Protein 4NX1 (pdb70)

Solvent-accessible surface area: 25190 Å² total

Foldseek 3Di:
DDPDVLCAEAEAEEQDCPFLQNVLVVLLVVQLVVQDPDHHHYHYHYDCPVHDQLSVLVCLLVVDDGPWGKHFQQNCPQFVPSNLQFVLAPDPVLVVVVQVDCLCVVSQVRCCVRRQKHFQAKAFFFFKWKFFQDAQAELVSLA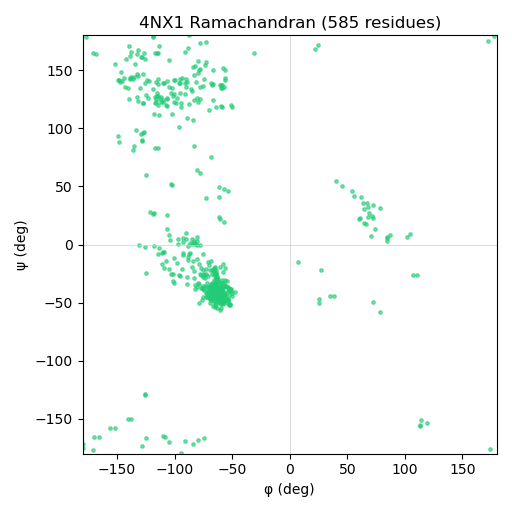QAEEDRRPLGCVLSVVSNYHYDHDDPVCQLVCQQVPVGGTYMDFLRCCVSVVSLVRGQETEPLSRGGTIMTIMRNVVLVSDPPVSNVSSSVSRHVSRVVSRVVNNVCRVVSVVCVVVVSHDYYYHPPSVVSCSVVSSCVSCVVVVNNVSSVVSD/DEAEEEEQDCPFLQNQLVVLLVVLLVVQDPDDYHYHYHYPQPVHDQLSVLVCQLVVHDHRWGKHFQQNCPQQVCSNLQFVLAPDDVLVVVLQVDCLCVVSQVSCCVRRQKHFLAKAFFFFKWKFFQDAQAELVSQAQAEEDRRVLGQLLSVVSNYHYDHDGPVCQLVCLVVVVGGTDMDGQRVCVSVVSLVRGQETEPLSRGGTIMTIMHNVVLVVDPPSSNVSSNVSRHVSRVVSRVVNNVCRVVSVVCCVVVSHDYYYHDPNVVSCVVVSSCVSCVVVVNNVSSVVSSVD

Organism: Sulfitobacter sp. (strain NAS-14.1) (NCBI:txid314267)

CATH classification: 3.40.190.170

Radius of gyration: 28.08 Å; Cα contacts (8 Å, |Δi|>4): 1107; chains: 2; bounding box: 87×67×61 Å

Structure (mmCIF, N/CA/C/O backbone):
data_4NX1
#
_entry.id   4NX1
#
_cell.length_a   127.523
_cell.length_b   82.425
_cell.length_c   106.815
_cell.angle_alpha   90.000
_cell.angle_beta   140.060
_cell.angle_gamma   90.000
#
_symmetry.space_group_name_H-M   'C 1 2 1'
#
loop_
_entity.id
_entity.type
_entity.pdbx_description
1 polymer 'C4-dicarboxylate transport system substrate-binding protein'
2 non-polymer 'alpha-D-talopyranuronic acid'
3 water water
#
loop_
_atom_site.group_PDB
_atom_site.id
_atom_site.type_symbol
_atom_site.label_atom_id
_atom_site.label_alt_id
_atom_site.label_comp_id
_atom_site.label_asym_id
_atom_site.label_entity_id
_atom_site.label_seq_id
_atom_site.pdbx_PDB_ins_code
_atom_site.Cartn_x
_atom_site.Cartn_y
_atom_site.Cartn_z
_atom_site.occupancy
_atom_site.B_iso_or_equiv
_atom_site.auth_seq_id
_atom_site.auth_comp_id
_atom_site.auth_asym_id
_atom_site.auth_atom_id
_atom_site.pdbx_PDB_model_num
ATOM 1 N N . HIS A 1 2 ? 45.262 25.517 34.099 1.00 39.02 6 HIS A N 1
ATOM 2 C CA . HIS A 1 2 ? 45.806 25.408 35.442 1.00 40.67 6 HIS A CA 1
ATOM 3 C C . HIS A 1 2 ? 46.487 26.735 35.846 1.00 39.66 6 HIS A C 1
ATOM 4 O O . HIS A 1 2 ? 46.388 27.130 36.995 1.00 38.66 6 HIS A O 1
ATOM 18 N N . HIS A 1 3 ? 47.143 27.422 34.905 1.00 43.75 7 HIS A N 1
ATOM 19 C CA . HIS A 1 3 ? 48.091 28.502 35.247 1.00 39.24 7 HIS A CA 1
ATOM 20 C C . HIS A 1 3 ? 47.453 29.877 35.402 1.00 43.90 7 HIS A C 1
ATOM 21 O O . HIS A 1 3 ? 46.888 30.409 34.454 1.00 40.20 7 HIS A O 1
ATOM 36 N N . HIS A 1 4 ? 47.610 30.458 36.588 1.00 39.29 8 HIS A N 1
ATOM 37 C CA . HIS A 1 4 ? 46.979 31.733 36.934 1.00 41.96 8 HIS A CA 1
ATOM 38 C C . HIS A 1 4 ? 47.969 32.849 37.147 1.00 43.96 8 HIS A C 1
ATOM 39 O O . HIS A 1 4 ? 49.176 32.654 37.264 1.00 35.76 8 HIS A O 1
ATOM 54 N N . HIS A 1 5 ? 47.425 34.045 37.267 1.00 43.16 9 HIS A N 1
ATOM 55 C CA . HIS A 1 5 ? 48.252 35.183 37.540 1.00 40.58 9 HIS A CA 1
ATOM 56 C C . HIS A 1 5 ? 48.849 35.121 38.941 1.00 37.23 9 HIS A C 1
ATOM 57 O O . HIS A 1 5 ? 48.177 34.758 39.901 1.00 36.70 9 HIS A O 1
ATOM 72 N N . HIS A 1 6 ? 50.117 35.495 39.050 1.00 36.70 10 HIS A N 1
ATOM 73 C CA . HIS A 1 6 ? 50.785 35.581 40.347 1.00 36.23 10 HIS A CA 1
ATOM 74 C C . HIS A 1 6 ? 50.656 36.978 40.976 1.00 37.15 10 HIS A C 1
ATOM 89 N N . HIS A 1 7 ? 50.227 37.006 42.241 1.00 40.40 11 HIS A N 1
ATOM 90 C CA . HIS A 1 7 ? 50.049 38.253 43.005 1.00 39.43 11 HIS A CA 1
ATOM 91 C C . HIS A 1 7 ? 50.821 38.251 44.328 1.00 38.97 11 HIS A C 1
ATOM 92 O O . HIS A 1 7 ? 50.970 37.205 44.954 1.00 47.62 11 HIS A O 1
ATOM 123 N N . GLU A 1 24 ? 44.587 34.348 33.778 1.00 49.66 28 GLU A N 1
ATOM 124 C CA . GLU A 1 24 ? 43.625 35.049 34.612 1.00 43.20 28 GLU A CA 1
ATOM 125 C C . GLU A 1 24 ? 43.884 34.933 36.104 1.00 36.10 28 GLU A C 1
ATOM 126 O O . GLU A 1 24 ? 44.647 34.095 36.569 1.00 33.83 28 GLU A O 1
ATOM 138 N N . THR A 1 25 ? 43.228 35.807 36.842 1.00 27.35 29 THR A N 1
ATOM 139 C CA . THR A 1 25 ? 43.150 35.713 38.285 1.00 32.29 29 THR A CA 1
ATOM 140 C C . THR A 1 25 ? 41.850 34.998 38.610 1.00 31.54 29 THR A C 1
ATOM 141 O O . THR A 1 25 ? 40.806 35.349 38.069 1.00 31.21 29 THR A O 1
ATOM 152 N N . VAL A 1 26 ? 41.919 33.984 39.466 1.00 25.43 30 VAL A N 1
ATOM 153 C CA . VAL A 1 26 ? 40.755 33.182 39.797 1.00 27.26 30 VAL A CA 1
ATOM 154 C C . VAL A 1 26 ? 40.431 33.347 41.268 1.00 28.17 30 VAL A C 1
ATOM 155 O O . VAL A 1 26 ? 41.276 33.110 42.113 1.00 27.87 30 VAL A O 1
ATOM 168 N N . LEU A 1 27 ? 39.206 33.779 41.564 1.00 21.75 31 LEU A N 1
ATOM 169 C CA . LEU A 1 27 ? 38.746 33.951 42.932 1.00 19.71 31 LEU A CA 1
ATOM 170 C C . LEU A 1 27 ? 37.661 32.928 43.183 1.00 20.30 31 LEU A C 1
ATOM 171 O O . LEU A 1 27 ? 36.699 32.828 42.415 1.00 21.64 31 LEU A O 1
ATOM 187 N N . ARG A 1 28 ? 37.853 32.143 44.231 1.00 18.74 32 ARG A N 1
ATOM 188 C CA . ARG A 1 28 ? 36.908 31.079 44.581 1.00 18.96 32 ARG A CA 1
ATOM 189 C C . ARG A 1 28 ? 35.984 31.487 45.704 1.00 18.86 32 ARG A C 1
ATOM 190 O O . ARG A 1 28 ? 36.416 31.949 46.760 1.00 17.53 32 ARG A O 1
ATOM 211 N N . GLY A 1 29 ? 34.696 31.284 45.459 1.00 18.45 33 GLY A N 1
ATOM 212 C CA . GLY A 1 29 ? 33.677 31.583 46.436 1.00 15.97 33 GLY A CA 1
ATOM 213 C C . GLY A 1 29 ? 32.919 30.372 46.931 1.00 16.36 33 GLY A C 1
ATOM 214 O O . GLY A 1 29 ? 32.984 29.287 46.343 1.00 18.30 33 GLY A O 1
ATOM 218 N N . ALA A 1 30 ? 32.209 30.557 48.034 1.00 18.85 34 ALA A N 1
ATOM 219 C CA . ALA A 1 30 ? 31.390 29.474 48.575 1.00 17.37 34 ALA A CA 1
ATOM 220 C C . ALA A 1 30 ? 30.050 30.008 49.046 1.00 17.97 34 ALA A C 1
ATOM 221 O O . ALA A 1 30 ? 29.971 31.110 49.597 1.00 14.88 34 ALA A O 1
ATOM 228 N N . SER A 1 31 ? 29.002 29.201 48.838 1.00 16.52 35 SER A N 1
ATOM 229 C CA . SER A 1 31 ? 27.698 29.458 49.405 1.00 16.22 35 SER A CA 1
ATOM 230 C C . SER A 1 31 ? 27.104 28.147 49.861 1.00 16.84 35 SER A C 1
ATOM 231 O O . SER A 1 31 ? 27.314 27.101 49.234 1.00 17.67 35 SER A O 1
ATOM 256 N N . PHE A 1 33 ? 23.942 27.673 49.891 1.00 17.47 37 PHE A N 1
ATOM 257 C CA . PHE A 1 33 ? 22.589 27.648 49.330 1.00 16.98 37 PHE A CA 1
ATOM 258 C C . PHE A 1 33 ? 22.608 27.492 47.823 1.00 18.47 37 PHE A C 1
ATOM 259 O O . PHE A 1 33 ? 23.673 27.555 47.205 1.00 18.83 37 PHE A O 1
ATOM 276 N N . ASP A 1 34 ? 21.431 27.289 47.225 1.00 22.12 38 ASP A N 1
ATOM 277 C CA . ASP A 1 34 ? 21.327 27.259 45.760 1.00 23.49 38 ASP A CA 1
ATOM 278 C C . ASP A 1 34 ? 21.196 28.679 45.217 1.00 18.00 38 ASP A C 1
ATOM 279 O O . ASP A 1 34 ? 21.414 29.643 45.959 1.00 20.13 38 ASP A O 1
ATOM 288 N N . GLU A 1 35 ? 20.920 28.791 43.912 1.00 22.90 39 GLU A N 1
ATOM 289 C CA . GLU A 1 35 ? 20.901 30.093 43.245 1.00 23.30 39 GLU A CA 1
ATOM 290 C C . GLU A 1 35 ? 19.734 30.970 43.709 1.00 22.43 39 GLU A C 1
ATOM 291 O O . GLU A 1 35 ? 19.737 32.162 43.447 1.00 24.98 39 GLU A O 1
ATOM 303 N N . GLU A 1 36 ? 18.751 30.386 44.387 1.00 23.22 40 GLU A N 1
ATOM 304 C CA . GLU A 1 36 ? 17.538 31.132 44.761 1.00 21.50 40 GLU A CA 1
ATOM 305 C C . GLU A 1 36 ? 17.653 31.897 46.084 1.00 23.94 40 GLU A C 1
ATOM 306 O O . GLU A 1 36 ? 16.769 32.687 46.414 1.00 22.47 40 GLU A O 1
ATOM 318 N N . HIS A 1 37 ? 18.739 31.703 46.823 1.00 21.08 41 HIS A N 1
ATOM 319 C CA . HIS A 1 37 ? 18.887 32.340 48.128 1.00 17.92 41 HIS A CA 1
ATOM 320 C C . HIS A 1 37 ? 19.630 33.657 48.001 1.00 20.88 41 HIS A C 1
ATOM 321 O O . HIS A 1 37 ? 20.566 33.786 47.206 1.00 17.68 41 HIS A O 1
ATOM 336 N N . ALA A 1 38 ? 19.210 34.628 48.806 1.00 17.16 42 ALA A N 1
ATOM 337 C CA . ALA A 1 38 ? 19.796 35.960 48.786 1.00 15.68 42 ALA A CA 1
ATOM 338 C C . ALA A 1 38 ? 21.319 36.007 48.915 1.00 15.69 42 ALA A C 1
ATOM 339 O O . ALA A 1 38 ? 21.946 36.861 48.326 1.00 14.62 42 ALA A O 1
ATOM 346 N N . PHE A 1 39 ? 21.926 35.150 49.734 1.00 15.86 43 PHE A N 1
ATOM 347 C CA . PHE A 1 39 ? 23.387 35.131 49.847 1.00 15.73 43 PHE A CA 1
ATOM 348 C C . PHE A 1 39 ? 24.048 34.747 48.520 1.00 15.13 43 PHE A C 1
ATOM 349 O O . PHE A 1 39 ? 25.027 35.369 48.131 1.00 14.81 43 PHE A O 1
ATOM 366 N N . THR A 1 40 ? 23.526 33.726 47.840 1.00 14.59 44 THR A N 1
ATOM 367 C CA . THR A 1 40 ? 24.082 33.335 46.550 1.00 16.59 44 THR A CA 1
ATOM 368 C C . THR A 1 40 ? 23.883 34.481 45.549 1.00 15.98 44 THR A C 1
ATOM 369 O O . THR A 1 40 ? 24.798 34.832 44.803 1.00 15.83 44 THR A O 1
ATOM 380 N N . LYS A 1 41 ? 22.700 35.099 45.573 1.00 15.57 45 LYS A N 1
ATOM 381 C CA . LYS A 1 41 ? 22.424 36.222 44.680 1.00 19.79 45 LYS A CA 1
ATOM 382 C C . LYS A 1 41 ? 23.345 37.401 44.955 1.00 18.88 45 LYS A C 1
ATOM 383 O O . LYS A 1 41 ? 23.754 38.080 44.024 1.00 20.01 45 LYS A O 1
ATOM 402 N N . THR A 1 42 ? 23.639 37.647 46.230 1.00 14.33 46 THR A N 1
ATOM 403 C CA . THR A 1 42 ? 24.561 38.704 46.629 1.00 14.61 46 THR A CA 1
ATOM 404 C C . THR A 1 42 ? 25.972 38.421 46.112 1.00 15.59 46 THR A C 1
ATOM 405 O O . THR A 1 42 ? 26.641 39.322 45.616 1.00 17.77 46 THR A O 1
ATOM 416 N N . LEU A 1 43 ? 26.416 37.175 46.210 1.00 15.09 47 LEU A N 1
ATOM 417 C CA . LEU A 1 43 ? 27.729 36.826 45.711 1.00 14.60 47 LEU A CA 1
ATOM 418 C C . LEU A 1 43 ? 27.801 36.904 44.177 1.00 16.71 47 LEU A C 1
ATOM 419 O O . LEU A 1 43 ? 28.840 37.271 43.622 1.00 19.01 47 LEU A O 1
ATOM 435 N N . ARG A 1 44 ? 26.702 36.581 43.502 1.00 15.61 48 ARG A N 1
ATOM 436 C CA . ARG A 1 44 ? 26.653 36.746 42.055 1.00 16.20 48 ARG A CA 1
ATOM 437 C C . ARG A 1 44 ? 26.713 38.226 41.690 1.00 18.63 48 ARG A C 1
ATOM 438 O O . ARG A 1 44 ? 27.345 38.610 40.700 1.00 22.03 48 ARG A O 1
ATOM 459 N N . LYS A 1 45 ? 26.030 39.055 42.478 1.00 18.72 49 LYS A N 1
ATOM 460 C CA . LYS A 1 45 ? 26.024 40.492 42.216 1.00 20.63 49 LYS A CA 1
ATOM 461 C C . LYS A 1 45 ? 27.430 41.063 42.393 1.00 17.11 49 LYS A C 1
ATOM 462 O O . LYS A 1 45 ? 27.857 41.901 41.607 1.00 18.28 49 LYS A O 1
ATOM 481 N N . PHE A 1 46 ? 28.109 40.630 43.449 1.00 18.48 50 PHE A N 1
ATOM 482 C CA . PHE A 1 46 ? 29.506 40.979 43.720 1.00 17.92 50 PHE A CA 1
ATOM 483 C C . PHE A 1 46 ? 30.383 40.675 42.506 1.00 19.82 50 PHE A C 1
ATOM 484 O O . PHE A 1 46 ? 31.123 41.523 42.019 1.00 19.21 50 PHE A O 1
ATOM 501 N N . GLU A 1 47 ? 30.273 39.459 42.004 1.00 19.20 51 GLU A N 1
ATOM 502 C CA . GLU A 1 47 ? 31.019 39.043 40.827 1.00 20.89 51 GLU A CA 1
ATOM 503 C C . GLU A 1 47 ? 30.672 39.896 39.591 1.00 24.25 51 GLU A C 1
ATOM 504 O O . GLU A 1 47 ? 31.554 40.324 38.869 1.00 24.10 51 GLU A O 1
ATOM 516 N N . GLU A 1 48 ? 29.392 40.196 39.387 1.00 22.17 52 GLU A N 1
ATOM 517 C CA . GLU A 1 48 ? 28.969 41.035 38.268 1.00 21.74 52 GLU A CA 1
ATOM 518 C C . GLU A 1 48 ? 29.597 42.432 38.348 1.00 22.19 52 GLU A C 1
ATOM 519 O O . GLU A 1 48 ? 30.005 43.033 37.343 1.00 27.22 52 GLU A O 1
ATOM 531 N N . LEU A 1 49 ? 29.620 42.965 39.563 1.00 20.95 53 LEU A N 1
ATOM 532 C CA . LEU A 1 49 ? 30.061 44.352 39.750 1.00 21.46 53 LEU A CA 1
ATOM 533 C C . LEU A 1 49 ? 31.578 44.480 39.654 1.00 21.60 53 LEU A C 1
ATOM 534 O O . LEU A 1 49 ? 32.088 45.476 39.146 1.00 22.80 53 LEU A O 1
ATOM 550 N N . VAL A 1 50 ? 32.300 43.499 40.170 1.00 20.49 54 VAL A N 1
ATOM 551 C CA . VAL A 1 50 ? 33.741 43.498 39.968 1.00 20.87 54 VAL A CA 1
ATOM 552 C C . VAL A 1 50 ? 34.030 43.493 38.475 1.00 26.64 54 VAL A C 1
ATOM 553 O O . VAL A 1 50 ? 34.843 44.290 37.996 1.00 27.34 54 VAL A O 1
ATOM 566 N N . ASP A 1 51 ? 33.337 42.638 37.722 1.00 26.69 55 ASP A N 1
ATOM 567 C CA . ASP A 1 51 ? 33.562 42.557 36.277 1.00 30.54 55 ASP A CA 1
ATOM 568 C C . ASP A 1 51 ? 33.242 43.876 35.565 1.00 33.47 55 ASP A C 1
ATOM 569 O O . ASP A 1 51 ? 33.970 44.298 34.670 1.00 33.87 55 ASP A O 1
ATOM 578 N N . GLU A 1 52 ? 32.145 44.523 35.952 1.00 30.64 56 GLU A N 1
ATOM 579 C CA . GLU A 1 52 ? 31.784 45.823 35.385 1.00 36.55 56 GLU A CA 1
ATOM 580 C C . GLU A 1 52 ? 32.875 46.870 35.651 1.00 31.20 56 GLU A C 1
ATOM 581 O O . GLU A 1 52 ? 33.237 47.646 34.774 1.00 32.16 56 GLU A O 1
ATOM 593 N N . LYS A 1 53 ? 33.393 46.880 36.876 1.00 30.33 57 LYS A N 1
ATOM 594 C CA . LYS A 1 53 ? 34.210 47.989 37.371 1.00 26.81 57 LYS A CA 1
ATOM 595 C C . LYS A 1 53 ? 35.696 47.842 37.085 1.00 28.09 57 LYS A C 1
ATOM 596 O O . LYS A 1 53 ? 36.432 48.831 37.016 1.00 28.21 57 LYS A O 1
ATOM 615 N N . TYR A 1 54 ? 36.153 46.604 36.980 1.00 30.02 58 TYR A N 1
ATOM 616 C CA . TYR A 1 54 ? 37.582 46.363 36.892 1.00 33.31 58 TYR A CA 1
ATOM 617 C C . TYR A 1 54 ? 38.007 46.390 35.457 1.00 39.08 58 TYR A C 1
ATOM 618 O O . TYR A 1 54 ? 37.679 45.486 34.681 1.00 39.13 58 TYR A O 1
ATOM 636 N N . ASP A 1 55 ? 38.728 47.454 35.121 1.00 45.63 59 ASP A N 1
ATOM 637 C CA . ASP A 1 55 ? 39.415 47.558 33.849 1.00 47.43 59 ASP A CA 1
ATOM 638 C C . ASP A 1 55 ? 40.520 46.515 33.908 1.00 53.97 59 ASP A C 1
ATOM 639 O O . ASP A 1 55 ? 41.693 46.843 34.127 1.00 48.99 59 ASP A O 1
ATOM 648 N N . GLY A 1 56 ? 40.119 45.252 33.758 1.00 48.73 60 GLY A N 1
ATOM 649 C CA . GLY A 1 56 ? 41.022 44.122 33.901 1.00 33.74 60 GLY A CA 1
ATOM 650 C C . GLY A 1 56 ? 40.280 42.808 33.823 1.00 42.56 60 GLY A C 1
ATOM 651 O O . GLY A 1 56 ? 39.068 42.795 33.608 1.00 50.74 60 GLY A O 1
ATOM 655 N N . ASP A 1 57 ? 41.005 41.706 34.018 1.00 36.02 61 ASP A N 1
ATOM 656 C CA . ASP A 1 57 ? 40.445 40.362 33.907 1.00 42.96 61 ASP A CA 1
ATOM 657 C C . ASP A 1 57 ? 40.455 39.573 35.219 1.00 41.73 61 ASP A C 1
ATOM 658 O O . ASP A 1 57 ? 41.509 39.361 35.814 1.00 42.50 61 ASP A O 1
ATOM 667 N N . VAL A 1 58 ? 39.288 39.080 35.621 1.00 35.37 62 VAL A N 1
ATOM 668 C CA . VAL A 1 58 ? 39.171 38.242 36.811 1.00 31.12 62 VAL A CA 1
ATOM 669 C C . VAL A 1 58 ? 38.110 37.192 36.546 1.00 36.78 62 VAL A C 1
ATOM 670 O O . VAL A 1 58 ? 37.114 37.473 35.874 1.00 35.96 62 VAL A O 1
ATOM 683 N N . THR A 1 59 ? 38.328 35.987 37.063 1.00 26.40 63 THR A N 1
ATOM 684 C CA . THR A 1 59 ? 37.365 34.899 36.921 1.00 29.26 63 THR A CA 1
ATOM 685 C C . THR A 1 59 ? 36.880 34.454 38.292 1.00 29.77 63 THR A C 1
ATOM 686 O O . THR A 1 59 ? 37.686 34.279 39.209 1.00 27.08 63 THR A O 1
ATOM 697 N N . PHE A 1 60 ? 35.563 34.291 38.435 1.00 23.83 64 PHE A N 1
ATOM 698 C CA . PHE A 1 60 ? 34.983 33.870 39.709 1.00 20.34 64 PHE A CA 1
ATOM 699 C C . PHE A 1 60 ? 34.469 32.467 39.569 1.00 28.16 64 PHE A C 1
ATOM 700 O O . PHE A 1 60 ? 33.917 32.107 38.536 1.00 28.66 64 PHE A O 1
ATOM 717 N N . ASP A 1 61 ? 34.691 31.663 40.602 1.00 24.08 65 ASP A N 1
ATOM 718 C CA . ASP A 1 61 ? 34.220 30.289 40.625 1.00 20.84 65 ASP A CA 1
ATOM 719 C C . ASP A 1 61 ? 33.482 30.086 41.933 1.00 21.42 65 ASP A C 1
ATOM 720 O O . ASP A 1 61 ? 34.089 29.845 42.969 1.00 20.89 65 ASP A O 1
ATOM 729 N N . LEU A 1 62 ? 32.162 30.237 41.891 1.00 20.83 66 LEU A N 1
ATOM 730 C CA . LEU A 1 62 ? 31.352 30.167 43.093 1.00 16.87 66 LEU A CA 1
ATOM 731 C C . LEU A 1 62 ? 30.826 28.762 43.277 1.00 19.42 66 LEU A C 1
ATOM 732 O O . LEU A 1 62 ? 30.177 28.198 42.384 1.00 22.89 66 LEU A O 1
ATOM 748 N N . ARG A 1 63 ? 31.160 28.174 44.419 1.00 20.62 67 ARG A N 1
ATOM 749 C CA . ARG A 1 63 ? 30.773 26.801 44.694 1.00 21.09 67 ARG A CA 1
ATOM 750 C C . ARG A 1 63 ? 29.587 26.814 45.649 1.00 20.55 67 ARG A C 1
ATOM 751 O O . ARG A 1 63 ? 29.718 27.178 46.831 1.00 22.98 67 ARG A O 1
ATOM 772 N N . LEU A 1 64 ? 28.450 26.385 45.116 1.00 24.52 68 LEU A N 1
ATOM 773 C CA . LEU A 1 64 ? 27.143 26.499 45.748 1.00 26.44 68 LEU A CA 1
ATOM 774 C C . LEU A 1 64 ? 26.763 25.277 46.515 1.00 22.66 68 LEU A C 1
ATOM 775 O O . LEU A 1 64 ? 27.490 24.298 46.540 1.00 21.53 68 LEU A O 1
ATOM 791 N N . ASN A 1 65 ? 25.572 25.348 47.097 1.00 21.45 69 ASN A N 1
ATOM 792 C CA . ASN A 1 65 ? 24.898 24.191 47.671 1.00 24.03 69 ASN A CA 1
ATOM 793 C C . ASN A 1 65 ? 25.681 23.528 48.812 1.00 18.50 69 ASN A C 1
ATOM 794 O O . ASN A 1 65 ? 25.515 22.340 49.094 1.00 21.81 69 ASN A O 1
ATOM 805 N N . GLY A 1 66 ? 26.562 24.290 49.430 1.00 17.73 70 GLY A N 1
ATOM 806 C CA . GLY A 1 66 ? 27.354 23.796 50.537 1.00 18.63 70 GLY A CA 1
ATOM 807 C C . GLY A 1 66 ? 28.350 22.737 50.100 1.00 21.84 70 GLY A C 1
ATOM 808 O O . GLY A 1 66 ? 28.768 21.932 50.924 1.00 20.28 70 GLY A O 1
ATOM 812 N N . GLU A 1 67 ? 28.719 22.752 48.812 1.00 19.35 71 GLU A N 1
ATOM 813 C CA . GLU A 1 67 ? 29.700 21.810 48.274 1.00 22.75 71 GLU A CA 1
ATOM 814 C C . GLU A 1 67 ? 30.994 21.858 49.079 1.00 17.47 71 GLU A C 1
ATOM 815 O O . GLU A 1 67 ? 31.694 20.843 49.207 1.00 18.85 71 GLU A O 1
ATOM 827 N N . LEU A 1 68 ? 31.324 23.029 49.623 1.00 17.90 72 LEU A N 1
ATOM 828 C CA . LEU A 1 68 ? 32.600 23.202 50.323 1.00 17.45 72 LEU A CA 1
ATOM 829 C C . LEU A 1 68 ? 32.449 23.280 51.833 1.00 18.72 72 LEU A C 1
ATOM 830 O O . LEU A 1 68 ? 33.372 23.645 52.540 1.00 21.29 72 LEU A O 1
ATOM 846 N N . GLY A 1 69 ? 31.279 22.916 52.334 1.00 16.66 73 GLY A N 1
ATOM 847 C CA . GLY A 1 69 ? 31.047 22.883 53.753 1.00 16.92 73 GLY A CA 1
ATOM 848 C C . GLY A 1 69 ? 30.049 23.927 54.203 1.00 18.76 73 GLY A C 1
ATOM 849 O O . GLY A 1 69 ? 29.181 24.341 53.434 1.00 17.58 73 GLY A O 1
ATOM 853 N N . VAL A 1 70 ? 30.144 24.291 55.478 1.00 15.50 74 VAL A N 1
ATOM 854 C CA . VAL A 1 70 ? 29.311 25.340 56.076 1.00 15.51 74 VAL A CA 1
ATOM 855 C C . VAL A 1 70 ? 30.184 26.486 56.596 1.00 14.07 74 VAL A C 1
ATOM 856 O O . VAL A 1 70 ? 31.422 26.442 56.495 1.00 13.64 74 VAL A O 1
ATOM 869 N N . GLU A 1 71 ? 29.549 27.519 57.161 1.00 13.88 75 GLU A N 1
ATOM 870 C CA . GLU A 1 71 ? 30.294 28.707 57.573 1.00 12.39 75 GLU A CA 1
ATOM 871 C C . GLU A 1 71 ? 31.448 28.436 58.547 1.00 14.26 75 GLU A C 1
ATOM 872 O O . GLU A 1 71 ? 32.484 29.108 58.480 1.00 14.11 75 GLU A O 1
ATOM 884 N N . SER A 1 72 ? 31.298 27.478 59.466 1.00 14.63 76 SER A N 1
ATOM 885 C CA . SER A 1 72 ? 32.401 27.160 60.380 1.00 16.48 76 SER A CA 1
ATOM 886 C C . SER A 1 72 ? 33.623 26.606 59.618 1.00 17.29 76 SER A C 1
ATOM 887 O O . SER A 1 72 ? 34.774 26.813 60.033 1.00 19.49 76 SER A O 1
ATOM 895 N N . ASP A 1 73 ? 33.399 25.958 58.474 1.00 15.68 77 ASP A N 1
ATOM 896 C CA . ASP A 1 73 ? 34.489 25.548 57.605 1.00 17.33 77 ASP A CA 1
ATOM 897 C C . ASP A 1 73 ? 35.035 26.765 56.864 1.00 17.55 77 ASP A C 1
ATOM 898 O O . ASP A 1 73 ? 36.229 26.965 56.799 1.00 16.41 77 ASP A O 1
ATOM 907 N N . TYR A 1 74 ? 34.141 27.590 56.330 1.00 14.78 78 TYR A N 1
ATOM 908 C CA . TYR A 1 74 ? 34.569 28.709 55.497 1.00 14.42 78 TYR A CA 1
ATOM 909 C C . TYR A 1 74 ? 35.474 29.658 56.264 1.00 13.75 78 TYR A C 1
ATOM 910 O O . TYR A 1 74 ? 36.445 30.181 55.715 1.00 13.96 78 TYR A O 1
ATOM 928 N N . VAL A 1 75 ? 35.148 29.928 57.521 1.00 16.13 79 VAL A N 1
ATOM 929 C CA . VAL A 1 75 ? 35.898 30.922 58.277 1.00 15.21 79 VAL A CA 1
ATOM 930 C C . VAL A 1 75 ? 37.336 30.457 58.525 1.00 14.31 79 VAL A C 1
ATOM 931 O O . VAL A 1 75 ? 38.261 31.247 58.420 1.00 14.34 79 VAL A O 1
ATOM 944 N N . THR A 1 76 ? 37.537 29.172 58.814 1.00 13.98 80 THR A N 1
ATOM 945 C CA . THR A 1 76 ? 38.907 28.649 58.937 1.00 15.73 80 THR A CA 1
ATOM 946 C C . THR A 1 76 ? 39.663 28.688 57.597 1.00 14.62 80 THR A C 1
ATOM 947 O O . THR A 1 76 ? 40.846 29.034 57.578 1.00 15.55 80 THR A O 1
ATOM 958 N N . PHE A 1 77 ? 38.992 28.393 56.487 1.00 14.56 81 PHE A N 1
ATOM 959 C CA . PHE A 1 77 ? 39.625 28.495 55.174 1.00 14.43 81 PHE A CA 1
ATOM 960 C C . PHE A 1 77 ? 40.121 29.943 54.941 1.00 14.35 81 PHE A C 1
ATOM 961 O O . PHE A 1 77 ? 41.256 30.195 54.524 1.00 16.44 81 PHE A O 1
ATOM 978 N N . LEU A 1 78 ? 39.267 30.914 55.208 1.00 13.93 82 LEU A N 1
ATOM 979 C CA . LEU A 1 78 ? 39.673 32.310 54.986 1.00 15.90 82 LEU A CA 1
ATOM 980 C C . LEU A 1 78 ? 40.843 32.732 55.898 1.00 14.39 82 LEU A C 1
ATOM 981 O O . LEU A 1 78 ? 41.783 33.441 55.475 1.00 15.44 82 LEU A O 1
ATOM 997 N N . ASN A 1 79 ? 40.787 32.305 57.158 1.00 15.84 83 ASN A N 1
ATOM 998 C CA . ASN A 1 79 ? 41.867 32.576 58.085 1.00 15.45 83 ASN A CA 1
ATOM 999 C C . ASN A 1 79 ? 43.186 31.987 57.577 1.00 18.63 83 ASN A C 1
ATOM 1000 O O . ASN A 1 79 ? 44.239 32.593 57.718 1.00 19.27 83 ASN A O 1
ATOM 1011 N N . GLN A 1 80 ? 43.127 30.804 56.968 1.00 16.54 84 GLN A N 1
ATOM 1012 C CA . GLN A 1 80 ? 44.322 30.161 56.416 1.00 18.63 84 GLN A CA 1
ATOM 1013 C C . GLN A 1 80 ? 44.811 30.702 55.059 1.00 20.77 84 GLN A C 1
ATOM 1014 O O . GLN A 1 80 ? 45.949 30.418 54.622 1.00 20.14 84 GLN A O 1
ATOM 1028 N N . GLY A 1 81 ? 43.946 31.437 54.373 1.00 18.42 85 GLY A N 1
ATOM 1029 C CA . GLY A 1 81 ? 44.249 31.957 53.051 1.00 16.27 85 GLY A CA 1
ATOM 1030 C C . GLY A 1 81 ? 44.371 30.879 51.968 1.00 18.56 85 GLY A C 1
ATOM 1031 O O . GLY A 1 81 ? 45.135 31.047 51.001 1.00 20.50 85 GLY A O 1
ATOM 1035 N N . VAL A 1 82 ? 43.597 29.797 52.115 1.00 17.94 86 VAL A N 1
ATOM 1036 C CA . VAL A 1 82 ? 43.527 28.745 51.102 1.00 19.21 86 VAL A CA 1
ATOM 1037 C C . VAL A 1 82 ? 42.091 28.275 50.965 1.00 18.11 86 VAL A C 1
ATOM 1038 O O . VAL A 1 82 ? 41.223 28.633 51.751 1.00 17.04 86 VAL A O 1
ATOM 1051 N N . ALA A 1 83 ? 41.868 27.452 49.938 1.00 19.30 87 ALA A N 1
ATOM 1052 C CA . ALA A 1 83 ? 40.603 26.750 49.701 1.00 16.88 87 ALA A CA 1
ATOM 1053 C C . ALA A 1 83 ? 39.511 27.629 49.077 1.00 19.94 87 ALA A C 1
ATOM 1054 O O . ALA A 1 83 ? 38.988 27.302 48.012 1.00 18.73 87 ALA A O 1
ATOM 1061 N N . ILE A 1 84 ? 39.158 28.729 49.736 1.00 16.28 88 ILE A N 1
ATOM 1062 C CA . ILE A 1 84 ? 38.244 29.715 49.164 1.00 17.62 88 ILE A CA 1
ATOM 1063 C C . ILE A 1 84 ? 38.821 31.117 49.412 1.00 17.01 88 ILE A C 1
ATOM 1064 O O . ILE A 1 84 ? 39.602 31.327 50.353 1.00 18.55 88 ILE A O 1
ATOM 1080 N N . ASP A 1 85 ? 38.432 32.062 48.555 1.00 16.26 89 ASP A N 1
ATOM 1081 C CA . ASP A 1 85 ? 38.824 33.461 48.675 1.00 15.02 89 ASP A CA 1
ATOM 1082 C C . ASP A 1 85 ? 37.741 34.352 49.268 1.00 15.50 89 ASP A C 1
ATOM 1083 O O . ASP A 1 85 ? 38.062 35.324 49.938 1.00 16.34 89 ASP A O 1
ATOM 1092 N N . TYR A 1 86 ? 36.471 34.042 49.030 1.00 15.70 90 TYR A N 1
ATOM 1093 C CA . TYR A 1 86 ? 35.394 34.944 49.495 1.00 15.28 90 TYR A CA 1
ATOM 1094 C C . TYR A 1 86 ? 34.109 34.171 49.764 1.00 16.28 90 TYR A C 1
ATOM 1095 O O . TYR A 1 86 ? 33.893 33.107 49.205 1.00 15.49 90 TYR A O 1
ATOM 1113 N N . THR A 1 87 ? 33.274 34.730 50.641 1.00 14.06 91 THR A N 1
ATOM 1114 C CA . THR A 1 87 ? 31.971 34.181 51.006 1.00 14.20 91 THR A CA 1
ATOM 1115 C C . THR A 1 87 ? 31.225 35.241 51.833 1.00 12.81 91 THR A C 1
ATOM 1116 O O . THR A 1 87 ? 31.591 36.428 51.805 1.00 11.96 91 THR A O 1
ATOM 1127 N N . ILE A 1 88 ? 30.155 34.818 52.497 1.00 13.03 92 ILE A N 1
ATOM 1128 C CA . ILE A 1 88 ? 29.410 35.626 53.475 1.00 14.08 92 ILE A CA 1
ATOM 1129 C C . ILE A 1 88 ? 29.435 34.842 54.796 1.00 14.92 92 ILE A C 1
ATOM 1130 O O . ILE A 1 88 ? 29.391 33.609 54.764 1.00 12.87 92 ILE A O 1
ATOM 1146 N N . LEU A 1 89 ? 29.588 35.524 55.930 1.00 12.15 93 LEU A N 1
ATOM 1147 C CA . LEU A 1 89 ? 29.639 34.873 57.233 1.00 11.51 93 LEU A CA 1
ATOM 1148 C C . LEU A 1 89 ? 28.814 35.605 58.273 1.00 13.36 93 LEU A C 1
ATOM 1149 O O . LEU A 1 89 ? 28.767 36.829 58.305 1.00 14.06 93 LEU A O 1
ATOM 1165 N N . ALA A 1 90 ? 28.173 34.845 59.137 1.00 12.28 94 ALA A N 1
ATOM 1166 C CA . ALA A 1 90 ? 27.551 35.380 60.318 1.00 12.69 94 ALA A CA 1
ATOM 1167 C C . ALA A 1 90 ? 28.587 35.718 61.381 1.00 12.88 94 ALA A C 1
ATOM 1168 O O . ALA A 1 90 ? 29.484 34.919 61.683 1.00 12.62 94 ALA A O 1
ATOM 1175 N N . PRO A 1 91 ? 28.446 36.872 62.014 1.00 12.09 95 PRO A N 1
ATOM 1176 C CA . PRO A 1 91 ? 29.347 37.233 63.114 1.00 12.66 95 PRO A CA 1
ATOM 1177 C C . PRO A 1 91 ? 29.466 36.142 64.185 1.00 14.31 95 PRO A C 1
ATOM 1178 O O . PRO A 1 91 ? 30.565 35.878 64.713 1.00 13.82 95 PRO A O 1
ATOM 1189 N N . SER A 1 92 ? 28.356 35.484 64.479 1.00 13.07 96 SER A N 1
ATOM 1190 C CA . SER A 1 92 ? 28.345 34.495 65.564 1.00 12.75 96 SER A CA 1
ATOM 1191 C C . SER A 1 92 ? 28.857 33.131 65.112 1.00 13.53 96 SER A C 1
ATOM 1192 O O . SER A 1 92 ? 28.860 32.187 65.908 1.00 14.08 96 SER A O 1
ATOM 1200 N N . ASN A 1 93 ? 29.287 33.041 63.858 1.00 13.28 97 ASN A N 1
ATOM 1201 C CA . ASN A 1 93 ? 30.053 31.884 63.382 1.00 12.77 97 ASN A CA 1
ATOM 1202 C C . ASN A 1 93 ? 31.563 32.166 63.275 1.00 14.95 97 ASN A C 1
ATOM 1203 O O . ASN A 1 93 ? 32.341 31.257 62.905 1.00 16.52 97 ASN A O 1
ATOM 1231 N N . ALA A 1 95 ? 33.426 33.585 66.015 1.00 14.23 99 ALA A N 1
ATOM 1232 C CA . ALA A 1 95 ? 33.886 33.920 67.362 1.00 18.11 99 ALA A CA 1
ATOM 1233 C C . ALA A 1 95 ? 35.219 33.238 67.736 1.00 20.09 99 ALA A C 1
ATOM 1234 O O . ALA A 1 95 ? 35.937 33.729 68.604 1.00 22.49 99 ALA A O 1
ATOM 1241 N N . LYS A 1 96 ? 35.526 32.097 67.123 1.00 19.44 100 LYS A N 1
ATOM 1242 C CA . LYS A 1 96 ? 36.793 31.409 67.402 1.00 23.82 100 LYS A CA 1
ATOM 1243 C C . LYS A 1 96 ? 37.995 32.252 66.976 1.00 24.98 100 LYS A C 1
ATOM 1244 O O . LYS A 1 96 ? 39.080 32.211 67.581 1.00 28.02 100 LYS A O 1
ATOM 1263 N N . PHE A 1 97 ? 37.796 33.029 65.921 1.00 19.64 101 PHE A N 1
ATOM 1264 C CA . PHE A 1 97 ? 38.851 33.810 65.320 1.00 22.15 101 PHE A CA 1
ATOM 1265 C C . PHE A 1 97 ? 38.818 35.296 65.713 1.00 20.85 101 PHE A C 1
ATOM 1266 O O . PHE A 1 97 ? 39.855 35.948 65.666 1.00 25.93 101 PHE A O 1
ATOM 1283 N N . ALA A 1 98 ? 37.640 35.819 66.080 1.00 21.88 102 ALA A N 1
ATOM 1284 C CA . ALA A 1 98 ? 37.507 37.230 66.495 1.00 23.73 102 ALA A CA 1
ATOM 1285 C C . ALA A 1 98 ? 36.397 37.371 67.523 1.00 19.57 102 ALA A C 1
ATOM 1286 O O . ALA A 1 98 ? 35.222 37.510 67.169 1.00 18.80 102 ALA A O 1
ATOM 1293 N N . PRO A 1 99 ? 36.738 37.309 68.812 1.00 23.96 103 PRO A N 1
ATOM 1294 C CA . PRO A 1 99 ? 35.715 37.184 69.860 1.00 22.01 103 PRO A CA 1
ATOM 1295 C C . PRO A 1 99 ? 34.786 38.387 69.991 1.00 18.85 103 PRO A C 1
ATOM 1296 O O . PRO A 1 99 ? 33.709 38.236 70.570 1.00 21.03 103 PRO A O 1
ATOM 1307 N N . SER A 1 100 ? 35.202 39.547 69.491 1.00 21.47 104 SER A N 1
ATOM 1308 C CA . SER A 1 100 ? 34.369 40.740 69.562 1.00 20.62 104 SER A CA 1
ATOM 1309 C C . SER A 1 100 ? 33.338 40.819 68.448 1.00 20.33 104 SER A C 1
ATOM 1310 O O . SER A 1 100 ? 32.347 41.521 68.575 1.00 20.34 104 SER A O 1
ATOM 1318 N N . ILE A 1 101 ? 33.568 40.138 67.337 1.00 21.01 105 ILE A N 1
ATOM 1319 C CA . ILE A 1 101 ? 32.691 40.405 66.207 1.00 19.54 105 ILE A CA 1
ATOM 1320 C C . ILE A 1 101 ? 31.229 39.962 66.380 1.00 18.26 105 ILE A C 1
ATOM 1321 O O . ILE A 1 101 ? 30.335 40.568 65.793 1.00 18.38 105 ILE A O 1
ATOM 1337 N N . PRO A 1 102 ? 30.943 38.952 67.237 1.00 17.14 106 PRO A N 1
ATOM 1338 C CA . PRO A 1 102 ? 29.515 38.662 67.458 1.00 16.14 106 PRO A CA 1
ATOM 1339 C C . PRO A 1 102 ? 28.677 39.837 67.997 1.00 16.70 106 PRO A C 1
ATOM 1340 O O . PRO A 1 102 ? 27.450 39.831 67.884 1.00 16.20 106 PRO A O 1
ATOM 1351 N N . LEU A 1 103 ? 29.320 40.869 68.541 1.00 17.87 107 LEU A N 1
ATOM 1352 C CA . LEU A 1 103 ? 28.577 42.050 68.962 1.00 18.65 107 LEU A CA 1
ATOM 1353 C C . LEU A 1 103 ? 27.786 42.656 67.801 1.00 19.00 107 LEU A C 1
ATOM 1354 O O . LEU A 1 103 ? 26.723 43.231 68.002 1.00 19.20 107 LEU A O 1
ATOM 1387 N N . ASP A 1 105 ? 25.820 41.784 65.481 1.00 18.02 109 ASP A N 1
ATOM 1388 C CA . ASP A 1 105 ? 24.383 41.539 65.347 1.00 18.65 109 ASP A CA 1
ATOM 1389 C C . ASP A 1 105 ? 23.855 40.601 66.421 1.00 19.11 109 ASP A C 1
ATOM 1390 O O . ASP A 1 105 ? 22.970 39.747 66.191 1.00 18.37 109 ASP A O 1
ATOM 1416 N N . PRO A 1 107 ? 21.840 38.999 69.541 1.00 17.94 111 PRO A N 1
ATOM 1417 C CA . PRO A 1 107 ? 20.387 39.019 69.719 1.00 17.82 111 PRO A CA 1
ATOM 1418 C C . PRO A 1 107 ? 19.894 40.226 70.502 1.00 20.27 111 PRO A C 1
ATOM 1419 O O . PRO A 1 107 ? 20.521 40.681 71.470 1.00 18.77 111 PRO A O 1
ATOM 1430 N N . PHE A 1 108 ? 18.773 40.768 70.021 1.00 18.25 112 PHE A N 1
ATOM 1431 C CA . PHE A 1 108 ? 18.076 41.910 70.633 1.00 20.32 112 PHE A CA 1
ATOM 1432 C C . PHE A 1 108 ? 18.889 43.208 70.564 1.00 25.68 112 PHE A C 1
ATOM 1433 O O . PHE A 1 108 ? 18.596 44.142 71.277 1.00 29.83 112 PHE A O 1
ATOM 1450 N N . LEU A 1 109 ? 19.891 43.278 69.700 1.00 21.75 113 LEU A N 1
ATOM 1451 C CA . LEU A 1 109 ? 20.649 44.543 69.545 1.00 21.49 113 LEU A CA 1
ATOM 1452 C C . LEU A 1 109 ? 19.842 45.615 68.842 1.00 22.32 113 LEU A C 1
ATOM 1453 O O . LEU A 1 109 ? 19.932 46.789 69.223 1.00 25.31 113 LEU A O 1
ATOM 1469 N N . PHE A 1 110 ? 19.090 45.228 67.797 1.00 22.11 114 PHE A N 1
ATOM 1470 C CA . PHE A 1 110 ? 18.333 46.181 66.979 1.00 25.75 114 PHE A CA 1
ATOM 1471 C C . PHE A 1 110 ? 16.837 46.216 67.354 1.00 21.59 114 PHE A C 1
ATOM 1472 O O . PHE A 1 110 ? 16.233 45.167 67.570 1.00 30.36 114 PHE A O 1
ATOM 1489 N N . ARG A 1 111 ? 16.249 47.408 67.335 1.00 33.33 115 ARG A N 1
ATOM 1490 C CA . ARG A 1 111 ? 14.880 47.622 67.786 1.00 39.98 115 ARG A CA 1
ATOM 1491 C C . ARG A 1 111 ? 13.973 47.183 66.669 1.00 38.13 115 ARG A C 1
ATOM 1492 O O . ARG A 1 111 ? 12.875 46.651 66.891 1.00 34.64 115 ARG A O 1
ATOM 1513 N N . ASP A 1 112 ? 14.467 47.397 65.449 1.00 25.83 116 ASP A N 1
ATOM 1514 C CA . ASP A 1 112 ? 13.675 47.226 64.248 1.00 23.60 116 ASP A CA 1
ATOM 1515 C C . ASP A 1 112 ? 14.563 47.480 63.017 1.00 23.79 116 ASP A C 1
ATOM 1516 O O . ASP A 1 112 ? 15.750 47.781 63.141 1.00 23.92 116 ASP A O 1
ATOM 1525 N N . LEU A 1 113 ? 13.980 47.329 61.839 1.00 23.79 117 LEU A N 1
ATOM 1526 C CA . LEU A 1 113 ? 14.718 47.505 60.593 1.00 22.12 117 LEU A CA 1
ATOM 1527 C C . LEU A 1 113 ? 15.275 48.912 60.443 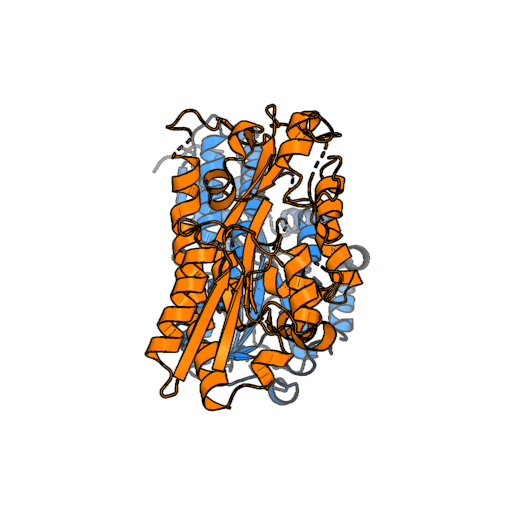1.00 24.22 117 LEU A C 1
ATOM 1528 O O . LEU A 1 113 ? 16.376 49.081 59.949 1.00 24.64 117 LEU A O 1
ATOM 1544 N N . ASP A 1 114 ? 14.524 49.925 60.871 1.00 25.72 118 ASP A N 1
ATOM 1545 C CA . ASP A 1 114 ? 15.023 51.300 60.830 1.00 27.96 118 ASP A CA 1
ATOM 1546 C C . ASP A 1 114 ? 16.336 51.448 61.616 1.00 28.45 118 ASP A C 1
ATOM 1547 O O . ASP A 1 114 ? 17.264 52.111 61.163 1.00 29.70 118 ASP A O 1
ATOM 1556 N N . HIS A 1 115 ? 16.403 50.814 62.787 1.00 27.57 119 HIS A N 1
ATOM 1557 C CA . HIS A 1 115 ? 17.582 50.915 63.668 1.00 28.10 119 HIS A CA 1
ATOM 1558 C C . HIS A 1 115 ? 18.760 50.215 63.005 1.00 27.02 119 HIS A C 1
ATOM 1559 O O . HIS A 1 115 ? 19.876 50.727 62.903 1.00 28.12 119 HIS A O 1
ATOM 1574 N N . TRP A 1 116 ? 18.480 49.012 62.534 1.00 27.44 120 TRP A N 1
ATOM 1575 C CA . TRP A 1 116 ? 19.468 48.201 61.846 1.00 23.69 120 TRP A CA 1
ATOM 1576 C C . TRP A 1 116 ? 20.026 48.969 60.645 1.00 24.92 120 TRP A C 1
ATOM 1577 O O . TRP A 1 116 ? 21.245 49.000 60.431 1.00 25.57 120 TRP A O 1
ATOM 1598 N N . ASN A 1 117 ? 19.151 49.611 59.884 1.00 25.76 121 ASN A N 1
ATOM 1599 C CA . ASN A 1 117 ? 19.601 50.396 58.742 1.00 27.18 121 ASN A CA 1
ATOM 1600 C C . ASN A 1 117 ? 20.464 51.584 59.142 1.00 29.45 121 ASN A C 1
ATOM 1601 O O . ASN A 1 117 ? 21.445 51.915 58.468 1.00 32.53 121 ASN A O 1
ATOM 1612 N N . ALA A 1 118 ? 20.114 52.216 60.247 1.00 32.77 122 ALA A N 1
ATOM 1613 C CA . ALA A 1 118 ? 20.858 53.394 60.685 1.00 35.99 122 ALA A CA 1
ATOM 1614 C C . ALA A 1 118 ? 22.298 52.988 61.044 1.00 40.01 122 ALA A C 1
ATOM 1615 O O . ALA A 1 118 ? 23.215 53.797 60.981 1.00 36.95 122 ALA A O 1
ATOM 1622 N N . VAL A 1 119 ? 22.495 51.725 61.411 1.00 30.47 123 VAL A N 1
ATOM 1623 C CA . VAL A 1 119 ? 23.829 51.236 61.756 1.00 32.21 123 VAL A CA 1
ATOM 1624 C C . VAL A 1 119 ? 24.676 50.943 60.511 1.00 36.21 123 VAL A C 1
ATOM 1625 O O . VAL A 1 119 ? 25.815 51.414 60.385 1.00 42.35 123 VAL A O 1
ATOM 1638 N N . LEU A 1 120 ? 24.111 50.195 59.578 1.00 31.00 124 LEU A N 1
ATOM 1639 C CA . LEU A 1 120 ? 24.853 49.759 58.402 1.00 33.46 124 LEU A CA 1
ATOM 1640 C C . LEU A 1 120 ? 25.155 50.927 57.477 1.00 41.69 124 LEU A C 1
ATOM 1641 O O . LEU A 1 120 ? 26.083 50.858 56.663 1.00 42.80 124 LEU A O 1
ATOM 1657 N N . SER A 1 121 ? 24.363 51.987 57.617 1.00 35.87 125 SER A N 1
ATOM 1658 C CA . SER A 1 121 ? 24.550 53.211 56.837 1.00 43.94 125 SER A CA 1
ATOM 1659 C C . SER A 1 121 ? 25.697 54.071 57.347 1.00 51.63 125 SER A C 1
ATOM 1660 O O . SER A 1 121 ? 26.192 54.948 56.632 1.00 54.87 125 SER A O 1
ATOM 1668 N N . SER A 1 122 ? 26.088 53.851 58.595 1.00 47.96 126 SER A N 1
ATOM 1669 C CA . SER A 1 122 ? 27.227 54.550 59.167 1.00 50.07 126 SER A CA 1
ATOM 1670 C C . SER A 1 122 ? 28.528 53.767 58.960 1.00 49.82 126 SER A C 1
ATOM 1671 O O . SER A 1 122 ? 28.582 52.792 58.201 1.00 44.77 126 SER A O 1
ATOM 1679 N N . ASP A 1 123 ? 29.577 54.212 59.646 1.00 44.29 127 ASP A N 1
ATOM 1680 C CA . ASP A 1 123 ? 30.810 53.458 59.727 1.00 48.87 127 ASP A CA 1
ATOM 1681 C C . ASP A 1 123 ? 31.079 53.097 61.190 1.00 46.59 127 ASP A C 1
ATOM 1682 O O . ASP A 1 123 ? 32.219 52.885 61.592 1.00 42.02 127 ASP A O 1
ATOM 1691 N N . VAL A 1 124 ? 30.014 53.000 61.974 1.00 36.67 128 VAL A N 1
ATOM 1692 C CA . VAL A 1 124 ? 30.134 52.746 63.405 1.00 38.10 128 VAL A CA 1
ATOM 1693 C C . VAL A 1 124 ? 30.749 51.365 63.768 1.00 38.49 128 VAL A C 1
ATOM 1694 O O . VAL A 1 124 ? 31.321 51.187 64.851 1.00 34.92 128 VAL A O 1
ATOM 1707 N N . LEU A 1 125 ? 30.630 50.399 62.869 1.00 39.63 129 LEU A N 1
ATOM 1708 C CA . LEU A 1 125 ? 31.142 49.059 63.130 1.00 32.44 129 LEU A CA 1
ATOM 1709 C C . LEU A 1 125 ? 32.609 48.916 62.796 1.00 35.21 129 LEU A C 1
ATOM 1710 O O . LEU A 1 125 ? 33.169 47.812 62.862 1.00 32.94 129 LEU A O 1
ATOM 1726 N N . ALA A 1 126 ? 33.227 50.026 62.416 1.00 32.71 130 ALA A N 1
ATOM 1727 C CA . ALA A 1 126 ? 34.590 50.014 61.929 1.00 39.25 130 ALA A CA 1
ATOM 1728 C C . ALA A 1 126 ? 35.545 49.312 62.880 1.00 37.37 130 ALA A C 1
ATOM 1729 O O . ALA A 1 126 ? 36.407 48.564 62.428 1.00 34.03 130 ALA A O 1
ATOM 1736 N N . PRO A 1 127 ? 35.425 49.576 64.194 1.00 38.93 131 PRO A N 1
ATOM 1737 C CA . PRO A 1 127 ? 36.340 48.933 65.138 1.00 36.24 131 PRO A CA 1
ATOM 1738 C C . PRO A 1 127 ? 36.274 47.425 65.047 1.00 35.97 131 PRO A C 1
ATOM 1739 O O . PRO A 1 127 ? 37.295 46.754 65.223 1.00 34.10 131 PRO A O 1
ATOM 1750 N N . LEU A 1 128 ? 35.089 46.888 64.773 1.00 28.33 132 LEU A N 1
ATOM 1751 C CA . LEU A 1 128 ? 34.945 45.451 64.681 1.00 25.55 132 LEU A CA 1
ATOM 1752 C C . LEU A 1 128 ? 35.547 44.928 63.371 1.00 29.31 132 LEU A C 1
ATOM 1753 O O . LEU A 1 128 ? 36.169 43.861 63.372 1.00 29.03 132 LEU A O 1
ATOM 1769 N N . GLU A 1 129 ? 35.362 45.654 62.263 1.00 27.74 133 GLU A N 1
ATOM 1770 C CA . GLU A 1 129 ? 36.076 45.337 61.017 1.00 29.48 133 GLU A CA 1
ATOM 1771 C C . GLU A 1 129 ? 37.579 45.266 61.247 1.00 28.30 133 GLU A C 1
ATOM 1772 O O . GLU A 1 129 ? 38.251 44.344 60.780 1.00 28.19 133 GLU A O 1
ATOM 1784 N N . ASP A 1 130 ? 38.103 46.283 61.926 1.00 30.13 134 ASP A N 1
ATOM 1785 C CA . ASP A 1 130 ? 39.522 46.357 62.213 1.00 33.78 134 ASP A CA 1
ATOM 1786 C C . ASP A 1 130 ? 39.978 45.136 63.012 1.00 28.02 134 ASP A C 1
ATOM 1787 O O . ASP A 1 130 ? 41.024 44.562 62.699 1.00 28.34 134 ASP A O 1
ATOM 1796 N N . GLU A 1 131 ? 39.214 44.741 64.034 1.00 30.20 135 GLU A N 1
ATOM 1797 C CA . GLU A 1 131 ? 39.611 43.584 64.851 1.00 29.30 135 GLU A CA 1
ATOM 1798 C C . GLU A 1 131 ? 39.620 42.321 64.008 1.00 25.57 135 GLU A C 1
ATOM 1799 O O . GLU A 1 131 ? 40.518 41.500 64.142 1.00 24.43 135 GLU A O 1
ATOM 1811 N N . LEU A 1 132 ? 38.616 42.160 63.154 1.00 24.96 136 LEU A N 1
ATOM 1812 C CA . LEU A 1 132 ? 38.531 40.946 62.354 1.00 19.73 136 LEU A CA 1
ATOM 1813 C C . LEU A 1 132 ? 39.729 40.859 61.413 1.00 22.35 136 LEU A C 1
ATOM 1814 O O . LEU A 1 132 ? 40.303 39.792 61.215 1.00 21.80 136 LEU A O 1
ATOM 1830 N N . LEU A 1 133 ? 40.120 41.978 60.825 1.00 21.94 137 LEU A N 1
ATOM 1831 C CA . LEU A 1 133 ? 41.250 41.928 59.918 1.00 22.57 137 LEU A CA 1
ATOM 1832 C C . LEU A 1 133 ? 42.550 41.658 60.700 1.00 25.16 137 LEU A C 1
ATOM 1833 O O . LEU A 1 133 ? 43.376 40.851 60.279 1.00 25.33 137 LEU A O 1
ATOM 1849 N N . GLU A 1 134 ? 42.731 42.318 61.837 1.00 24.59 138 GLU A N 1
ATOM 1850 C CA . GLU A 1 134 ? 43.980 42.173 62.601 1.00 25.90 138 GLU A CA 1
ATOM 1851 C C . GLU A 1 134 ? 44.134 40.806 63.257 1.00 27.10 138 GLU A C 1
ATOM 1852 O O . GLU A 1 134 ? 45.208 40.185 63.207 1.00 31.97 138 GLU A O 1
ATOM 1864 N N . LYS A 1 135 ? 43.073 40.346 63.902 1.00 28.68 139 LYS A N 1
ATOM 1865 C CA . LYS A 1 135 ? 43.125 39.089 64.638 1.00 26.86 139 LYS A CA 1
ATOM 1866 C C . LYS A 1 135 ? 42.932 37.859 63.758 1.00 26.86 139 LYS A C 1
ATOM 1867 O O . LYS A 1 135 ? 43.601 36.851 63.985 1.00 27.93 139 LYS A O 1
ATOM 1886 N N . ALA A 1 136 ? 42.036 37.936 62.769 1.00 21.54 140 ALA A N 1
ATOM 1887 C CA . ALA A 1 136 ? 41.612 36.750 62.019 1.00 19.12 140 ALA A CA 1
ATOM 1888 C C . ALA A 1 136 ? 42.095 36.739 60.565 1.00 19.19 140 ALA A C 1
ATOM 1889 O O . ALA A 1 136 ? 41.899 35.744 59.859 1.00 21.66 140 ALA A O 1
ATOM 1896 N N . ASP A 1 137 ? 42.686 37.845 60.134 1.00 19.92 141 ASP A N 1
ATOM 1897 C CA . ASP A 1 137 ? 43.129 38.046 58.757 1.00 18.81 141 ASP A CA 1
ATOM 1898 C C . ASP A 1 137 ? 41.983 37.812 57.776 1.00 21.31 141 ASP A C 1
ATOM 1899 O O . ASP A 1 137 ? 42.145 37.158 56.750 1.00 19.70 141 ASP A O 1
ATOM 1908 N N . ILE A 1 138 ? 40.821 38.385 58.092 1.00 16.23 142 ILE A N 1
ATOM 1909 C CA . ILE A 1 138 ? 39.662 38.350 57.201 1.00 15.37 142 ILE A CA 1
ATOM 1910 C C . ILE A 1 138 ? 39.207 39.793 56.964 1.00 16.13 142 ILE A C 1
ATOM 1911 O O . ILE A 1 138 ? 39.033 40.546 57.906 1.00 15.86 142 ILE A O 1
ATOM 1927 N N . LYS A 1 139 ? 39.048 40.144 55.693 1.00 14.68 143 LYS A N 1
ATOM 1928 C CA . LYS A 1 139 ? 38.663 41.505 55.278 1.00 15.11 143 LYS A CA 1
ATOM 1929 C C . LYS A 1 139 ? 37.159 41.574 54.989 1.00 14.74 143 LYS A C 1
ATOM 1930 O O . LYS A 1 139 ? 36.662 40.880 54.097 1.00 15.84 143 LYS A O 1
ATOM 1949 N N . ILE A 1 140 ? 36.438 42.444 55.693 1.00 14.39 144 ILE A N 1
ATOM 1950 C CA . ILE A 1 140 ? 35.056 42.748 55.332 1.00 14.14 144 ILE A CA 1
ATOM 1951 C C . ILE A 1 140 ? 35.026 43.705 54.135 1.00 14.83 144 ILE A C 1
ATOM 1952 O O . ILE A 1 140 ? 35.646 44.782 54.166 1.00 15.59 144 ILE A O 1
ATOM 1968 N N . VAL A 1 141 ? 34.324 43.314 53.072 1.00 14.88 145 VAL A N 1
ATOM 1969 C CA . VAL A 1 141 ? 34.262 44.117 51.848 1.00 15.65 145 VAL A CA 1
ATOM 1970 C C . VAL A 1 141 ? 32.856 44.691 51.569 1.00 15.87 145 VAL A C 1
ATOM 1971 O O . VAL A 1 141 ? 32.660 45.446 50.613 1.00 18.49 145 VAL A O 1
ATOM 1984 N N . GLY A 1 142 ? 31.902 44.338 52.417 1.00 15.78 146 GLY A N 1
ATOM 1985 C CA . GLY A 1 142 ? 30.555 44.889 52.357 1.00 15.06 146 GLY A CA 1
ATOM 1986 C C . GLY A 1 142 ? 29.647 44.151 53.325 1.00 17.26 146 GLY A C 1
ATOM 1987 O O . GLY A 1 142 ? 30.076 43.210 53.978 1.00 15.60 146 GLY A O 1
ATOM 1991 N N . TYR A 1 143 ? 28.399 44.617 53.448 1.00 17.20 147 TYR A N 1
ATOM 1992 C CA . TYR A 1 143 ? 27.434 44.014 54.361 1.00 15.00 147 TYR A CA 1
ATOM 1993 C C . TYR A 1 143 ? 26.119 43.649 53.700 1.00 16.05 147 TYR A C 1
ATOM 1994 O O . TYR A 1 143 ? 25.416 44.502 53.169 1.00 18.50 147 TYR A O 1
ATOM 2012 N N . THR A 1 144 ? 25.765 42.370 53.767 1.00 15.57 148 THR A N 1
ATOM 2013 C CA . THR A 1 144 ? 24.421 41.936 53.409 1.00 13.60 148 THR A CA 1
ATOM 2014 C C . THR A 1 144 ? 23.670 41.528 54.697 1.00 13.74 148 THR A C 1
ATOM 2015 O O . THR A 1 144 ? 24.058 41.953 55.773 1.00 14.53 148 THR A O 1
ATOM 2026 N N . GLY A 1 145 ? 22.544 40.826 54.563 1.00 15.63 149 GLY A N 1
ATOM 2027 C CA . GLY A 1 145 ? 21.743 40.438 55.710 1.00 15.18 149 GLY A CA 1
ATOM 2028 C C . GLY A 1 145 ? 20.374 41.042 55.602 1.00 16.60 149 GLY A C 1
ATOM 2029 O O . GLY A 1 145 ? 19.920 41.299 54.488 1.00 18.06 149 GLY A O 1
ATOM 2033 N N . GLY A 1 146 ? 19.736 41.252 56.744 1.00 14.14 150 GLY A N 1
ATOM 2034 C CA . GLY A 1 146 ? 18.413 41.813 56.780 1.00 14.29 150 GLY A CA 1
ATOM 2035 C C . GLY A 1 146 ? 17.288 40.836 56.999 1.00 12.93 150 GLY A C 1
ATOM 2036 O O . GLY A 1 146 ? 16.125 41.216 56.957 1.00 16.89 150 GLY A O 1
ATOM 2040 N N . GLY A 1 147 ? 17.627 39.587 57.269 1.00 13.69 151 GLY A N 1
ATOM 2041 C CA . GLY A 1 147 ? 16.632 38.616 57.697 1.00 13.66 151 GLY A CA 1
ATOM 2042 C C . GLY A 1 147 ? 16.332 38.725 59.181 1.00 14.56 151 GLY A C 1
ATOM 2043 O O . GLY A 1 147 ? 17.176 39.150 60.004 1.00 15.76 151 GLY A O 1
ATOM 2047 N N . THR A 1 148 ? 15.123 38.318 59.553 1.00 13.29 152 THR A N 1
ATOM 2048 C CA . THR A 1 148 ? 14.730 38.368 60.954 1.00 14.45 152 THR A CA 1
ATOM 2049 C C . THR A 1 148 ? 14.720 36.942 61.494 1.00 13.61 152 THR A C 1
ATOM 2050 O O . THR A 1 148 ? 13.962 36.095 61.011 1.00 14.18 152 THR A O 1
ATOM 2061 N N . ARG A 1 149 ? 15.549 36.673 62.508 1.00 13.96 153 ARG A N 1
ATOM 2062 C CA . ARG A 1 149 ? 15.619 35.318 63.066 1.00 12.99 153 ARG A CA 1
ATOM 2063 C C . ARG A 1 149 ? 14.529 35.125 64.125 1.00 14.90 153 ARG A C 1
ATOM 2064 O O . ARG A 1 149 ? 14.314 35.979 64.974 1.00 16.02 153 ARG A O 1
ATOM 2085 N N . ASN A 1 150 ? 13.850 33.982 64.012 1.00 16.14 154 ASN A N 1
ATOM 2086 C CA . ASN A 1 150 ? 12.789 33.560 64.899 1.00 14.85 154 ASN A CA 1
ATOM 2087 C C . ASN A 1 150 ? 13.055 32.135 65.375 1.00 13.95 154 ASN A C 1
ATOM 2088 O O . ASN A 1 150 ? 13.806 31.396 64.731 1.00 15.50 154 ASN A O 1
ATOM 2099 N N . LEU A 1 151 ? 12.408 31.727 66.466 1.00 16.08 155 LEU A N 1
ATOM 2100 C CA . LEU A 1 151 ? 12.440 30.319 66.879 1.00 17.87 155 LEU A CA 1
ATOM 2101 C C . LEU A 1 151 ? 11.692 29.463 65.868 1.00 16.53 155 LEU A C 1
ATOM 2102 O O . LEU A 1 151 ? 10.624 29.851 65.381 1.00 17.69 155 LEU A O 1
ATOM 2118 N N . LEU A 1 152 ? 12.257 28.308 65.534 1.00 16.33 156 LEU A N 1
ATOM 2119 C CA . LEU A 1 152 ? 11.571 27.328 64.687 1.00 15.98 156 LEU A CA 1
ATOM 2120 C C . LEU A 1 152 ? 11.707 25.966 65.387 1.00 18.99 156 LEU A C 1
ATOM 2121 O O . LEU A 1 152 ? 12.826 25.532 65.676 1.00 17.85 156 LEU A O 1
ATOM 2137 N N . SER A 1 153 ? 10.573 25.332 65.665 1.00 18.98 157 SER A N 1
ATOM 2138 C CA . SER A 1 153 ? 10.509 24.154 66.544 1.00 18.44 157 SER A CA 1
ATOM 2139 C C . SER A 1 153 ? 9.573 23.065 66.022 1.00 22.33 157 SER A C 1
ATOM 2140 O O . SER A 1 153 ? 8.723 23.313 65.178 1.00 25.43 157 SER A O 1
ATOM 2148 N N . LYS A 1 154 ? 9.742 21.847 66.540 1.00 23.24 158 LYS A N 1
ATOM 2149 C CA . LYS A 1 154 ? 8.834 20.736 66.248 1.00 26.38 158 LYS A CA 1
ATOM 2150 C C . LYS A 1 154 ? 7.428 21.055 66.776 1.00 34.62 158 LYS A C 1
ATOM 2151 O O . LYS A 1 154 ? 6.444 21.045 66.020 1.00 38.77 158 LYS A O 1
ATOM 2170 N N . GLN A 1 155 ? 7.350 21.369 68.068 1.00 30.78 159 GLN A N 1
ATOM 2171 C CA . GLN A 1 155 ? 6.088 21.700 68.722 1.00 33.05 159 GLN A CA 1
ATOM 2172 C C . GLN A 1 155 ? 6.013 23.202 68.960 1.00 31.80 159 GLN A C 1
ATOM 2173 O O . GLN A 1 155 ? 7.039 23.886 68.951 1.00 30.04 159 GLN A O 1
ATOM 2187 N N . PRO A 1 156 ? 4.792 23.738 69.142 1.00 31.37 160 PRO A N 1
ATOM 2188 C CA . PRO A 1 156 ? 4.687 25.173 69.409 1.00 28.26 160 PRO A CA 1
ATOM 2189 C C . PRO A 1 156 ? 5.449 25.565 70.660 1.00 28.82 160 PRO A C 1
ATOM 2190 O O . PRO A 1 156 ? 5.411 24.850 71.658 1.00 30.29 160 PRO A O 1
ATOM 2201 N N . VAL A 1 157 ? 6.166 26.680 70.575 1.00 26.71 161 VAL A N 1
ATOM 2202 C CA . VAL A 1 157 ? 6.874 27.257 71.711 1.00 25.46 161 VAL A CA 1
ATOM 2203 C C . VAL A 1 157 ? 6.431 28.702 71.798 1.00 28.43 161 VAL A C 1
ATOM 2204 O O . VAL A 1 157 ? 6.956 29.555 71.086 1.00 28.36 161 VAL A O 1
ATOM 2217 N N . VAL A 1 158 ? 5.446 28.978 72.646 1.00 26.56 162 VAL A N 1
ATOM 2218 C CA . VAL A 1 158 ? 4.776 30.273 72.593 1.00 25.34 162 VAL A CA 1
ATOM 2219 C C . VAL A 1 158 ? 4.633 30.997 73.920 1.00 28.64 162 VAL A C 1
ATOM 2220 O O . VAL A 1 158 ? 4.116 32.108 73.957 1.00 29.42 162 VAL A O 1
ATOM 2233 N N . THR A 1 159 ? 5.121 30.386 74.995 1.00 25.34 163 THR A N 1
ATOM 2234 C CA . THR A 1 159 ? 5.094 31.005 76.324 1.00 30.50 163 THR A CA 1
ATOM 2235 C C . THR A 1 159 ? 6.418 30.767 77.041 1.00 32.10 163 THR A C 1
ATOM 2236 O O . THR A 1 159 ? 7.207 29.917 76.637 1.00 27.08 163 THR A O 1
ATOM 2247 N N . PHE A 1 160 ? 6.657 31.500 78.121 1.00 32.96 164 PHE A N 1
ATOM 2248 C CA . PHE A 1 160 ? 7.877 31.282 78.889 1.00 30.70 164 PHE A CA 1
ATOM 2249 C C . PHE A 1 160 ? 7.899 29.899 79.542 1.00 33.32 164 PHE A C 1
ATOM 2250 O O . PHE A 1 160 ? 8.963 29.347 79.790 1.00 31.41 164 PHE A O 1
ATOM 2267 N N . ASP A 1 161 ? 6.726 29.334 79.810 1.00 29.61 165 ASP A N 1
ATOM 2268 C CA . ASP A 1 161 ? 6.664 27.948 80.293 1.00 34.37 165 ASP A CA 1
ATOM 2269 C C . ASP A 1 161 ? 7.161 26.968 79.212 1.00 30.57 165 ASP A C 1
ATOM 2270 O O . ASP A 1 161 ? 7.815 25.974 79.522 1.00 31.63 165 ASP A O 1
ATOM 2279 N N . ASP A 1 162 ? 6.830 27.232 77.950 1.00 30.10 166 ASP A N 1
ATOM 2280 C CA . ASP A 1 162 ? 7.300 26.389 76.843 1.00 29.61 166 ASP A CA 1
ATOM 2281 C C . ASP A 1 162 ? 8.816 26.525 76.675 1.00 27.18 166 ASP A C 1
ATOM 2282 O O . ASP A 1 162 ? 9.524 25.568 76.337 1.00 28.01 166 ASP A O 1
ATOM 2291 N N . LEU A 1 163 ? 9.316 27.733 76.905 1.00 23.01 167 LEU A N 1
ATOM 2292 C CA . LEU A 1 163 ? 10.712 28.038 76.632 1.00 22.88 167 LEU A CA 1
ATOM 2293 C C . LEU A 1 163 ? 11.640 27.492 77.698 1.00 23.95 167 LEU A C 1
ATOM 2294 O O . LEU A 1 163 ? 12.816 27.242 77.439 1.00 23.97 167 LEU A O 1
ATOM 2310 N N . LYS A 1 164 ? 11.115 27.322 78.909 1.00 27.30 168 LYS A N 1
ATOM 2311 C CA . LYS A 1 164 ? 11.922 26.805 80.005 1.00 24.98 168 LYS A CA 1
ATOM 2312 C C . LYS A 1 164 ? 12.379 25.381 79.709 1.00 23.30 168 LYS A C 1
ATOM 2313 O O . LYS A 1 164 ? 11.562 24.468 79.584 1.00 27.00 168 LYS A O 1
ATOM 2332 N N . GLY A 1 165 ? 13.691 25.189 79.627 1.00 26.16 169 GLY A N 1
ATOM 2333 C CA . GLY A 1 165 ? 14.266 23.891 79.296 1.00 26.91 169 GLY A CA 1
ATOM 2334 C C . GLY A 1 165 ? 14.137 23.485 77.830 1.00 27.53 169 GLY A C 1
ATOM 2335 O O . GLY A 1 165 ? 14.322 22.323 77.473 1.00 25.35 169 GLY A O 1
ATOM 2339 N N . HIS A 1 166 ? 13.777 24.433 76.978 1.00 23.85 170 HIS A N 1
ATOM 2340 C CA . HIS A 1 166 ? 13.622 24.156 75.560 1.00 20.32 170 HIS A CA 1
ATOM 2341 C C . HIS A 1 166 ? 14.995 23.898 74.933 1.00 19.87 170 HIS A C 1
ATOM 2342 O O . HIS A 1 166 ? 15.870 24.784 74.911 1.00 20.09 170 HIS A O 1
ATOM 2357 N N . LYS A 1 167 ? 15.201 22.679 74.441 1.00 19.71 171 LYS A N 1
ATOM 2358 C CA . LYS A 1 167 ? 16.476 22.323 73.825 1.00 19.06 171 LYS A CA 1
ATOM 2359 C C . LYS A 1 167 ? 16.557 22.861 72.404 1.00 19.10 171 LYS A C 1
ATOM 2360 O O . LYS A 1 167 ? 15.754 22.504 71.548 1.00 19.74 171 LYS A O 1
ATOM 2396 N N . ARG A 1 169 ? 19.308 24.406 69.102 1.00 14.42 173 ARG A N 1
ATOM 2397 C CA . ARG A 1 169 ? 20.625 24.713 68.567 1.00 14.02 173 ARG A CA 1
ATOM 2398 C C . ARG A 1 169 ? 20.867 26.215 68.470 1.00 13.28 173 ARG A C 1
ATOM 2399 O O . ARG A 1 169 ? 19.996 26.963 68.078 1.00 14.20 173 ARG A O 1
ATOM 2420 N N . VAL A 1 170 ? 22.084 26.613 68.823 1.00 12.61 174 VAL A N 1
ATOM 2421 C CA . VAL A 1 170 ? 22.586 27.975 68.621 1.00 13.10 174 VAL A CA 1
ATOM 2422 C C . VAL A 1 170 ? 23.903 27.888 67.836 1.00 14.16 174 VAL A C 1
ATOM 2423 O O . VAL A 1 170 ? 24.567 26.833 67.843 1.00 13.48 174 VAL A O 1
ATOM 2453 N N . GLY A 1 172 ? 27.871 28.982 67.547 1.00 13.28 176 GLY A N 1
ATOM 2454 C CA . GLY A 1 172 ? 28.853 28.791 68.599 1.00 14.11 176 GLY A CA 1
ATOM 2455 C C . GLY A 1 172 ? 29.359 29.983 69.389 1.00 13.55 176 GLY A C 1
ATOM 2456 O O . GLY A 1 172 ? 30.002 29.782 70.449 1.00 16.33 176 GLY A O 1
ATOM 2460 N N . ALA A 1 173 ? 29.115 31.206 68.928 1.00 13.08 177 ALA A N 1
ATOM 2461 C CA . ALA A 1 173 ? 29.586 32.350 69.680 1.00 14.60 177 ALA A CA 1
ATOM 2462 C C . ALA A 1 173 ? 28.970 32.314 71.061 1.00 11.67 177 ALA A C 1
ATOM 2463 O O . ALA A 1 173 ? 27.770 32.089 71.191 1.00 15.86 177 ALA A O 1
ATOM 2470 N N . PRO A 1 174 ? 29.797 32.550 72.094 1.00 13.49 178 PRO A N 1
ATOM 2471 C CA . PRO A 1 174 ? 29.295 32.471 73.465 1.00 16.14 178 PRO A CA 1
ATOM 2472 C C . PRO A 1 174 ? 28.032 33.286 73.697 1.00 14.70 178 PRO A C 1
ATOM 2473 O O . PRO A 1 174 ? 27.135 32.866 74.423 1.00 15.77 178 PRO A O 1
ATOM 2484 N N . ILE A 1 175 ? 27.956 34.470 73.116 1.00 15.21 179 ILE A N 1
ATOM 2485 C CA . ILE A 1 175 ? 26.804 35.326 73.343 1.00 16.06 179 ILE A CA 1
ATOM 2486 C C . ILE A 1 175 ? 25.470 34.659 72.969 1.00 15.02 179 ILE A C 1
ATOM 2487 O O . ILE A 1 175 ? 24.470 34.918 73.635 1.00 15.65 179 ILE A O 1
ATOM 2503 N N . GLN A 1 176 ? 25.448 33.799 71.944 1.00 16.04 180 GLN A N 1
ATOM 2504 C CA . GLN A 1 176 ? 24.184 33.150 71.533 1.00 14.06 180 GLN A CA 1
ATOM 2505 C C . GLN A 1 176 ? 23.644 32.244 72.648 1.00 15.27 180 GLN A C 1
ATOM 2506 O O . GLN A 1 176 ? 22.474 32.366 73.057 1.00 16.25 180 GLN A O 1
ATOM 2520 N N . ALA A 1 177 ? 24.497 31.355 73.158 1.00 13.13 181 ALA A N 1
ATOM 2521 C CA . ALA A 1 177 ? 24.115 30.504 74.278 1.00 14.78 181 ALA A CA 1
ATOM 2522 C C . ALA A 1 177 ? 23.754 31.353 75.504 1.00 15.28 181 ALA A C 1
ATOM 2523 O O . ALA A 1 177 ? 22.811 31.032 76.201 1.00 16.60 181 ALA A O 1
ATOM 2530 N N . GLN A 1 178 ? 24.516 32.423 75.776 1.00 17.72 182 GLN A N 1
ATOM 2531 C CA . GLN A 1 178 ? 24.238 33.234 76.973 1.00 18.28 182 GLN A CA 1
ATOM 2532 C C . GLN A 1 178 ? 22.861 33.880 76.883 1.00 16.54 182 GLN A C 1
ATOM 2533 O O . GLN A 1 178 ? 22.134 33.923 77.881 1.00 19.55 182 GLN A O 1
ATOM 2547 N N . ILE A 1 179 ? 22.498 34.377 75.705 1.00 16.50 183 ILE A N 1
ATOM 2548 C CA . ILE A 1 179 ? 21.193 35.012 75.502 1.00 15.33 183 ILE A CA 1
ATOM 2549 C C . ILE A 1 179 ? 20.071 34.005 75.741 1.00 18.84 183 ILE A C 1
ATOM 2550 O O . ILE A 1 179 ? 19.142 34.252 76.495 1.00 18.29 183 ILE A O 1
ATOM 2566 N N . PHE A 1 180 ? 20.175 32.834 75.127 1.00 15.77 184 PHE A N 1
ATOM 2567 C CA . PHE A 1 180 ? 19.077 31.884 75.231 1.00 16.73 184 PHE A CA 1
ATOM 2568 C C . PHE A 1 180 ? 19.006 31.192 76.597 1.00 16.88 184 PHE A C 1
ATOM 2569 O O . PHE A 1 180 ? 17.909 30.867 77.059 1.00 20.79 184 PHE A O 1
ATOM 2586 N N . GLN A 1 181 ? 20.137 31.058 77.275 1.00 18.47 185 GLN A N 1
ATOM 2587 C CA . GLN A 1 181 ? 20.161 30.622 78.662 1.00 19.86 185 GLN A CA 1
ATOM 2588 C C . GLN A 1 181 ? 19.451 31.650 79.563 1.00 20.29 185 GLN A C 1
ATOM 2589 O O . GLN A 1 181 ? 18.705 31.276 80.464 1.00 21.04 185 GLN A O 1
ATOM 2603 N N . ALA A 1 182 ? 19.670 32.938 79.304 1.00 19.21 186 ALA A N 1
ATOM 2604 C CA . ALA A 1 182 ? 18.997 33.991 80.065 1.00 20.41 186 ALA A CA 1
ATOM 2605 C C . ALA A 1 182 ? 17.477 33.951 79.860 1.00 20.47 186 ALA A C 1
ATOM 2606 O O . ALA A 1 182 ? 16.697 34.413 80.717 1.00 22.12 186 ALA A O 1
ATOM 2613 N N . LEU A 1 183 ? 17.055 33.390 78.730 1.00 21.42 187 LEU A N 1
ATOM 2614 C CA . LEU A 1 183 ? 15.633 33.238 78.441 1.00 20.92 187 LEU A CA 1
ATOM 2615 C C . LEU A 1 183 ? 15.076 31.905 78.955 1.00 23.77 187 LEU A C 1
ATOM 2616 O O . LEU A 1 183 ? 13.901 31.599 78.744 1.00 25.60 187 LEU A O 1
ATOM 2632 N N . THR A 1 184 ? 15.930 31.156 79.658 1.00 20.28 188 THR A N 1
ATOM 2633 C CA . THR A 1 184 ? 15.605 29.902 80.386 1.00 22.68 188 THR A CA 1
ATOM 2634 C C . THR A 1 184 ? 15.638 28.652 79.487 1.00 19.54 188 THR A C 1
ATOM 2635 O O . THR A 1 184 ? 15.326 27.536 79.951 1.00 20.38 188 THR A O 1
ATOM 2646 N N . ALA A 1 185 ? 16.059 28.823 78.236 1.00 22.86 189 ALA A N 1
ATOM 2647 C CA . ALA A 1 185 ? 16.197 27.684 77.337 1.00 19.08 189 ALA A CA 1
ATOM 2648 C C . ALA A 1 185 ? 17.475 26.908 77.637 1.00 18.85 189 ALA A C 1
ATOM 2649 O O . ALA A 1 185 ? 18.288 27.307 78.495 1.00 18.84 189 ALA A O 1
ATOM 2656 N N . ALA A 1 186 ? 17.609 25.772 76.953 1.00 17.90 190 ALA A N 1
ATOM 2657 C CA . ALA A 1 186 ? 18.799 24.908 77.037 1.00 17.79 190 ALA A CA 1
ATOM 2658 C C . ALA A 1 186 ? 19.539 24.880 75.693 1.00 19.37 190 ALA A C 1
ATOM 2659 O O . ALA A 1 186 ? 19.343 23.970 74.895 1.00 18.06 190 ALA A O 1
ATOM 2666 N N . PRO A 1 187 ? 20.383 25.886 75.436 1.00 15.93 191 PRO A N 1
ATOM 2667 C CA . PRO A 1 187 ? 21.016 25.940 74.113 1.00 15.45 191 PRO A CA 1
ATOM 2668 C C . PRO A 1 187 ? 22.106 24.878 73.950 1.00 15.05 191 PRO A C 1
ATOM 2669 O O . PRO A 1 187 ? 22.763 24.468 74.910 1.00 16.41 191 PRO A O 1
ATOM 2680 N N . SER A 1 188 ? 22.335 24.510 72.700 1.00 14.61 192 SER A N 1
ATOM 2681 C CA . SER A 1 188 ? 23.327 23.517 72.332 1.00 14.84 192 SER A CA 1
ATOM 2682 C C . SER A 1 188 ? 24.038 23.992 71.048 1.00 14.61 192 SER A C 1
ATOM 2683 O O . SER A 1 188 ? 23.368 24.284 70.066 1.00 14.09 192 SER A O 1
ATOM 2691 N N . ALA A 1 189 ? 25.371 24.084 71.060 1.00 16.21 193 ALA A N 1
ATOM 2692 C CA . ALA A 1 189 ? 26.139 24.498 69.880 1.00 15.27 193 ALA A CA 1
ATOM 2693 C C . ALA A 1 189 ? 26.394 23.326 68.932 1.00 18.56 193 ALA A C 1
ATOM 2694 O O . ALA A 1 189 ? 27.424 22.683 68.986 1.00 22.12 193 ALA A O 1
ATOM 2701 N N . ILE A 1 190 ? 25.424 23.062 68.078 1.00 18.53 194 ILE A N 1
ATOM 2702 C CA . ILE A 1 190 ? 25.405 21.941 67.159 1.00 15.94 194 ILE A CA 1
ATOM 2703 C C . ILE A 1 190 ? 25.659 22.530 65.761 1.00 15.80 194 ILE A C 1
ATOM 2704 O O . ILE A 1 190 ? 25.189 23.627 65.454 1.00 16.15 194 ILE A O 1
ATOM 2720 N N . ALA A 1 191 ? 26.439 21.824 64.949 1.00 16.96 195 ALA A N 1
ATOM 2721 C CA . ALA A 1 191 ? 26.750 22.263 63.590 1.00 17.09 195 ALA A CA 1
ATOM 2722 C C . ALA A 1 191 ? 25.491 22.493 62.747 1.00 16.93 195 ALA A C 1
ATOM 2723 O O . ALA A 1 191 ? 24.511 21.752 62.841 1.00 15.88 195 ALA A O 1
ATOM 2730 N N . TYR A 1 192 ? 25.536 23.516 61.900 1.00 14.83 196 TYR A N 1
ATOM 2731 C CA . TYR A 1 192 ? 24.362 23.880 61.106 1.00 14.65 196 TYR A CA 1
ATOM 2732 C C . TYR A 1 192 ? 23.865 22.733 60.206 1.00 15.87 196 TYR A C 1
ATOM 2733 O O . TYR A 1 192 ? 22.661 22.557 60.022 1.00 17.72 196 TYR A O 1
ATOM 2751 N N . ASN A 1 193 ? 24.802 21.964 59.652 1.00 15.72 197 ASN A N 1
ATOM 2752 C CA . ASN A 1 193 ? 24.479 20.862 58.760 1.00 15.36 197 ASN A CA 1
ATOM 2753 C C . ASN A 1 193 ? 24.001 19.612 59.52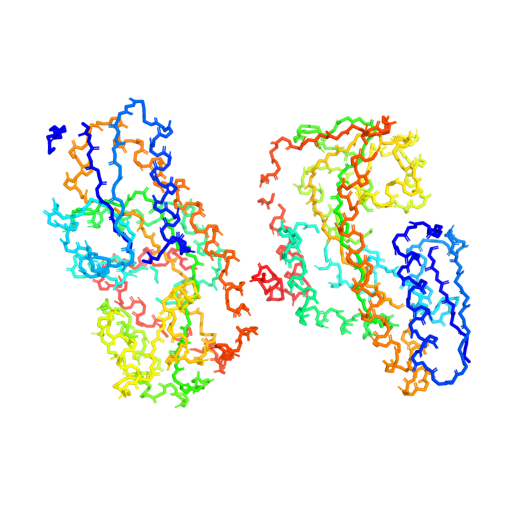8 1.00 18.53 197 ASN A C 1
ATOM 2754 O O . ASN A 1 193 ? 23.665 18.601 58.918 1.00 21.24 197 ASN A O 1
ATOM 2765 N N . GLU A 1 194 ? 23.961 19.700 60.861 1.00 15.87 198 GLU A N 1
ATOM 2766 C CA . GLU A 1 194 ? 23.461 18.593 61.689 1.00 16.66 198 GLU A CA 1
ATOM 2767 C C . GLU A 1 194 ? 22.108 18.899 62.345 1.00 18.74 198 GLU A C 1
ATOM 2768 O O . GLU A 1 194 ? 21.506 18.033 62.973 1.00 20.87 198 GLU A O 1
ATOM 2780 N N . VAL A 1 195 ? 21.644 20.132 62.197 1.00 16.70 199 VAL A N 1
ATOM 2781 C CA . VAL A 1 195 ? 20.413 20.585 62.834 1.00 18.02 199 VAL A CA 1
ATOM 2782 C C . VAL A 1 195 ? 19.181 19.788 62.383 1.00 20.17 199 VAL A C 1
ATOM 2783 O O . VAL A 1 195 ? 18.365 19.361 63.209 1.00 21.52 199 VAL A O 1
ATOM 2796 N N . TYR A 1 196 ? 19.042 19.586 61.075 1.00 18.77 200 TYR A N 1
ATOM 2797 C CA . TYR A 1 196 ? 17.854 18.941 60.519 1.00 18.06 200 TYR A CA 1
ATOM 2798 C C . TYR A 1 196 ? 17.683 17.551 61.128 1.00 20.96 200 TYR A C 1
ATOM 2799 O O . TYR A 1 196 ? 16.612 17.201 61.644 1.00 22.30 200 TYR A O 1
ATOM 2817 N N . ASN A 1 197 ? 18.746 16.771 61.090 1.00 24.16 201 ASN A N 1
ATOM 2818 C CA . ASN A 1 197 ? 18.697 15.446 61.675 1.00 26.92 201 ASN A CA 1
ATOM 2819 C C . ASN A 1 197 ? 18.550 15.494 63.193 1.00 21.75 201 ASN A C 1
ATOM 2820 O O . ASN A 1 197 ? 17.837 14.635 63.763 1.00 26.37 201 ASN A O 1
ATOM 2831 N N . ALA A 1 198 ? 19.174 16.469 63.857 1.00 22.31 202 ALA A N 1
ATOM 2832 C CA . ALA A 1 198 ? 19.116 16.544 65.329 1.00 20.36 202 ALA A CA 1
ATOM 2833 C C . ALA A 1 198 ? 17.672 16.823 65.781 1.00 24.81 202 ALA A C 1
ATOM 2834 O O . ALA A 1 198 ? 17.198 16.298 66.790 1.00 24.49 202 ALA A O 1
ATOM 2841 N N . ILE A 1 199 ? 16.952 17.631 65.016 1.00 24.87 203 ILE A N 1
ATOM 2842 C CA . ILE A 1 199 ? 15.543 17.851 65.328 1.00 24.77 203 ILE A CA 1
ATOM 2843 C C . ILE A 1 199 ? 14.710 16.608 64.997 1.00 32.39 203 ILE A C 1
ATOM 2844 O O . ILE A 1 199 ? 13.866 16.190 65.792 1.00 32.35 203 ILE A O 1
ATOM 2860 N N . GLN A 1 200 ? 14.968 16.031 63.823 1.00 28.91 204 GLN A N 1
ATOM 2861 C CA . GLN A 1 200 ? 14.129 14.978 63.248 1.00 38.54 204 GLN A CA 1
ATOM 2862 C C . GLN A 1 200 ? 14.194 13.772 64.142 1.00 36.70 204 GLN A C 1
ATOM 2863 O O . GLN A 1 200 ? 13.209 13.014 64.243 1.00 40.55 204 GLN A O 1
ATOM 2877 N N . THR A 1 201 ? 15.326 13.606 64.830 1.00 35.98 205 THR A N 1
ATOM 2878 C CA . THR A 1 201 ? 15.514 12.466 65.725 1.00 39.93 205 THR A CA 1
ATOM 2879 C C . THR A 1 201 ? 15.377 12.862 67.206 1.00 39.31 205 THR A C 1
ATOM 2880 O O . THR A 1 201 ? 15.549 12.038 68.095 1.00 38.61 205 THR A O 1
ATOM 2891 N N . GLY A 1 202 ? 15.030 14.119 67.458 1.00 33.61 206 GLY A N 1
ATOM 2892 C CA . GLY A 1 202 ? 14.599 14.547 68.783 1.00 30.05 206 GLY A CA 1
ATOM 2893 C C . GLY A 1 202 ? 15.680 14.911 69.785 1.00 28.94 206 GLY A C 1
ATOM 2894 O O . GLY A 1 202 ? 15.405 15.187 70.956 1.00 30.04 206 GLY A O 1
ATOM 2898 N N . VAL A 1 203 ? 16.923 14.937 69.321 1.00 29.31 207 VAL A N 1
ATOM 2899 C CA . VAL A 1 203 ? 18.052 15.418 70.111 1.00 32.25 207 VAL A CA 1
ATOM 2900 C C . VAL A 1 203 ? 17.825 16.858 70.643 1.00 31.49 207 VAL A C 1
ATOM 2901 O O . VAL A 1 203 ? 18.107 17.192 71.801 1.00 25.97 207 VAL A O 1
ATOM 2914 N N . ILE A 1 204 ? 17.291 17.694 69.772 1.00 25.89 208 ILE A N 1
ATOM 2915 C CA . ILE A 1 204 ? 16.862 19.040 70.131 1.00 20.17 208 ILE A CA 1
ATOM 2916 C C . ILE A 1 204 ? 15.434 19.201 69.686 1.00 20.80 208 ILE A C 1
ATOM 2917 O O . ILE A 1 204 ? 14.924 18.413 68.887 1.00 24.94 208 ILE A O 1
ATOM 2933 N N . ALA A 1 205 ? 14.776 20.236 70.187 1.00 20.35 209 ALA A N 1
ATOM 2934 C CA . ALA A 1 205 ? 13.401 20.516 69.827 1.00 20.17 209 ALA A CA 1
ATOM 2935 C C . ALA A 1 205 ? 13.281 21.582 68.743 1.00 19.19 209 ALA A C 1
ATOM 2936 O O . ALA A 1 205 ? 12.231 21.746 68.137 1.00 23.38 209 ALA A O 1
ATOM 2943 N N . GLY A 1 206 ? 14.351 22.330 68.505 1.00 17.61 210 GLY A N 1
ATOM 2944 C CA . GLY A 1 206 ? 14.284 23.404 67.536 1.00 17.33 210 GLY A CA 1
ATOM 2945 C C . GLY A 1 206 ? 15.601 24.137 67.397 1.00 17.07 210 GLY A C 1
ATOM 2946 O O . GLY A 1 206 ? 16.637 23.727 67.962 1.00 16.66 210 GLY A O 1
ATOM 2950 N N . PHE A 1 207 ? 15.554 25.241 66.649 1.00 15.05 211 PHE A N 1
ATOM 2951 C CA . PHE A 1 207 ? 16.708 26.134 66.479 1.00 14.11 211 PHE A CA 1
ATOM 2952 C C . PHE A 1 207 ? 16.151 27.530 66.212 1.00 15.37 211 PHE A C 1
ATOM 2953 O O . PHE A 1 207 ? 15.027 27.805 66.601 1.00 15.72 211 PHE A O 1
ATOM 2970 N N . GLU A 1 208 ? 16.917 28.409 65.593 1.00 15.24 212 GLU A N 1
ATOM 2971 C CA . GLU A 1 208 ? 16.425 29.729 65.275 1.00 15.26 212 GLU A CA 1
ATOM 2972 C C . GLU A 1 208 ? 17.093 30.184 63.978 1.00 13.28 212 GLU A C 1
ATOM 2973 O O . GLU A 1 208 ? 18.267 29.918 63.754 1.00 12.96 212 GLU A O 1
ATOM 2985 N N . ASN A 1 209 ? 16.325 30.834 63.103 1.0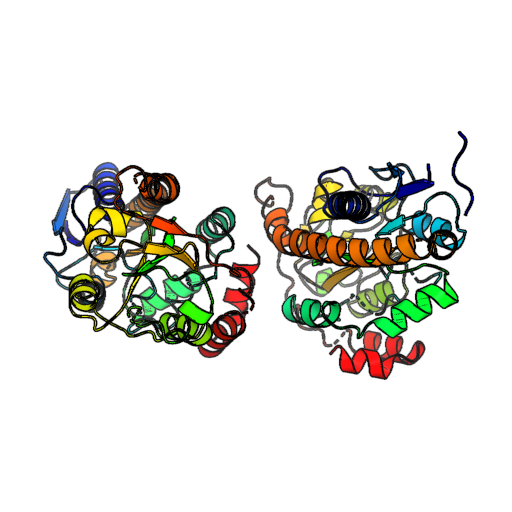0 12.63 213 ASN A N 1
ATOM 2986 C CA . ASN A 1 209 ? 16.824 31.168 61.764 1.00 12.38 213 ASN A CA 1
ATOM 2987 C C . ASN A 1 209 ? 15.847 32.141 61.145 1.00 13.54 213 ASN A C 1
ATOM 2988 O O . ASN A 1 209 ? 14.683 32.269 61.600 1.00 15.30 213 ASN A O 1
ATOM 2999 N N . GLU A 1 210 ? 16.312 32.803 60.081 1.00 13.10 214 GLU A N 1
ATOM 3000 C CA . GLU A 1 210 ? 15.479 33.717 59.324 1.00 12.48 214 GLU A CA 1
ATOM 3001 C C . GLU A 1 210 ? 14.761 33.012 58.172 1.00 14.49 214 GLU A C 1
ATOM 3002 O O . GLU A 1 210 ? 15.093 31.873 57.815 1.00 16.92 214 GLU A O 1
ATOM 3014 N N . ALA A 1 211 ? 13.763 33.676 57.596 1.00 13.64 215 ALA A N 1
ATOM 3015 C CA . ALA A 1 211 ? 12.848 33.019 56.641 1.00 13.99 215 ALA A CA 1
ATOM 3016 C C . ALA A 1 211 ? 13.537 32.422 55.411 1.00 17.25 215 ALA A C 1
ATOM 3017 O O . ALA A 1 211 ? 13.235 31.307 54.984 1.00 17.11 215 ALA A O 1
ATOM 3024 N N . ALA A 1 212 ? 14.474 33.177 54.840 1.00 15.07 216 ALA A N 1
ATOM 3025 C CA . ALA A 1 212 ? 15.079 32.787 53.573 1.00 14.88 216 ALA A CA 1
ATOM 3026 C C . ALA A 1 212 ? 15.837 31.467 53.682 1.00 14.75 216 ALA A C 1
ATOM 3027 O O . ALA A 1 212 ? 15.760 30.646 52.784 1.00 15.96 216 ALA A O 1
ATOM 3034 N N . SER A 1 213 ? 16.562 31.265 54.776 1.00 15.51 217 SER A N 1
ATOM 3035 C CA . SER A 1 213 ? 17.340 30.036 54.938 1.00 15.72 217 SER A CA 1
ATOM 3036 C C . SER A 1 213 ? 16.460 28.853 55.367 1.00 14.38 217 SER A C 1
ATOM 3037 O O . SER A 1 213 ? 16.703 27.723 54.989 1.00 15.53 217 SER A O 1
ATOM 3045 N N . ILE A 1 214 ? 15.433 29.123 56.161 1.00 15.84 218 ILE A N 1
ATOM 3046 C CA . ILE A 1 214 ? 14.458 28.104 56.531 1.00 14.32 218 ILE A CA 1
ATOM 3047 C C . ILE A 1 214 ? 13.814 27.542 55.274 1.00 18.22 218 ILE A C 1
ATOM 3048 O O . ILE A 1 214 ? 13.720 26.330 55.116 1.00 17.72 218 ILE A O 1
ATOM 3064 N N . GLN A 1 215 ? 13.363 28.427 54.388 1.00 17.51 219 GLN A N 1
ATOM 3065 C CA . GLN A 1 215 ? 12.726 27.996 53.146 1.00 18.17 219 GLN A CA 1
ATOM 3066 C C . GLN A 1 215 ? 13.713 27.266 52.223 1.00 21.01 219 GLN A C 1
ATOM 3067 O O . GLN A 1 215 ? 13.416 26.180 51.699 1.00 19.09 219 GLN A O 1
ATOM 3081 N N . ASN A 1 216 ? 14.887 27.867 52.012 1.00 18.41 220 ASN A N 1
ATOM 3082 C CA . ASN A 1 216 ? 15.814 27.339 51.041 1.00 16.02 220 ASN A CA 1
ATOM 3083 C C . ASN A 1 216 ? 16.315 25.952 51.404 1.00 22.06 220 ASN A C 1
ATOM 3084 O O . ASN A 1 216 ? 16.429 25.091 50.527 1.00 21.32 220 ASN A O 1
ATOM 3095 N N . LEU A 1 217 ? 16.573 25.730 52.690 1.00 16.86 221 LEU A N 1
ATOM 3096 C CA . LEU A 1 217 ? 17.083 24.425 53.149 1.00 16.94 221 LEU A CA 1
ATOM 3097 C C . LEU A 1 217 ? 15.991 23.496 53.684 1.00 20.15 221 LEU A C 1
ATOM 3098 O O . LEU A 1 217 ? 16.281 22.406 54.167 1.00 21.51 221 LEU A O 1
ATOM 3114 N N . LYS A 1 218 ? 14.731 23.915 53.591 1.00 18.59 222 LYS A N 1
ATOM 3115 C CA . LYS A 1 218 ? 13.599 23.067 53.912 1.00 22.65 222 LYS A CA 1
ATOM 3116 C C . LYS A 1 218 ? 13.518 22.641 55.368 1.00 21.33 222 LYS A C 1
ATOM 3117 O O . LYS A 1 218 ? 12.961 21.588 55.688 1.00 21.53 222 LYS A O 1
ATOM 3136 N N . PHE A 1 219 ? 14.003 23.487 56.265 1.00 19.04 223 PHE A N 1
ATOM 3137 C CA . PHE A 1 219 ? 13.977 23.165 57.690 1.00 20.14 223 PHE A CA 1
ATOM 3138 C C . PHE A 1 219 ? 12.555 23.035 58.219 1.00 20.10 223 PHE A C 1
ATOM 3139 O O . PHE A 1 219 ? 12.316 22.378 59.231 1.00 22.05 223 PHE A O 1
ATOM 3156 N N . TYR A 1 220 ? 11.589 23.645 57.527 1.00 19.91 224 TYR A N 1
ATOM 3157 C CA . TYR A 1 220 ? 10.177 23.482 57.904 1.00 20.94 224 TYR A CA 1
ATOM 3158 C C . TYR A 1 220 ? 9.695 22.034 57.916 1.00 24.41 224 TYR A C 1
ATOM 3159 O O . TYR A 1 220 ? 8.716 21.725 58.592 1.00 25.89 224 TYR A O 1
ATOM 3177 N N . GLU A 1 221 ? 10.375 21.170 57.158 1.00 23.79 225 GLU A N 1
ATOM 3178 C CA . GLU A 1 221 ? 10.008 19.758 57.032 1.00 23.89 225 GLU A CA 1
ATOM 3179 C C . GLU A 1 221 ? 10.118 19.042 58.378 1.00 25.41 225 GLU A C 1
ATOM 3180 O O . GLU A 1 221 ? 9.374 18.107 58.637 1.00 29.06 225 GLU A O 1
ATOM 3192 N N . VAL A 1 222 ? 11.045 19.491 59.224 1.00 26.09 226 VAL A N 1
ATOM 3193 C CA . VAL A 1 222 ? 11.236 18.883 60.536 1.00 27.58 226 VAL A CA 1
ATOM 3194 C C . VAL A 1 222 ? 10.782 19.760 61.702 1.00 23.03 226 VAL A C 1
ATOM 3195 O O . VAL A 1 222 ? 10.557 19.257 62.807 1.00 25.96 226 VAL A O 1
ATOM 3208 N N . ALA A 1 223 ? 10.677 21.070 61.454 1.00 23.81 227 ALA A N 1
ATOM 3209 C CA . ALA A 1 223 ? 10.310 22.049 62.478 1.00 23.01 227 ALA A CA 1
ATOM 3210 C C . ALA A 1 223 ? 9.275 23.015 61.891 1.00 23.85 227 ALA A C 1
ATOM 3211 O O . ALA A 1 223 ? 9.624 24.089 61.417 1.00 23.23 227 ALA A O 1
ATOM 3218 N N . PRO A 1 224 ? 7.991 22.634 61.935 1.00 21.56 228 PRO A N 1
ATOM 3219 C CA . PRO A 1 224 ? 6.910 23.391 61.291 1.00 24.71 228 PRO A CA 1
ATOM 3220 C C . PRO A 1 224 ? 6.343 24.545 62.130 1.00 29.35 228 PRO A C 1
ATOM 3221 O O . PRO A 1 224 ? 5.441 25.235 61.656 1.00 30.21 228 PRO A O 1
ATOM 3232 N N . ASN A 1 225 ? 6.860 24.770 63.335 1.00 23.23 229 ASN A N 1
ATOM 3233 C CA . ASN A 1 225 ? 6.257 25.765 64.217 1.00 22.62 229 ASN A CA 1
ATOM 3234 C C . ASN A 1 225 ? 7.201 26.930 64.440 1.00 23.54 229 ASN A C 1
ATOM 3235 O O . ASN A 1 225 ? 8.234 26.788 65.073 1.00 21.72 229 ASN A O 1
ATOM 3246 N N . LEU A 1 226 ? 6.825 28.085 63.903 1.00 21.19 230 LEU A N 1
ATOM 3247 C CA . LEU A 1 226 ? 7.640 29.277 63.993 1.00 20.84 230 LEU A CA 1
ATOM 3248 C C . LEU A 1 226 ? 7.075 30.191 65.059 1.00 19.42 230 LEU A C 1
ATOM 3249 O O . LEU A 1 226 ? 5.887 30.422 65.106 1.00 23.13 230 LEU A O 1
ATOM 3265 N N . THR A 1 227 ? 7.945 30.720 65.910 1.00 20.59 231 THR A N 1
ATOM 3266 C CA . THR A 1 227 ? 7.509 31.675 66.915 1.00 20.72 231 THR A CA 1
ATOM 3267 C C . THR A 1 227 ? 8.171 33.019 66.607 1.00 18.64 231 THR A C 1
ATOM 3268 O O . THR A 1 227 ? 9.387 33.084 66.456 1.00 19.11 231 THR A O 1
ATOM 3279 N N . LEU A 1 228 ? 7.370 34.084 66.579 1.00 19.70 232 LEU A N 1
ATOM 3280 C CA . LEU A 1 228 ? 7.843 35.432 66.213 1.00 19.88 232 LEU A CA 1
ATOM 3281 C C . LEU A 1 228 ? 8.533 36.152 67.367 1.00 22.53 232 LEU A C 1
ATOM 3282 O O . LEU A 1 228 ? 8.079 37.210 67.847 1.00 21.51 232 LEU A O 1
ATOM 3298 N N . THR A 1 229 ? 9.661 35.585 67.790 1.00 23.04 233 THR A N 1
ATOM 3299 C CA . THR A 1 229 ? 10.524 36.215 68.790 1.00 16.95 233 THR A CA 1
ATOM 3300 C C . THR A 1 229 ? 11.313 37.387 68.215 1.00 21.01 233 THR A C 1
ATOM 3301 O O . THR A 1 229 ? 11.710 38.298 68.962 1.00 17.84 233 THR A O 1
ATOM 3312 N N . ARG A 1 230 ? 11.546 37.355 66.898 1.00 16.46 234 ARG A N 1
ATOM 3313 C CA . ARG A 1 230 ? 12.214 38.438 66.168 1.00 18.17 234 ARG A CA 1
ATOM 3314 C C . ARG A 1 230 ? 13.450 38.925 66.910 1.00 14.83 234 ARG A C 1
ATOM 3315 O O . ARG A 1 230 ? 13.671 40.135 67.103 1.00 17.95 234 ARG A O 1
ATOM 3336 N N . HIS A 1 231 ? 14.291 37.972 67.282 1.00 15.56 235 HIS A N 1
ATOM 3337 C CA . HIS A 1 231 ? 15.325 38.236 68.263 1.00 18.35 235 HIS A CA 1
ATOM 3338 C C . HIS A 1 231 ? 16.628 38.639 67.621 1.00 16.66 235 HIS A C 1
ATOM 3339 O O . HIS A 1 231 ? 17.556 39.021 68.313 1.00 18.88 235 HIS A O 1
ATOM 3354 N N . SER A 1 232 ? 16.728 38.571 66.289 1.00 12.89 236 SER A N 1
ATOM 3355 C CA . SER A 1 232 ? 17.921 39.071 65.613 1.00 12.33 236 SER A CA 1
ATOM 3356 C C . SER A 1 232 ? 17.504 39.570 64.249 1.00 16.90 236 SER A C 1
ATOM 3357 O O . SER A 1 232 ? 16.624 38.988 63.608 1.00 17.41 236 SER A O 1
ATOM 3365 N N . ILE A 1 233 ? 18.105 40.672 63.829 1.00 13.30 237 ILE A N 1
ATOM 3366 C CA . ILE A 1 233 ? 18.065 41.099 62.428 1.00 11.86 237 ILE A CA 1
ATOM 3367 C C . ILE A 1 233 ? 19.489 40.934 61.943 1.00 17.59 237 ILE A C 1
ATOM 3368 O O . ILE A 1 233 ? 20.428 41.477 62.537 1.00 16.46 237 ILE A O 1
ATOM 3384 N N . THR A 1 234 ? 19.683 40.148 60.902 1.00 14.73 238 THR A N 1
ATOM 3385 C CA . THR A 1 234 ? 21.036 39.722 60.587 1.00 12.46 238 THR A CA 1
ATOM 3386 C C . THR A 1 234 ? 21.888 40.813 59.959 1.00 13.58 238 THR A C 1
ATOM 3387 O O . THR A 1 234 ? 21.446 41.575 59.098 1.00 12.70 238 THR A O 1
ATOM 3398 N N . VAL A 1 235 ? 23.152 40.797 60.363 1.00 12.46 239 VAL A N 1
ATOM 3399 C CA . VAL A 1 235 ? 24.213 41.548 59.685 1.00 12.15 239 VAL A CA 1
ATOM 3400 C C . VAL A 1 235 ? 25.177 40.496 59.171 1.00 13.38 239 VAL A C 1
ATOM 3401 O O . VAL A 1 235 ? 25.699 39.703 59.947 1.00 13.81 239 VAL A O 1
ATOM 3414 N N . ARG A 1 236 ? 25.386 40.485 57.865 1.00 13.06 240 ARG A N 1
ATOM 3415 C CA . ARG A 1 236 ? 26.140 39.415 57.205 1.00 14.95 240 ARG A CA 1
ATOM 3416 C C . ARG A 1 236 ? 27.248 39.981 56.331 1.00 14.07 240 ARG A C 1
ATOM 3417 O O . ARG A 1 236 ? 27.053 40.247 55.134 1.00 13.06 240 ARG A O 1
ATOM 3438 N N . PRO A 1 237 ? 28.433 40.165 56.920 1.00 13.69 241 PRO A N 1
ATOM 3439 C CA . PRO A 1 237 ? 29.550 40.674 56.120 1.00 15.76 241 PRO A CA 1
ATOM 3440 C C . PRO A 1 237 ? 29.869 39.777 54.937 1.00 16.85 241 PRO A C 1
ATOM 3441 O O . PRO A 1 237 ? 29.923 38.541 55.064 1.00 14.95 241 PRO A O 1
ATOM 3452 N N . ILE A 1 238 ? 30.066 40.414 53.787 1.00 15.56 242 ILE A N 1
ATOM 3453 C CA . ILE A 1 238 ? 30.734 39.803 52.667 1.00 13.30 242 ILE A CA 1
ATOM 3454 C C . ILE A 1 238 ? 32.231 39.914 52.955 1.00 14.54 242 ILE A C 1
ATOM 3455 O O . ILE A 1 238 ? 32.735 41.000 53.241 1.00 14.41 242 ILE A O 1
ATOM 3471 N N . VAL A 1 239 ? 32.918 38.777 52.908 1.00 12.49 243 VAL A N 1
ATOM 3472 C CA . VAL A 1 239 ? 34.292 38.646 53.385 1.00 13.65 243 VAL A CA 1
ATOM 3473 C C . VAL A 1 239 ? 35.206 38.025 52.339 1.00 15.12 243 VAL A C 1
ATOM 3474 O O . VAL A 1 239 ? 34.792 37.190 51.532 1.00 17.59 243 VAL A O 1
ATOM 3504 N N . SER A 1 241 ? 39.441 36.584 52.192 1.00 14.48 245 SER A N 1
ATOM 3505 C CA . SER A 1 241 ? 40.595 36.349 53.023 1.00 15.08 245 SER A CA 1
ATOM 3506 C C . SER A 1 241 ? 41.524 37.570 52.967 1.00 18.13 245 SER A C 1
ATOM 3507 O O . SER A 1 241 ? 41.708 38.184 51.930 1.00 16.02 245 SER A O 1
ATOM 3515 N N . GLY A 1 242 ? 42.135 37.897 54.092 1.00 18.01 246 GLY A N 1
ATOM 3516 C CA . GLY A 1 242 ? 43.139 38.942 54.091 1.00 18.01 246 GLY A CA 1
ATOM 3517 C C . GLY A 1 242 ? 44.326 38.632 53.186 1.00 16.80 246 GLY A C 1
ATOM 3518 O O . GLY A 1 242 ? 44.880 39.532 52.529 1.00 19.21 246 GLY A O 1
ATOM 3522 N N . LYS A 1 243 ? 44.723 37.364 53.160 1.00 19.25 247 LYS A N 1
ATOM 3523 C CA . LYS A 1 243 ? 45.841 36.934 52.324 1.00 19.40 247 LYS A CA 1
ATOM 3524 C C . LYS A 1 243 ? 45.546 37.210 50.852 1.00 18.05 247 LYS A C 1
ATOM 3525 O O . LYS A 1 243 ? 46.364 37.791 50.147 1.00 20.04 247 LYS A O 1
ATOM 3544 N N . THR A 1 244 ? 44.352 36.846 50.402 1.00 17.54 248 THR A N 1
ATOM 3545 C CA . THR A 1 244 ? 43.995 37.135 49.009 1.00 16.75 248 THR A CA 1
ATOM 3546 C C . THR A 1 244 ? 43.810 38.634 48.756 1.00 17.08 248 THR A C 1
ATOM 3547 O O . THR A 1 244 ? 44.403 39.194 47.820 1.00 18.19 248 THR A O 1
ATOM 3558 N N . PHE A 1 245 ? 43.014 39.293 49.587 1.00 16.32 249 PHE A N 1
ATOM 3559 C CA . PHE A 1 245 ? 42.750 40.717 49.380 1.00 17.95 249 PHE A CA 1
ATOM 3560 C C . PHE A 1 245 ? 44.048 41.526 49.304 1.00 16.81 249 PHE A C 1
ATOM 3561 O O . PHE A 1 245 ? 44.244 42.325 48.383 1.00 18.89 249 PHE A O 1
ATOM 3578 N N . ASN A 1 246 ? 44.929 41.331 50.280 1.00 17.05 250 ASN A N 1
ATOM 3579 C CA . ASN A 1 246 ? 46.157 42.118 50.344 1.00 19.18 250 ASN A CA 1
ATOM 3580 C C . ASN A 1 246 ? 47.107 41.811 49.195 1.00 20.66 250 ASN A C 1
ATOM 3581 O O . ASN A 1 246 ? 47.943 42.648 48.834 1.00 24.15 250 ASN A O 1
ATOM 3592 N N . SER A 1 247 ? 46.961 40.637 48.594 1.00 21.06 251 SER A N 1
ATOM 3593 C CA . SER A 1 247 ? 47.785 40.259 47.450 1.00 23.01 251 SER A CA 1
ATOM 3594 C C . SER A 1 247 ? 47.315 40.927 46.161 1.00 23.09 251 SER A C 1
ATOM 3595 O O . SER A 1 247 ? 48.102 41.092 45.226 1.00 22.87 251 SER A O 1
ATOM 3603 N N . LEU A 1 248 ? 46.037 41.290 46.096 1.00 20.84 252 LEU A N 1
ATOM 3604 C CA . LEU A 1 248 ? 45.494 41.808 44.839 1.00 19.91 252 LEU A CA 1
ATOM 3605 C C . LEU A 1 248 ? 46.132 43.149 44.486 1.00 23.01 252 LEU A C 1
ATOM 3606 O O . LEU A 1 248 ? 46.497 43.913 45.368 1.00 23.48 252 LEU A O 1
ATOM 3622 N N . PRO A 1 249 ? 46.240 43.433 43.184 1.00 22.87 253 PRO A N 1
ATOM 3623 C CA . PRO A 1 249 ? 46.760 44.737 42.780 1.00 23.07 253 PRO A CA 1
ATOM 3624 C C . PRO A 1 249 ? 45.912 45.875 43.353 1.00 23.53 253 PRO A C 1
ATOM 3625 O O . PRO A 1 249 ? 44.718 45.723 43.566 1.00 20.92 253 PRO A O 1
ATOM 3636 N N . ALA A 1 250 ? 46.539 47.022 43.569 1.00 19.43 254 ALA A N 1
ATOM 3637 C CA . ALA A 1 250 ? 45.891 48.106 44.298 1.00 21.73 254 ALA A CA 1
ATOM 3638 C C . ALA A 1 250 ? 44.585 48.548 43.646 1.00 18.68 254 ALA A C 1
ATOM 3639 O O . ALA A 1 250 ? 43.636 48.905 44.355 1.00 20.32 254 ALA A O 1
ATOM 3646 N N . ASP A 1 251 ? 44.523 48.568 42.317 1.00 19.24 255 ASP A N 1
ATOM 3647 C CA . ASP A 1 251 ? 43.292 49.017 41.671 1.00 19.44 255 ASP A CA 1
ATOM 3648 C C . ASP A 1 251 ? 42.174 47.986 41.909 1.00 18.76 255 ASP A C 1
ATOM 3649 O O . ASP A 1 251 ? 41.021 48.348 42.141 1.00 18.71 255 ASP A O 1
ATOM 3658 N N . LEU A 1 252 ? 42.518 46.707 41.851 1.00 19.28 256 LEU A N 1
ATOM 3659 C CA . LEU A 1 252 ? 41.504 45.675 42.084 1.00 19.33 256 LEU A CA 1
ATOM 3660 C C . LEU A 1 252 ? 41.046 45.667 43.551 1.00 18.12 256 LEU A C 1
ATOM 3661 O O . LEU A 1 252 ? 39.870 45.427 43.833 1.00 19.46 256 LEU A O 1
ATOM 3677 N N . GLN A 1 253 ? 41.938 45.935 44.495 1.00 17.84 257 GLN A N 1
ATOM 3678 C CA . GLN A 1 253 ? 41.491 46.078 45.873 1.00 16.49 257 GLN A CA 1
ATOM 3679 C C . GLN A 1 253 ? 40.371 47.093 45.985 1.00 16.55 257 GLN A C 1
ATOM 3680 O O . GLN A 1 253 ? 39.357 46.851 46.627 1.00 18.42 257 GLN A O 1
ATOM 3694 N N . ALA A 1 254 ? 40.574 48.251 45.374 1.00 18.13 258 ALA A N 1
ATOM 3695 C CA . ALA A 1 254 ? 39.614 49.333 45.480 1.00 17.31 258 ALA A CA 1
ATOM 3696 C C . ALA A 1 254 ? 38.301 48.930 44.824 1.00 18.10 258 ALA A C 1
ATOM 3697 O O . ALA A 1 254 ? 37.235 49.230 45.347 1.00 18.69 258 ALA A O 1
ATOM 3704 N N . VAL A 1 255 ? 38.377 48.240 43.686 1.00 17.90 259 VAL A N 1
ATOM 3705 C CA . VAL A 1 255 ? 37.173 47.759 43.011 1.00 18.00 259 VAL A CA 1
ATOM 3706 C C . VAL A 1 255 ? 36.406 46.760 43.890 1.00 20.02 259 VAL A C 1
ATOM 3707 O O . VAL A 1 255 ? 35.181 46.803 43.953 1.00 19.33 259 VAL A O 1
ATOM 3720 N N . VAL A 1 256 ? 37.141 45.860 44.536 1.00 19.94 260 VAL A N 1
ATOM 3721 C CA . VAL A 1 256 ? 36.527 44.840 45.403 1.00 16.69 260 VAL A CA 1
ATOM 3722 C C . VAL A 1 256 ? 35.736 45.513 46.541 1.00 17.08 260 VAL A C 1
ATOM 3723 O O . VAL A 1 256 ? 34.628 45.086 46.871 1.00 16.31 260 VAL A O 1
ATOM 3736 N N . LEU A 1 257 ? 36.286 46.571 47.113 1.00 18.53 261 LEU A N 1
ATOM 3737 C CA . LEU A 1 257 ? 35.587 47.295 48.161 1.00 20.73 261 LEU A CA 1
ATOM 3738 C C . LEU A 1 257 ? 34.328 47.997 47.630 1.00 20.21 261 LEU A C 1
ATOM 3739 O O . LEU A 1 257 ? 33.291 47.983 48.303 1.00 18.59 261 LEU A O 1
ATOM 3755 N N . GLU A 1 258 ? 34.412 48.626 46.457 1.00 17.67 262 GLU A N 1
ATOM 3756 C CA . GLU A 1 258 ? 33.233 49.285 45.890 1.00 20.53 262 GLU A CA 1
ATOM 3757 C C . GLU A 1 258 ? 32.170 48.249 45.531 1.00 19.93 262 GLU A C 1
ATOM 3758 O O . GLU A 1 258 ? 30.978 48.446 45.805 1.00 20.84 262 GLU A O 1
ATOM 3770 N N . ALA A 1 259 ? 32.603 47.155 44.897 1.00 18.46 263 ALA A N 1
ATOM 3771 C CA . ALA A 1 259 ? 31.694 46.084 44.489 1.00 20.40 263 ALA A CA 1
ATOM 3772 C C . ALA A 1 259 ? 31.037 45.438 45.696 1.00 18.19 263 ALA A C 1
ATOM 3773 O O . ALA A 1 259 ? 29.833 45.133 45.690 1.00 18.59 263 ALA A O 1
ATOM 3780 N N . GLY A 1 260 ? 31.831 45.228 46.731 1.00 17.43 264 GLY A N 1
ATOM 3781 C CA . GLY A 1 260 ? 31.335 44.626 47.956 1.00 15.90 264 GLY A CA 1
ATOM 3782 C C . GLY A 1 260 ? 30.286 45.501 48.622 1.00 18.59 264 GLY A C 1
ATOM 3783 O O . GLY A 1 260 ? 29.258 45.023 49.088 1.00 16.23 264 GLY A O 1
ATOM 3787 N N . GLU A 1 261 ? 30.541 46.803 48.657 1.00 16.85 265 GLU A N 1
ATOM 3788 C CA . GLU A 1 261 ? 29.613 47.722 49.284 1.00 18.38 265 GLU A CA 1
ATOM 3789 C C . GLU A 1 261 ? 28.273 47.674 48.557 1.00 19.02 265 GLU A C 1
ATOM 3790 O O . GLU A 1 261 ? 27.213 47.563 49.187 1.00 20.01 265 GLU A O 1
ATOM 3802 N N . GLU A 1 262 ? 28.325 47.757 47.232 1.00 18.06 266 GLU A N 1
ATOM 3803 C CA . GLU A 1 262 ? 27.108 47.812 46.426 1.00 17.79 266 GLU A CA 1
ATOM 3804 C C . GLU A 1 262 ? 26.363 46.499 46.441 1.00 17.40 266 GLU A C 1
ATOM 3805 O O . GLU A 1 262 ? 25.146 46.481 46.497 1.00 20.39 266 GLU A O 1
ATOM 3817 N N . ALA A 1 263 ? 27.098 45.396 46.354 1.00 16.50 267 ALA A N 1
ATOM 3818 C CA . ALA A 1 263 ? 26.491 44.081 46.461 1.00 15.39 267 ALA A CA 1
ATOM 3819 C C . ALA A 1 263 ? 25.788 43.869 47.808 1.00 15.83 267 ALA A C 1
ATOM 3820 O O . ALA A 1 263 ? 24.705 43.275 47.862 1.00 17.28 267 ALA A O 1
ATOM 3827 N N . GLY A 1 264 ? 26.412 44.302 48.891 1.00 16.44 268 GLY A N 1
ATOM 3828 C CA . GLY A 1 264 ? 25.812 44.235 50.217 1.00 15.81 268 GLY A CA 1
ATOM 3829 C C . GLY A 1 264 ? 24.501 45.001 50.254 1.00 17.58 268 GLY A C 1
ATOM 3830 O O . GLY A 1 264 ? 23.474 44.480 50.706 1.00 16.99 268 GLY A O 1
ATOM 3834 N N . ALA A 1 265 ? 24.533 46.227 49.739 1.00 18.70 269 ALA A N 1
ATOM 3835 C CA . ALA A 1 265 ? 23.313 47.030 49.656 1.00 17.74 269 ALA A CA 1
ATOM 3836 C C . ALA A 1 265 ? 22.176 46.315 48.896 1.00 18.33 269 ALA A C 1
ATOM 3837 O O . ALA A 1 265 ? 21.010 46.317 49.334 1.00 18.14 269 ALA A O 1
ATOM 3844 N N . TYR A 1 266 ? 22.504 45.758 47.739 1.00 17.30 270 TYR A N 1
ATOM 3845 C CA . TYR A 1 266 ? 21.574 44.962 46.977 1.00 17.90 270 TYR A CA 1
ATOM 3846 C C . TYR A 1 266 ? 21.007 43.787 47.796 1.00 16.42 270 TYR A C 1
ATOM 3847 O O . TYR A 1 266 ? 19.789 43.564 47.816 1.00 18.05 270 TYR A O 1
ATOM 3865 N N . GLY A 1 267 ? 21.887 43.061 48.473 1.00 16.75 271 GLY A N 1
ATOM 3866 C CA . GLY A 1 267 ? 21.506 41.841 49.164 1.00 16.35 271 GLY A CA 1
ATOM 3867 C C . GLY A 1 267 ? 20.632 42.115 50.363 1.00 17.05 271 GLY A C 1
ATOM 3868 O O . GLY A 1 267 ? 19.715 41.335 50.680 1.00 19.43 271 GLY A O 1
ATOM 3872 N N . ARG A 1 268 ? 20.903 43.202 51.055 1.00 16.84 272 ARG A N 1
ATOM 3873 C CA . ARG A 1 268 ? 20.119 43.440 52.238 1.00 25.93 272 ARG A CA 1
ATOM 3874 C C . ARG A 1 268 ? 18.780 44.110 51.906 1.00 19.16 272 ARG A C 1
ATOM 3875 O O . ARG A 1 268 ? 17.817 43.845 52.594 1.00 18.56 272 ARG A O 1
ATOM 3896 N N . GLU A 1 269 ? 18.700 44.893 50.834 1.00 17.01 273 GLU A N 1
ATOM 3897 C CA . GLU A 1 269 ? 17.400 45.356 50.329 1.00 17.47 273 GLU A CA 1
ATOM 3898 C C . GLU A 1 269 ? 16.571 44.130 49.958 1.00 19.12 273 GLU A C 1
ATOM 3899 O O . GLU A 1 269 ? 15.395 44.034 50.274 1.00 17.31 273 GLU A O 1
ATOM 3911 N N . LEU A 1 270 ? 17.211 43.168 49.304 1.00 16.04 274 LEU A N 1
ATOM 3912 C CA . LEU A 1 270 ? 16.514 41.992 48.804 1.00 16.24 274 LEU A CA 1
ATOM 3913 C C . LEU A 1 270 ? 15.996 41.140 49.945 1.00 15.63 274 LEU A C 1
ATOM 3914 O O . LEU A 1 270 ? 14.807 40.820 49.984 1.00 15.97 274 LEU A O 1
ATOM 3930 N N . GLU A 1 271 ? 16.868 40.767 50.884 1.00 15.40 275 GLU A N 1
ATOM 3931 C CA . GLU A 1 271 ? 16.474 39.812 51.929 1.00 14.81 275 GLU A CA 1
ATOM 3932 C C . GLU A 1 271 ? 15.459 40.464 52.853 1.00 16.20 275 GLU A C 1
ATOM 3933 O O . GLU A 1 271 ? 14.477 39.844 53.228 1.00 15.54 275 GLU A O 1
ATOM 3945 N N . SER A 1 272 ? 15.695 41.719 53.218 1.00 15.66 276 SER A N 1
ATOM 3946 C CA . SER A 1 272 ? 14.765 42.410 54.109 1.00 18.44 276 SER A CA 1
ATOM 3947 C C . SER A 1 272 ? 13.384 42.546 53.491 1.00 18.03 276 SER A C 1
ATOM 3948 O O . SER A 1 272 ? 12.402 42.410 54.198 1.00 22.12 276 SER A O 1
ATOM 3956 N N . ARG A 1 273 ? 13.298 42.774 52.185 1.00 16.91 277 ARG A N 1
ATOM 3957 C CA . ARG A 1 273 ? 12.010 42.895 51.515 1.00 17.22 277 ARG A CA 1
ATOM 3958 C C . ARG A 1 273 ? 11.292 41.544 51.416 1.00 18.31 277 ARG A C 1
ATOM 3959 O O . ARG A 1 273 ? 10.067 41.470 51.521 1.00 22.18 277 ARG A O 1
ATOM 3980 N N . GLU A 1 274 ? 12.067 40.490 51.194 1.00 16.53 278 GLU A N 1
ATOM 3981 C CA . GLU A 1 274 ? 11.495 39.163 50.985 1.00 16.73 278 GLU A CA 1
ATOM 3982 C C . GLU A 1 274 ? 11.173 38.403 52.268 1.00 16.45 278 GLU A C 1
ATOM 3983 O O . GLU A 1 274 ? 10.486 37.376 52.224 1.00 16.76 278 GLU A O 1
ATOM 3995 N N . ASP A 1 275 ? 11.674 38.853 53.414 1.00 16.00 279 ASP A N 1
ATOM 3996 C CA . ASP A 1 275 ? 11.585 38.010 54.635 1.00 17.51 279 ASP A CA 1
ATOM 3997 C C . ASP A 1 275 ? 10.119 37.704 54.983 1.00 16.32 279 ASP A C 1
ATOM 3998 O O . ASP A 1 275 ? 9.725 36.557 55.104 1.00 16.51 279 ASP A O 1
ATOM 4007 N N . GLY A 1 276 ? 9.277 38.736 55.061 1.00 17.15 280 GLY A N 1
ATOM 4008 C CA . GLY A 1 276 ? 7.869 38.531 55.357 1.00 21.84 280 GLY A CA 1
ATOM 4009 C C . GLY A 1 276 ? 7.132 37.789 54.259 1.00 18.33 280 GLY A C 1
ATOM 4010 O O . GLY A 1 276 ? 6.209 37.024 54.515 1.00 21.38 280 GLY A O 1
ATOM 4014 N N . VAL A 1 277 ? 7.530 38.055 53.026 1.00 19.21 281 VAL A N 1
ATOM 4015 C CA . VAL A 1 277 ? 6.945 37.405 51.868 1.00 18.43 281 VAL A CA 1
ATOM 4016 C C . VAL A 1 277 ? 7.172 35.887 51.926 1.00 18.40 281 VAL A C 1
ATOM 4017 O O . VAL A 1 277 ? 6.263 35.110 51.646 1.00 20.23 281 VAL A O 1
ATOM 4030 N N . LYS A 1 278 ? 8.369 35.483 52.315 1.00 17.79 282 LYS A N 1
ATOM 4031 C CA . LYS A 1 278 ? 8.701 34.064 52.369 1.00 17.87 282 LYS A CA 1
ATOM 4032 C C . LYS A 1 278 ? 8.028 33.353 53.535 1.00 18.01 282 LYS A C 1
ATOM 4033 O O . LYS A 1 278 ? 7.657 32.200 53.415 1.00 18.99 282 LYS A O 1
ATOM 4052 N N . LEU A 1 279 ? 7.883 34.016 54.670 1.00 20.06 283 LEU A N 1
ATOM 4053 C CA . LEU A 1 279 ? 7.076 33.467 55.755 1.00 18.09 283 LEU A CA 1
ATOM 4054 C C . LEU A 1 279 ? 5.655 33.194 55.228 1.00 21.03 283 LEU A C 1
ATOM 4055 O O . LEU A 1 279 ? 5.095 32.121 55.440 1.00 20.05 283 LEU A O 1
ATOM 4071 N N . GLN A 1 280 ? 5.080 34.155 54.508 1.00 18.96 284 GLN A N 1
ATOM 4072 C CA . GLN A 1 280 ? 3.736 33.976 53.976 1.00 19.79 284 GLN A CA 1
ATOM 4073 C C . GLN A 1 280 ? 3.647 32.833 52.940 1.00 22.68 284 GLN A C 1
ATOM 4074 O O . GLN A 1 280 ? 2.668 32.091 52.907 1.00 22.20 284 GLN A O 1
ATOM 4088 N N . GLU A 1 281 ? 4.672 32.696 52.107 1.00 21.74 285 GLU A N 1
ATOM 4089 C CA . GLU A 1 281 ? 4.731 31.598 51.143 1.00 20.80 285 GLU A CA 1
ATOM 4090 C C . GLU A 1 281 ? 4.628 30.268 51.887 1.00 25.90 285 GLU A C 1
ATOM 4091 O O . GLU A 1 281 ? 3.888 29.368 51.479 1.00 23.31 285 GLU A O 1
ATOM 4120 N N . VAL A 1 283 ? 3.477 29.708 54.924 1.00 22.09 287 VAL A N 1
ATOM 4121 C CA . VAL A 1 283 ? 2.180 29.569 55.545 1.00 21.54 287 VAL A CA 1
ATOM 4122 C C . VAL A 1 283 ? 1.167 29.098 54.503 1.00 25.58 287 VAL A C 1
ATOM 4123 O O . VAL A 1 283 ? 0.404 28.163 54.741 1.00 25.02 287 VAL A O 1
ATOM 4136 N N . ASP A 1 284 ? 1.188 29.742 53.345 1.00 25.05 288 ASP A N 1
ATOM 4137 C CA . ASP A 1 284 ? 0.215 29.470 52.307 1.00 25.85 288 ASP A CA 1
ATOM 4138 C C . ASP A 1 284 ? 0.376 28.038 51.821 1.00 25.15 288 ASP A C 1
ATOM 4139 O O . ASP A 1 284 ? -0.618 27.402 51.468 1.00 27.67 288 ASP A O 1
ATOM 4148 N N . ALA A 1 285 ? 1.614 27.550 51.802 1.00 28.37 289 ALA A N 1
ATOM 4149 C CA . ALA A 1 285 ? 1.926 26.206 51.311 1.00 25.74 289 ALA A CA 1
ATOM 4150 C C . ALA A 1 285 ? 1.646 25.134 52.356 1.00 30.97 289 ALA A C 1
ATOM 4151 O O . ALA A 1 285 ? 1.880 23.949 52.107 1.00 32.31 289 ALA A O 1
ATOM 4158 N N . GLY A 1 286 ? 1.188 25.542 53.537 1.00 26.97 290 GLY A N 1
ATOM 4159 C CA . GLY A 1 286 ? 0.945 24.603 54.621 1.00 30.49 290 GLY A CA 1
ATOM 4160 C C . GLY A 1 286 ? 2.199 24.032 55.269 1.00 31.52 290 GLY A C 1
ATOM 4161 O O . GLY A 1 286 ? 2.150 22.974 55.907 1.00 31.20 290 GLY A O 1
ATOM 4165 N N . GLN A 1 287 ? 3.309 24.745 55.136 1.00 27.19 291 GLN A N 1
ATOM 4166 C CA . GLN A 1 287 ? 4.614 24.273 55.616 1.00 26.28 291 GLN A CA 1
ATOM 4167 C C . GLN A 1 287 ? 4.987 24.809 56.994 1.00 25.98 291 GLN A C 1
ATOM 4168 O O . GLN A 1 287 ? 5.788 24.204 57.714 1.00 27.57 291 GLN A O 1
ATOM 4182 N N . LEU A 1 288 ? 4.436 25.969 57.344 1.00 27.98 292 LEU A N 1
ATOM 4183 C CA . LEU A 1 288 ? 4.741 26.588 58.625 1.00 25.30 292 LEU A CA 1
ATOM 4184 C C . LEU A 1 288 ? 3.459 27.001 59.316 1.00 27.97 292 LEU A C 1
ATOM 4185 O O . LEU A 1 288 ? 2.487 27.413 58.669 1.00 29.54 292 LEU A O 1
ATOM 4201 N N . THR A 1 289 ? 3.458 26.884 60.636 1.00 25.43 293 THR A N 1
ATOM 4202 C CA . THR A 1 289 ? 2.442 27.554 61.438 1.00 26.65 293 THR A CA 1
ATOM 4203 C C . THR A 1 289 ? 3.132 28.673 62.200 1.00 33.86 293 THR A C 1
ATOM 4204 O O . THR A 1 289 ? 4.098 28.429 62.916 1.00 28.86 293 THR A O 1
ATOM 4215 N N . VAL A 1 290 ? 2.668 29.904 62.022 1.00 27.49 294 VAL A N 1
ATOM 4216 C CA . VAL A 1 290 ? 3.341 31.053 62.636 1.00 27.51 294 VAL A CA 1
ATOM 4217 C C . VAL A 1 290 ? 2.552 31.524 63.865 1.00 30.35 294 VAL A C 1
ATOM 4218 O O . VAL A 1 290 ? 1.327 31.720 63.792 1.00 31.13 294 VAL A O 1
ATOM 4231 N N . SER A 1 291 ? 3.257 31.702 64.981 1.00 29.16 295 SER A N 1
ATOM 4232 C CA . SER A 1 291 ? 2.658 32.067 66.262 1.00 30.95 295 SER A CA 1
ATOM 4233 C C . SER A 1 291 ? 3.416 33.202 66.933 1.00 31.07 295 SER A C 1
ATOM 4234 O O . SER A 1 291 ? 4.638 33.296 66.803 1.00 29.43 295 SER A O 1
ATOM 4242 N N . GLU A 1 292 ? 2.693 34.059 67.654 1.00 33.16 296 GLU A N 1
ATOM 4243 C CA . GLU A 1 292 ? 3.341 35.107 68.439 1.00 34.87 296 GLU A CA 1
ATOM 4244 C C . GLU A 1 292 ? 3.854 34.491 69.750 1.00 36.47 296 GLU A C 1
ATOM 4245 O O . GLU A 1 292 ? 3.382 33.436 70.165 1.00 35.55 296 GLU A O 1
ATOM 4257 N N . PHE A 1 293 ? 4.832 35.132 70.384 1.00 33.02 297 PHE A N 1
ATOM 4258 C CA . PHE A 1 293 ? 5.285 34.718 71.705 1.00 33.19 297 PHE A CA 1
ATOM 4259 C C . PHE A 1 293 ? 4.619 35.591 72.765 1.00 35.72 297 PHE A C 1
ATOM 4260 O O . PHE A 1 293 ? 4.692 36.809 72.700 1.00 36.55 297 PHE A O 1
ATOM 4277 N N . GLU A 1 294 ? 3.973 34.965 73.743 1.00 37.10 298 GLU A N 1
ATOM 4278 C CA . GLU A 1 294 ? 3.275 35.704 74.798 1.00 39.79 298 GLU A CA 1
ATOM 4279 C C . GLU A 1 294 ? 4.235 36.493 75.695 1.00 39.93 298 GLU A C 1
ATOM 4280 O O . GLU A 1 294 ? 5.147 35.922 76.284 1.00 39.80 298 GLU A O 1
ATOM 4292 N N . ASN A 1 295 ? 4.004 37.800 75.811 1.00 45.65 299 ASN A N 1
ATOM 4293 C CA . ASN A 1 295 ? 4.856 38.683 76.610 1.00 46.21 299 ASN A CA 1
ATOM 4294 C C . ASN A 1 295 ? 6.296 38.718 76.082 1.00 41.61 299 ASN A C 1
ATOM 4295 O O . ASN A 1 295 ? 7.267 38.711 76.838 1.00 38.71 299 ASN A O 1
ATOM 4306 N N . ARG A 1 296 ? 6.411 38.758 74.767 1.00 37.83 300 ARG A N 1
ATOM 4307 C CA . ARG A 1 296 ? 7.705 38.770 74.102 1.00 35.44 300 ARG A CA 1
ATOM 4308 C C . ARG A 1 296 ? 8.614 39.890 74.604 1.00 35.79 300 ARG A C 1
ATOM 4309 O O . ARG A 1 296 ? 9.814 39.684 74.746 1.00 34.20 300 ARG A O 1
ATOM 4330 N N . ASP A 1 297 ? 8.051 41.062 74.903 1.00 38.89 301 ASP A N 1
ATOM 4331 C CA . ASP A 1 297 ? 8.884 42.217 75.238 1.00 43.39 301 ASP A CA 1
ATOM 4332 C C . ASP A 1 297 ? 9.569 42.103 76.606 1.00 41.97 301 ASP A C 1
ATOM 4333 O O . ASP A 1 297 ? 10.533 42.821 76.884 1.00 38.64 301 ASP A O 1
ATOM 4342 N N . LYS A 1 298 ? 9.101 41.175 77.436 1.00 39.29 302 LYS A N 1
ATOM 4343 C CA . LYS A 1 298 ? 9.810 40.827 78.666 1.00 39.61 302 LYS A CA 1
ATOM 4344 C C . LYS A 1 298 ? 11.211 40.263 78.363 1.00 36.63 302 LYS A C 1
ATOM 4345 O O . LYS A 1 298 ? 12.110 40.329 79.199 1.00 36.49 302 LYS A O 1
ATOM 4381 N N . LEU A 1 300 ? 13.358 41.526 76.463 1.00 33.46 304 LEU A N 1
ATOM 4382 C CA . LEU A 1 300 ? 14.308 42.626 76.347 1.00 36.40 304 LEU A CA 1
ATOM 4383 C C . LEU A 1 300 ? 14.961 42.892 77.691 1.00 42.23 304 LEU A C 1
ATOM 4384 O O . LEU A 1 300 ? 16.180 43.064 77.790 1.00 43.77 304 LEU A O 1
ATOM 4400 N N . GLU A 1 301 ? 14.133 42.897 78.729 1.00 38.21 305 GLU A N 1
ATOM 4401 C CA . GLU A 1 301 ? 14.593 43.129 80.088 1.00 49.16 305 GLU A CA 1
ATOM 4402 C C . GLU A 1 301 ? 15.571 42.045 80.507 1.00 43.70 305 GLU A C 1
ATOM 4403 O O . GLU A 1 301 ? 16.618 42.330 81.090 1.00 39.41 305 GLU A O 1
ATOM 4432 N N . VAL A 1 303 ? 17.486 40.076 78.921 1.00 30.18 307 VAL A N 1
ATOM 4433 C CA . VAL A 1 303 ? 18.674 39.897 78.084 1.00 34.20 307 VAL A CA 1
ATOM 4434 C C . VAL A 1 303 ? 19.728 41.000 78.310 1.00 34.43 307 VAL A C 1
ATOM 4435 O O . VAL A 1 303 ? 20.923 40.818 78.039 1.00 30.21 307 VAL A O 1
ATOM 4448 N N . LYS A 1 304 ? 19.287 42.143 78.825 1.00 33.26 308 LYS A N 1
ATOM 4449 C CA . LYS A 1 304 ? 20.173 43.287 79.015 1.00 31.07 308 LYS A CA 1
ATOM 4450 C C . LYS A 1 304 ? 21.469 42.972 79.780 1.00 30.41 308 LYS A C 1
ATOM 4451 O O . LYS A 1 304 ? 22.559 43.316 79.316 1.00 33.18 308 LYS A O 1
ATOM 4470 N N . PRO A 1 305 ? 21.366 42.325 80.943 1.00 31.61 309 PRO A N 1
ATOM 4471 C CA . PRO A 1 305 ? 22.590 42.073 81.718 1.00 37.56 309 PRO A CA 1
ATOM 4472 C C . PRO A 1 305 ? 23.626 41.286 80.929 1.00 34.02 309 PRO A C 1
ATOM 4473 O O . PRO A 1 305 ? 24.825 41.576 80.997 1.00 29.19 309 PRO A O 1
ATOM 4484 N N . VAL A 1 306 ? 23.156 40.289 80.191 1.00 32.07 310 VAL A N 1
ATOM 4485 C CA . VAL A 1 306 ? 24.040 39.450 79.395 1.00 28.13 310 VAL A CA 1
ATOM 4486 C C . VAL A 1 306 ? 24.708 40.281 78.302 1.00 24.36 310 VAL A C 1
ATOM 4487 O O . VAL A 1 306 ? 25.899 40.150 78.069 1.00 25.66 310 VAL A O 1
ATOM 4500 N N . GLN A 1 307 ? 23.940 41.144 77.641 1.00 25.04 311 GLN A N 1
ATOM 4501 C CA . GLN A 1 307 ? 24.485 42.008 76.598 1.00 27.16 311 GLN A CA 1
ATOM 4502 C C . GLN A 1 307 ? 25.528 42.947 77.169 1.00 28.38 311 GLN A C 1
ATOM 4503 O O . GLN A 1 307 ? 26.602 43.104 76.597 1.00 24.72 311 GLN A O 1
ATOM 4517 N N . ASP A 1 308 ? 25.194 43.586 78.293 1.00 27.41 312 ASP A N 1
ATOM 4518 C CA . ASP A 1 308 ? 26.084 44.564 78.922 1.00 28.27 312 ASP A CA 1
ATOM 4519 C C . ASP A 1 308 ? 27.386 43.887 79.335 1.00 28.11 312 ASP A C 1
ATOM 4520 O O . ASP A 1 308 ? 28.473 44.436 79.143 1.00 27.13 312 ASP A O 1
ATOM 4529 N N . ALA A 1 309 ? 27.257 42.681 79.888 1.00 29.21 313 ALA A N 1
ATOM 4530 C CA . ALA A 1 309 ? 28.389 41.936 80.418 1.00 28.27 313 ALA A CA 1
ATOM 4531 C C . ALA A 1 309 ? 29.352 41.535 79.313 1.00 26.89 313 ALA A C 1
ATOM 4532 O O . ALA A 1 309 ? 30.571 41.594 79.487 1.00 24.65 313 ALA A O 1
ATOM 4539 N N . TYR A 1 310 ? 28.791 41.114 78.189 1.00 25.15 314 TYR A N 1
ATOM 4540 C CA . TYR A 1 310 ? 29.574 40.706 77.035 1.00 22.18 314 TYR A CA 1
ATOM 4541 C C . TYR A 1 310 ? 30.322 41.913 76.479 1.00 22.66 314 TYR A C 1
ATOM 4542 O O . TYR A 1 310 ? 31.523 41.846 76.254 1.00 22.93 314 TYR A O 1
ATOM 4560 N N . ALA A 1 311 ? 29.633 43.037 76.285 1.00 23.30 315 ALA A N 1
ATOM 4561 C CA . ALA A 1 311 ? 30.315 44.230 75.786 1.00 27.11 315 ALA A CA 1
ATOM 4562 C C . ALA A 1 311 ? 31.428 44.692 76.737 1.00 26.86 315 ALA A C 1
ATOM 4563 O O . ALA A 1 311 ? 32.470 45.178 76.303 1.00 29.36 315 ALA A O 1
ATOM 4570 N N . ALA A 1 312 ? 31.206 44.564 78.039 1.00 25.48 316 ALA A N 1
ATOM 4571 C CA . ALA A 1 312 ? 32.211 44.967 79.006 1.00 29.30 316 ALA A CA 1
ATOM 4572 C C . ALA A 1 312 ? 33.437 44.057 78.916 1.00 29.71 316 ALA A C 1
ATOM 4573 O O . ALA A 1 312 ? 34.578 44.509 79.037 1.00 33.30 316 ALA A O 1
ATOM 4580 N N . GLU A 1 313 ? 33.193 42.772 78.724 1.00 31.05 317 GLU A N 1
ATOM 4581 C CA . GLU A 1 313 ? 34.269 41.801 78.642 1.00 35.90 317 GLU A CA 1
ATOM 4582 C C . GLU A 1 313 ? 35.201 42.065 77.465 1.00 36.59 317 GLU A C 1
ATOM 4583 O O . GLU A 1 313 ? 36.411 41.893 77.579 1.00 35.33 317 GLU A O 1
ATOM 4595 N N . ILE A 1 314 ? 34.638 42.476 76.335 1.00 31.24 318 ILE A N 1
ATOM 4596 C CA . ILE A 1 314 ? 35.445 42.723 75.141 1.00 30.17 318 ILE A CA 1
ATOM 4597 C C . ILE A 1 314 ? 35.893 44.184 75.010 1.00 30.28 318 ILE A C 1
ATOM 4598 O O . ILE A 1 314 ? 36.509 44.555 74.013 1.00 37.55 318 ILE A O 1
ATOM 4614 N N . GLY A 1 315 ? 35.600 45.002 76.017 1.00 25.85 319 GLY A N 1
ATOM 4615 C CA . GLY A 1 315 ? 35.955 46.411 76.010 1.00 33.42 319 GLY A CA 1
ATOM 4616 C C . GLY A 1 315 ? 35.219 47.233 74.965 1.00 34.82 319 GLY A C 1
ATOM 4617 O O . GLY A 1 315 ? 35.763 48.177 74.389 1.00 38.29 319 GLY A O 1
ATOM 4621 N N . ALA A 1 316 ? 33.965 46.876 74.731 1.00 31.13 320 ALA A N 1
ATOM 4622 C CA . ALA A 1 316 ? 33.136 47.538 73.732 1.00 28.72 320 ALA A CA 1
ATOM 4623 C C . ALA A 1 316 ? 31.898 48.199 74.337 1.00 29.39 320 ALA A C 1
ATOM 4624 O O . ALA A 1 316 ? 30.882 48.356 73.660 1.00 33.07 320 ALA A O 1
ATOM 4631 N N . SER A 1 317 ? 31.964 48.575 75.610 1.00 32.25 321 SER A N 1
ATOM 4632 C CA . SER A 1 317 ? 30.809 49.186 76.260 1.00 30.43 321 SER A CA 1
ATOM 4633 C C . SER A 1 317 ? 30.399 50.488 75.559 1.00 38.07 321 SER A C 1
ATOM 4634 O O . SER A 1 317 ? 29.207 50.750 75.363 1.00 39.67 321 SER A O 1
ATOM 4642 N N . ASP A 1 318 ? 31.378 51.298 75.170 1.00 39.95 322 ASP A N 1
ATOM 4643 C CA . ASP A 1 318 ? 31.076 52.565 74.513 1.00 39.69 322 ASP A CA 1
ATOM 4644 C C . ASP A 1 318 ? 30.436 52.332 73.138 1.00 41.99 322 ASP A C 1
ATOM 4645 O O . ASP A 1 318 ? 29.511 53.049 72.735 1.00 39.09 322 ASP A O 1
ATOM 4654 N N . LEU A 1 319 ? 30.932 51.324 72.429 1.00 46.13 323 LEU A N 1
ATOM 4655 C CA . LEU A 1 319 ? 30.396 50.973 71.119 1.00 47.76 323 LEU A CA 1
ATOM 4656 C C . LEU A 1 319 ? 28.962 50.467 71.238 1.00 44.70 323 LEU A C 1
ATOM 4657 O O . LEU A 1 319 ? 28.091 50.863 70.457 1.00 44.79 323 LEU A O 1
ATOM 4672 N N . LEU A 1 320 ? 28.698 49.604 72.218 1.00 37.56 324 LEU A N 1
ATOM 4673 C CA . LEU A 1 320 ? 27.322 49.160 72.455 1.00 35.00 324 LEU A CA 1
ATOM 4674 C C . LEU A 1 320 ? 26.375 50.327 72.770 1.00 45.15 324 LEU A C 1
ATOM 4675 O O . LEU A 1 320 ? 25.305 50.426 72.165 1.00 40.77 324 LEU A O 1
ATOM 4691 N N . GLU A 1 321 ? 26.766 51.204 73.702 1.00 39.94 325 GLU A N 1
ATOM 4692 C CA . GLU A 1 321 ? 25.909 52.305 74.144 1.00 47.38 325 GLU A CA 1
ATOM 4693 C C . GLU A 1 321 ? 25.481 53.166 72.961 1.00 50.11 325 GLU A C 1
ATOM 4694 O O . GLU A 1 321 ? 24.347 53.669 72.904 1.00 47.13 325 GLU A O 1
ATOM 4698 N N . ALA A 1 322 ? 26.397 53.318 72.010 1.00 37.20 326 ALA A N 1
ATOM 4699 C CA . ALA A 1 322 ? 26.142 54.113 70.831 1.00 41.66 326 ALA A CA 1
ATOM 4700 C C . ALA A 1 322 ? 25.029 53.490 69.991 1.00 48.20 326 ALA A C 1
ATOM 4701 O O . ALA A 1 322 ? 24.019 54.138 69.635 1.00 43.50 326 ALA A O 1
ATOM 4708 N N . VAL A 1 323 ? 25.209 52.207 69.696 1.00 38.73 327 VAL A N 1
ATOM 4709 C CA . VAL A 1 323 ? 24.260 51.489 68.895 1.00 32.39 327 VAL A CA 1
ATOM 4710 C C . VAL A 1 323 ? 22.864 51.612 69.468 1.00 35.83 327 VAL A C 1
ATOM 4711 O O . VAL A 1 323 ? 21.908 51.755 68.725 1.00 42.43 327 VAL A O 1
ATOM 4724 N N . ARG A 1 324 ? 22.738 51.560 70.791 1.00 38.56 328 ARG A N 1
ATOM 4725 C CA . ARG A 1 324 ? 21.413 51.570 71.401 1.00 44.75 328 ARG A CA 1
ATOM 4726 C C . ARG A 1 324 ? 20.753 52.952 71.306 1.00 50.01 328 ARG A C 1
ATOM 4727 O O . ARG A 1 324 ? 19.531 53.046 71.224 1.00 51.37 328 ARG A O 1
ATOM 4748 N N . THR B 1 25 ? -36.407 46.229 49.284 1.00 52.61 29 THR B N 1
ATOM 4749 C CA . THR B 1 25 ? -35.187 46.986 49.575 1.00 47.66 29 THR B CA 1
ATOM 4750 C C . THR B 1 25 ? -34.633 47.698 48.334 1.00 46.55 29 THR B C 1
ATOM 4751 O O . THR B 1 25 ? -34.358 47.064 47.319 1.00 51.54 29 THR B O 1
ATOM 4761 N N . VAL B 1 26 ? -34.459 49.012 48.429 1.00 40.69 30 VAL B N 1
ATOM 4762 C CA . VAL B 1 26 ? -33.870 49.794 47.346 1.00 42.87 30 VAL B CA 1
ATOM 4763 C C . VAL B 1 26 ? -32.536 50.380 47.794 1.00 39.01 30 VAL B C 1
ATOM 4764 O O . VAL B 1 26 ? -32.457 51.016 48.834 1.00 37.12 30 VAL B O 1
ATOM 4777 N N . LEU B 1 27 ? -31.495 50.163 47.002 1.00 30.12 31 LEU B N 1
ATOM 4778 C CA . LEU B 1 27 ? -30.162 50.654 47.345 1.00 25.69 31 LEU B CA 1
ATOM 4779 C C . LEU B 1 27 ? -29.709 51.659 46.306 1.00 25.01 31 LEU B C 1
ATOM 4780 O O . LEU B 1 27 ? -29.728 51.380 45.098 1.00 24.88 31 LEU B O 1
ATOM 4796 N N . ARG B 1 28 ? -29.312 52.834 46.782 1.00 22.74 32 ARG B N 1
ATOM 4797 C CA . ARG B 1 28 ? -28.904 53.937 45.921 1.00 21.86 32 ARG B CA 1
ATOM 4798 C C . ARG B 1 28 ? -27.402 54.032 45.880 1.00 20.11 32 ARG B C 1
ATOM 4799 O O . ARG B 1 28 ? -26.769 54.093 46.912 1.00 19.12 32 ARG B O 1
ATOM 4820 N N . GLY B 1 29 ? -26.828 54.050 44.681 1.00 20.45 33 GLY B N 1
ATOM 4821 C CA . GLY B 1 29 ? -25.394 54.110 44.534 1.00 18.99 33 GLY B CA 1
ATOM 4822 C C . GLY B 1 29 ? -24.999 55.424 43.899 1.00 19.64 33 GLY B C 1
ATOM 4823 O O . GLY B 1 29 ? -25.841 56.122 43.335 1.00 20.66 33 GLY B O 1
ATOM 4827 N N . ALA B 1 30 ? -23.718 55.748 43.984 1.00 21.36 34 ALA B N 1
ATOM 4828 C CA . ALA B 1 30 ? -23.179 56.914 43.294 1.00 20.67 34 ALA B CA 1
ATOM 4829 C C . ALA B 1 30 ? -21.819 56.580 42.673 1.00 16.60 34 ALA B C 1
ATOM 4830 O O . ALA B 1 30 ? -21.018 55.859 43.259 1.00 19.23 34 ALA B O 1
ATOM 4837 N N . SER B 1 31 ? -21.589 57.129 41.482 1.00 19.47 35 SER B N 1
ATOM 4838 C CA . SER B 1 31 ? -20.282 57.085 40.851 1.00 19.64 35 SER B CA 1
ATOM 4839 C C . SER B 1 31 ? -20.004 58.452 40.236 1.00 19.85 35 SER B C 1
ATOM 4840 O O . SER B 1 31 ? -20.916 59.107 39.717 1.00 17.29 35 SER B O 1
ATOM 4865 N N . PHE B 1 33 ? -18.175 58.703 37.613 1.00 17.03 37 PHE B N 1
ATOM 4866 C CA . PHE B 1 33 ? -17.792 58.369 36.232 1.00 18.16 37 PHE B CA 1
ATOM 4867 C C . PHE B 1 33 ? -18.935 57.789 35.424 1.00 19.00 37 PHE B C 1
ATOM 4868 O O . PHE B 1 33 ? -19.964 57.412 35.979 1.00 22.17 37 PHE B O 1
ATOM 4885 N N . ASP B 1 34 ? -18.735 57.694 34.108 1.00 23.09 38 ASP B N 1
ATOM 4886 C CA . ASP B 1 34 ? -19.683 57.020 33.214 1.00 22.65 38 ASP B CA 1
ATOM 4887 C C . ASP B 1 34 ? -19.488 55.496 33.272 1.00 22.31 38 ASP B C 1
ATOM 4888 O O . ASP B 1 34 ? -18.783 54.994 34.141 1.00 21.63 38 ASP B O 1
ATOM 4897 N N . GLU B 1 35 ? -20.092 54.742 32.357 1.00 26.82 39 GLU B N 1
ATOM 4898 C CA . GLU B 1 35 ? -20.058 53.285 32.504 1.00 25.90 39 GLU B CA 1
ATOM 4899 C C . GLU B 1 35 ? -18.709 52.674 32.133 1.00 25.17 39 GLU B C 1
ATOM 4900 O O . GLU B 1 35 ? -18.496 51.482 32.358 1.00 27.89 39 GLU B O 1
ATOM 4912 N N . GLU B 1 36 ? -17.800 53.474 31.574 1.00 22.39 40 GLU B N 1
ATOM 4913 C CA . GLU B 1 36 ? -16.532 52.949 31.056 1.00 24.94 40 GLU B CA 1
ATOM 4914 C C . GLU B 1 36 ? -15.416 52.898 32.092 1.00 25.61 40 GLU B C 1
ATOM 4915 O O . GLU B 1 36 ? -14.371 52.291 31.854 1.00 23.84 40 GLU B O 1
ATOM 4927 N N . HIS B 1 37 ? -15.631 53.523 33.241 1.00 20.56 41 HIS B N 1
ATOM 4928 C CA . HIS B 1 37 ? -14.576 53.547 34.262 1.00 20.32 41 HIS B CA 1
ATOM 4929 C C . HIS B 1 37 ? -14.697 52.350 35.203 1.00 18.07 41 HIS B C 1
ATOM 4930 O O . HIS B 1 37 ? -15.803 51.933 35.577 1.00 19.11 41 HIS B O 1
ATOM 4945 N N . ALA B 1 38 ? -13.546 51.814 35.592 1.00 18.97 42 ALA B N 1
ATOM 4946 C CA . ALA B 1 38 ? -13.469 50.675 36.504 1.00 19.48 42 ALA B CA 1
ATOM 4947 C C . ALA B 1 38 ? -14.347 50.780 37.778 1.00 16.88 42 ALA B C 1
ATOM 4948 O O . ALA B 1 38 ? -14.926 49.794 38.200 1.00 18.56 42 ALA B O 1
ATOM 4955 N N . PHE B 1 39 ? -14.420 51.953 38.398 1.00 17.03 43 PHE B N 1
ATOM 4956 C CA . PHE B 1 39 ? -15.298 52.122 39.571 1.00 16.50 43 PHE B CA 1
ATOM 4957 C C . PHE B 1 39 ? -16.786 51.862 39.256 1.00 17.81 43 PHE B C 1
ATOM 4958 O O . PHE B 1 39 ? -17.481 51.195 40.017 1.00 19.57 43 PHE B O 1
ATOM 4975 N N . THR B 1 40 ? -17.281 52.405 38.150 1.00 17.38 44 THR B N 1
ATOM 4976 C CA . THR B 1 40 ? -18.668 52.164 37.757 1.00 19.57 44 THR B CA 1
ATOM 4977 C C . THR B 1 40 ? -18.884 50.687 37.441 1.00 20.70 44 THR B C 1
ATOM 4978 O O . THR B 1 40 ? -19.874 50.101 37.854 1.00 21.84 44 THR B O 1
ATOM 4989 N N . LYS B 1 41 ? -17.941 50.098 36.713 1.00 21.05 45 LYS B N 1
ATOM 4990 C CA . LYS B 1 41 ? -17.978 48.678 36.407 1.00 22.14 45 LYS B CA 1
ATOM 4991 C C . LYS B 1 41 ? -17.962 47.819 37.677 1.00 20.54 45 LYS B C 1
ATOM 4992 O O . LYS B 1 41 ? -18.669 46.810 37.741 1.00 26.33 45 LYS B O 1
ATOM 5011 N N . THR B 1 42 ? -17.182 48.241 38.674 1.00 18.56 46 THR B N 1
ATOM 5012 C CA . THR B 1 42 ? -17.106 47.565 39.979 1.00 18.09 46 THR B CA 1
ATOM 5013 C C . THR B 1 42 ? -18.479 47.634 40.660 1.00 19.15 46 THR B C 1
ATOM 5014 O O . THR B 1 42 ? -18.978 46.626 41.164 1.00 21.17 46 THR B O 1
ATOM 5025 N N . LEU B 1 43 ? -19.082 48.826 40.677 1.00 18.40 47 LEU B N 1
ATOM 5026 C CA . LEU B 1 43 ? -20.413 48.995 41.258 1.00 19.40 47 LEU B CA 1
ATOM 5027 C C . LEU B 1 43 ? -21.504 48.234 40.501 1.00 24.29 47 LEU B C 1
ATOM 5028 O O . LEU B 1 43 ? -22.421 47.700 41.120 1.00 22.75 47 LEU B O 1
ATOM 5044 N N . ARG B 1 44 ? -21.391 48.141 39.174 1.00 21.92 48 ARG B N 1
ATOM 5045 C CA . ARG B 1 44 ? -22.328 47.327 38.401 1.00 24.53 48 ARG B CA 1
ATOM 5046 C C . ARG B 1 44 ? -22.135 45.854 38.733 1.00 22.99 48 ARG B C 1
ATOM 5047 O O . ARG B 1 44 ? -23.107 45.108 38.816 1.00 24.76 48 ARG B O 1
ATOM 5068 N N . LYS B 1 45 ? -20.882 45.454 38.945 1.00 24.97 49 LYS B N 1
ATOM 5069 C CA . LYS B 1 45 ? -20.560 44.066 39.272 1.00 22.90 49 LYS B CA 1
ATOM 5070 C C . LYS B 1 45 ? -21.127 43.708 40.651 1.00 22.99 49 LYS B C 1
ATOM 5071 O O . LYS B 1 45 ? -21.737 42.654 40.833 1.00 26.19 49 LYS B O 1
ATOM 5090 N N . PHE B 1 46 ? -20.944 44.601 41.611 1.00 26.19 50 PHE B N 1
ATOM 5091 C CA . PHE B 1 46 ? -21.550 44.453 42.937 1.00 21.35 50 PHE B CA 1
ATOM 5092 C C . PHE B 1 46 ? -23.063 44.234 42.842 1.00 29.85 50 PHE B C 1
ATOM 5093 O O . PHE B 1 46 ? -23.603 43.286 43.419 1.00 33.72 50 PHE B O 1
ATOM 5110 N N . GLU B 1 47 ? -23.734 45.122 42.118 1.00 27.75 51 GLU B N 1
ATOM 5111 C CA . GLU B 1 47 ? -25.166 45.018 41.835 1.00 29.18 51 GLU B CA 1
ATOM 5112 C C . GLU B 1 47 ? -25.548 43.660 41.227 1.00 30.51 51 GLU B C 1
ATOM 5113 O O . GLU B 1 47 ? -26.514 43.008 41.656 1.00 29.66 51 GLU B O 1
ATOM 5125 N N . GLU B 1 48 ? -24.788 43.224 40.234 1.00 25.95 52 GLU B N 1
ATOM 5126 C CA . GLU B 1 48 ? -25.082 41.957 39.561 1.00 28.99 52 GLU B CA 1
ATOM 5127 C C . GLU B 1 48 ? -24.928 40.769 40.514 1.00 32.25 52 GLU B C 1
ATOM 5128 O O . GLU B 1 48 ? -25.758 39.846 40.519 1.00 37.43 52 GLU B O 1
ATOM 5140 N N . LEU B 1 49 ? -23.872 40.797 41.324 1.00 28.76 53 LEU B N 1
ATOM 5141 C CA . LEU B 1 49 ? -23.587 39.708 42.242 1.00 27.33 53 LEU B CA 1
ATOM 5142 C C . LEU B 1 49 ? -24.589 39.620 43.394 1.00 32.07 53 LEU B C 1
ATOM 5143 O O . LEU B 1 49 ? -24.948 38.520 43.810 1.00 37.13 53 LEU B O 1
ATOM 5159 N N . VAL B 1 50 ? -25.052 40.755 43.896 1.00 31.70 54 VAL B N 1
ATOM 5160 C CA . VAL B 1 50 ? -26.127 40.744 44.878 1.00 33.78 54 VAL B CA 1
ATOM 5161 C C . VAL B 1 50 ? -27.379 40.108 44.248 1.00 35.60 54 VAL B C 1
ATOM 5162 O O . VAL B 1 50 ? -27.994 39.217 44.841 1.00 40.09 54 VAL B O 1
ATOM 5175 N N . ASP B 1 51 ? -27.734 40.546 43.039 1.00 40.13 55 ASP B N 1
ATOM 5176 C CA . ASP B 1 51 ? -28.917 40.032 42.337 1.00 40.35 55 ASP B CA 1
ATOM 5177 C C . ASP B 1 51 ? -28.807 38.532 42.132 1.00 47.88 55 ASP B C 1
ATOM 5178 O O . ASP B 1 51 ? -29.805 37.809 42.142 1.00 51.55 55 ASP B O 1
ATOM 5187 N N . GLU B 1 52 ? -27.577 38.073 41.944 1.00 46.39 56 GLU B N 1
ATOM 5188 C CA . GLU B 1 52 ? -27.298 36.671 41.697 1.00 44.34 56 GLU B CA 1
ATOM 5189 C C . GLU B 1 52 ? -27.485 35.864 42.976 1.00 46.38 56 GLU B C 1
ATOM 5190 O O . GLU B 1 52 ? -28.049 34.771 42.945 1.00 41.86 56 GLU B O 1
ATOM 5202 N N . LYS B 1 53 ? -27.023 36.419 44.094 1.00 42.12 57 LYS B N 1
ATOM 5203 C CA . LYS B 1 53 ? -26.866 35.679 45.347 1.00 43.05 57 LYS B CA 1
ATOM 5204 C C . LYS B 1 53 ? -28.057 35.777 46.305 1.00 46.85 57 LYS B C 1
ATOM 5205 O O . LYS B 1 53 ? -28.207 34.938 47.194 1.00 46.58 57 LYS B O 1
ATOM 5224 N N . TYR B 1 54 ? -28.885 36.805 46.146 1.00 43.00 58 TYR B N 1
ATOM 5225 C CA . TYR B 1 54 ? -29.956 37.069 47.100 1.00 44.31 58 TYR B CA 1
ATOM 5226 C C . TYR B 1 54 ? -31.272 36.446 46.638 1.00 44.07 58 TYR B C 1
ATOM 5227 O O . TYR B 1 54 ? -31.605 36.491 45.453 1.00 50.52 58 TYR B O 1
ATOM 5245 N N . ASP B 1 55 ? -32.011 35.867 47.580 1.00 54.43 59 ASP B N 1
ATOM 5246 C CA . ASP B 1 55 ? -33.299 35.245 47.275 1.00 57.35 59 ASP B CA 1
ATOM 5247 C C . ASP B 1 55 ? -34.427 36.272 47.206 1.00 56.49 59 ASP B C 1
ATOM 5248 O O . ASP B 1 55 ? -35.362 36.127 46.417 1.00 61.20 59 ASP B O 1
ATOM 5257 N N . GLY B 1 56 ? -34.339 37.300 48.040 1.00 50.77 60 GLY B N 1
ATOM 5258 C CA . GLY B 1 56 ? -35.368 38.318 48.114 1.00 53.24 60 GLY B CA 1
ATOM 5259 C C . GLY B 1 56 ? -35.361 39.273 46.936 1.00 51.18 60 GLY B C 1
ATOM 5260 O O . GLY B 1 56 ? -34.733 39.016 45.910 1.00 50.66 60 GLY B O 1
ATOM 5264 N N . ASP B 1 57 ? -36.089 40.375 47.087 1.00 56.92 61 ASP B N 1
ATOM 5265 C CA . ASP B 1 57 ? -36.164 41.398 46.053 1.00 58.09 61 ASP B CA 1
ATOM 5266 C C . ASP B 1 57 ? -35.352 42.610 46.498 1.00 53.09 61 ASP B C 1
ATOM 5267 O O . ASP B 1 57 ? -35.544 43.140 47.595 1.00 50.28 61 ASP B O 1
ATOM 5276 N N . VAL B 1 58 ? -34.427 43.033 45.651 1.00 46.46 62 VAL B N 1
ATOM 5277 C CA . VAL B 1 58 ? -33.613 44.203 45.948 1.00 41.86 62 VAL B CA 1
ATOM 5278 C C . VAL B 1 58 ? -33.462 44.978 44.644 1.00 44.27 62 VAL B C 1
ATOM 5279 O O . VAL B 1 58 ? -33.233 44.387 43.590 1.00 48.76 62 VAL B O 1
ATOM 5292 N N . THR B 1 59 ? -33.646 46.293 44.709 1.00 38.09 63 THR B N 1
ATOM 5293 C CA . THR B 1 59 ? -33.547 47.135 43.529 1.00 37.99 63 THR B CA 1
ATOM 5294 C C . THR B 1 59 ? -32.354 48.069 43.708 1.00 29.62 63 THR B C 1
ATOM 5295 O O . THR B 1 59 ? -32.104 48.526 44.812 1.00 33.69 63 THR B O 1
ATOM 5306 N N . PHE B 1 60 ? -31.626 48.325 42.623 1.00 30.05 64 PHE B N 1
ATOM 5307 C CA . PHE B 1 60 ? -30.482 49.228 42.641 1.00 29.80 64 PHE B CA 1
ATOM 5308 C C . PHE B 1 60 ? -30.737 50.438 41.762 1.00 35.36 64 PHE B C 1
ATOM 5309 O O . PHE B 1 60 ? -31.301 50.323 40.672 1.00 37.82 64 PHE B O 1
ATOM 5326 N N . ASP B 1 61 ? -30.307 51.598 42.238 1.00 28.77 65 ASP B N 1
ATOM 5327 C CA . ASP B 1 61 ? -30.405 52.827 41.477 1.00 28.52 65 ASP B CA 1
ATOM 5328 C C . ASP B 1 61 ? -29.063 53.544 41.566 1.00 25.04 65 ASP B C 1
ATOM 5329 O O . ASP B 1 61 ? -28.757 54.217 42.554 1.00 27.70 65 ASP B O 1
ATOM 5338 N N . LEU B 1 62 ? -28.248 53.371 40.530 1.00 27.67 66 LEU B N 1
ATOM 5339 C CA . LEU B 1 62 ? -26.905 53.924 40.512 1.00 22.54 66 LEU B CA 1
ATOM 5340 C C . LEU B 1 62 ? -26.920 55.275 39.797 1.00 28.03 66 LEU B C 1
ATOM 5341 O O . LEU B 1 62 ? -27.277 55.361 38.614 1.00 29.21 66 LEU B O 1
ATOM 5357 N N . ARG B 1 63 ? -26.548 56.320 40.542 1.00 27.55 67 ARG B N 1
ATOM 5358 C CA . ARG B 1 63 ? -26.499 57.685 40.033 1.00 26.03 67 ARG B CA 1
ATOM 5359 C C . ARG B 1 63 ? -25.071 57.992 39.600 1.00 30.52 67 ARG B C 1
ATOM 5360 O O . ARG B 1 63 ? -24.188 58.274 40.415 1.00 25.17 67 ARG B O 1
ATOM 5381 N N . LEU B 1 64 ? -24.825 57.931 38.304 1.00 28.37 68 LEU B N 1
ATOM 5382 C CA . LEU B 1 64 ? -23.449 58.056 37.863 1.00 29.28 68 LEU B CA 1
ATOM 5383 C C . LEU B 1 64 ? -23.154 59.418 37.248 1.00 22.02 68 LEU B C 1
ATOM 5384 O O . LEU B 1 64 ? -23.924 60.374 37.419 1.00 25.85 68 LEU B O 1
ATOM 5400 N N . ASN B 1 65 ? -21.988 59.538 36.629 1.00 22.75 69 ASN B N 1
ATOM 5401 C CA . ASN B 1 65 ? -21.547 60.791 36.039 1.00 25.20 69 ASN B CA 1
ATOM 5402 C C . ASN B 1 65 ? -21.424 61.960 37.015 1.00 25.02 69 ASN B C 1
ATOM 5403 O O . ASN B 1 65 ? -21.440 63.117 36.601 1.00 27.20 69 ASN B O 1
ATOM 5414 N N . GLY B 1 66 ? -21.273 61.675 38.306 1.00 19.94 70 GLY B N 1
ATOM 5415 C CA . GLY B 1 66 ? -21.092 62.728 39.282 1.00 19.20 70 GLY B CA 1
ATOM 5416 C C . GLY B 1 66 ? -22.335 63.554 39.470 1.00 24.66 70 GLY B C 1
ATOM 5417 O O . GLY B 1 66 ? -22.262 64.710 39.887 1.00 23.29 70 GLY B O 1
ATOM 5421 N N . GLU B 1 67 ? -23.488 62.951 39.215 1.00 22.23 71 GLU B N 1
ATOM 5422 C CA . GLU B 1 67 ? -24.733 63.703 39.335 1.00 24.41 71 GLU B CA 1
ATOM 5423 C C . GLU B 1 67 ? -25.033 64.127 40.776 1.00 22.73 71 GLU B C 1
ATOM 5424 O O . GLU B 1 67 ? -25.710 65.132 40.998 1.00 24.59 71 GLU B O 1
ATOM 5436 N N . LEU B 1 68 ? -24.485 63.416 41.757 1.00 22.77 72 LEU B N 1
ATOM 5437 C CA . LEU B 1 68 ? -24.640 63.802 43.161 1.00 24.12 72 LEU B CA 1
ATOM 5438 C C . LEU B 1 68 ? -23.384 64.433 43.750 1.00 27.70 72 LEU B C 1
ATOM 5439 O O . LEU B 1 68 ? -23.288 64.663 44.957 1.00 25.75 72 LEU B O 1
ATOM 5455 N N . GLY B 1 69 ? -22.411 64.704 42.897 1.00 21.04 73 GLY B N 1
ATOM 5456 C CA . GLY B 1 69 ? -21.206 65.382 43.313 1.00 20.79 73 GLY B CA 1
ATOM 5457 C C . GLY B 1 69 ? -19.991 64.497 43.209 1.00 18.39 73 GLY B C 1
ATOM 5458 O O . GLY B 1 69 ? -19.901 63.622 42.343 1.00 18.70 73 GLY B O 1
ATOM 5462 N N . VAL B 1 70 ? -19.041 64.779 44.084 1.00 14.30 74 VAL B N 1
ATOM 5463 C CA . VAL B 1 70 ? -17.790 64.048 44.134 1.00 13.70 74 VAL B CA 1
ATOM 5464 C C . VAL B 1 70 ? -17.622 63.358 45.492 1.00 14.03 74 VAL B C 1
ATOM 5465 O O . VAL B 1 70 ? -18.462 63.449 46.356 1.00 14.55 74 VAL B O 1
ATOM 5478 N N . GLU B 1 71 ? -16.534 62.619 45.670 1.00 15.33 75 GLU B N 1
ATOM 5479 C CA . GLU B 1 71 ? -16.356 61.818 46.884 1.00 15.14 75 GLU B CA 1
ATOM 5480 C C . GLU B 1 71 ? -16.457 62.616 48.151 1.00 15.01 75 GLU B C 1
ATOM 5481 O O . GLU B 1 71 ? -16.980 62.114 49.109 1.00 14.25 75 GLU B O 1
ATOM 5493 N N . SER B 1 72 ? -15.972 63.862 48.154 1.00 13.41 76 SER B N 1
ATOM 5494 C CA . SER B 1 72 ? -16.087 64.686 49.351 1.00 15.15 76 SER B CA 1
ATOM 5495 C C . SER B 1 72 ? -17.549 64.973 49.722 1.00 15.37 76 SER B C 1
ATOM 5496 O O . SER B 1 72 ? -17.836 65.137 50.901 1.00 18.31 76 SER B O 1
ATOM 5504 N N . ASP B 1 73 ? -18.460 64.981 48.748 1.00 13.24 77 ASP B N 1
ATOM 5505 C CA . ASP B 1 73 ? -19.894 65.023 49.029 1.00 13.16 77 ASP B CA 1
ATOM 5506 C C . ASP B 1 73 ? -20.397 63.658 49.494 1.00 14.15 77 ASP B C 1
ATOM 5507 O O . ASP B 1 73 ? -21.075 63.549 50.511 1.00 15.21 77 ASP B O 1
ATOM 5516 N N . TYR B 1 74 ? -20.017 62.613 48.774 1.00 13.51 78 TYR B N 1
ATOM 5517 C CA . TYR B 1 74 ? -20.508 61.271 49.075 1.00 13.10 78 TYR B CA 1
ATOM 5518 C C . TYR B 1 74 ? -20.218 60.819 50.497 1.00 13.05 78 TYR B C 1
ATOM 5519 O O . TYR B 1 74 ? -21.061 60.210 51.120 1.00 15.05 78 TYR B O 1
ATOM 5537 N N . VAL B 1 75 ? -19.010 61.064 50.986 1.00 13.69 79 VAL B N 1
ATOM 5538 C CA . VAL B 1 75 ? -18.667 60.614 52.317 1.00 13.89 79 VAL B CA 1
ATOM 5539 C C . VAL B 1 75 ? -19.581 61.234 53.374 1.00 16.04 79 VAL B C 1
ATOM 5540 O O . VAL B 1 75 ? -19.973 60.577 54.338 1.00 15.92 79 VAL B O 1
ATOM 5553 N N . THR B 1 76 ? -19.949 62.499 53.190 1.00 13.20 80 THR B N 1
ATOM 5554 C CA . THR B 1 76 ? -20.835 63.171 54.134 1.00 13.96 80 THR B CA 1
ATOM 5555 C C . THR B 1 76 ? -22.261 62.630 54.064 1.00 13.15 80 THR B C 1
ATOM 5556 O O . THR B 1 76 ? -22.903 62.437 55.084 1.00 17.17 80 THR B O 1
ATOM 5567 N N . PHE B 1 77 ? -22.743 62.375 52.854 1.00 13.56 81 PHE B N 1
ATOM 5568 C CA . PHE B 1 77 ? -24.030 61.720 52.652 1.00 14.38 81 PHE B CA 1
ATOM 5569 C C . PHE B 1 77 ? -24.082 60.365 53.382 1.00 16.49 81 PHE B C 1
ATOM 5570 O O . PHE B 1 77 ? -25.053 60.048 54.086 1.00 16.81 81 PHE B O 1
ATOM 5587 N N . LEU B 1 78 ? -23.052 59.552 53.198 1.00 16.32 82 LEU B N 1
ATOM 5588 C CA . LEU B 1 78 ? -22.980 58.246 53.884 1.00 15.48 82 LEU B CA 1
ATOM 5589 C C . LEU B 1 78 ? -22.949 58.373 55.398 1.00 17.21 82 LEU B C 1
ATOM 5590 O O . LEU B 1 78 ? -23.641 57.638 56.112 1.00 18.04 82 LEU B O 1
ATOM 5606 N N . ASN B 1 79 ? -22.127 59.292 55.890 1.00 15.85 83 ASN B N 1
ATOM 5607 C CA . ASN B 1 79 ? -22.023 59.523 57.313 1.00 18.71 83 ASN B CA 1
ATOM 5608 C C . ASN B 1 79 ? -23.377 59.923 57.910 1.00 21.70 83 ASN B C 1
ATOM 5609 O O . ASN B 1 79 ? -23.730 59.513 59.028 1.00 19.68 83 ASN B O 1
ATOM 5620 N N . GLN B 1 80 ? -24.130 60.744 57.181 1.00 19.18 84 GLN B N 1
ATOM 5621 C CA . GLN B 1 80 ? -25.473 61.140 57.615 1.00 19.86 84 GLN B CA 1
ATOM 5622 C C . GLN B 1 80 ? -26.530 60.052 57.429 1.00 20.06 84 GLN B C 1
ATOM 5623 O O . GLN B 1 80 ? -27.595 60.128 58.024 1.00 24.41 84 GLN B O 1
ATOM 5637 N N . GLY B 1 81 ? -26.273 59.095 56.542 1.00 17.16 85 GLY B N 1
ATOM 5638 C CA . GLY B 1 81 ? -27.231 58.041 56.267 1.00 22.16 85 GLY B CA 1
ATOM 5639 C C . GLY B 1 81 ? -28.357 58.482 55.350 1.00 22.72 85 GLY B C 1
ATOM 5640 O O . GLY B 1 81 ? -29.490 57.991 55.461 1.00 24.36 85 GLY B O 1
ATOM 5644 N N . VAL B 1 82 ? -28.051 59.405 54.444 1.00 19.21 86 VAL B N 1
ATOM 5645 C CA . VAL B 1 82 ? -29.036 59.870 53.466 1.00 17.60 86 VAL B CA 1
ATOM 5646 C C . VAL B 1 82 ? -28.482 59.909 52.059 1.00 19.66 86 VAL B C 1
ATOM 5647 O O . VAL B 1 82 ? -27.257 59.862 51.858 1.00 18.27 86 VAL B O 1
ATOM 5660 N N . ALA B 1 83 ? -29.398 59.988 51.097 1.00 21.19 87 ALA B N 1
ATOM 5661 C CA . ALA B 1 83 ? -29.112 60.225 49.669 1.00 22.90 87 ALA B CA 1
ATOM 5662 C C . ALA B 1 83 ? -28.476 59.060 48.909 1.00 24.44 87 ALA B C 1
ATOM 5663 O O . ALA B 1 83 ? -28.908 58.720 47.812 1.00 26.14 87 ALA B O 1
ATOM 5670 N N . ILE B 1 84 ? -27.413 58.506 49.484 1.00 19.96 88 ILE B N 1
ATOM 5671 C CA . ILE B 1 84 ? -26.583 57.470 48.881 1.00 19.50 88 ILE B CA 1
ATOM 5672 C C . ILE B 1 84 ? -26.414 56.338 49.909 1.00 22.13 88 ILE B C 1
ATOM 5673 O O . ILE B 1 84 ? -26.158 56.593 51.099 1.00 24.36 88 ILE B O 1
ATOM 5689 N N . ASP B 1 85 ? -26.573 55.091 49.470 1.00 20.25 89 ASP B N 1
ATOM 5690 C CA . ASP B 1 85 ? -26.343 53.934 50.322 1.00 18.53 89 ASP B CA 1
ATOM 5691 C C . ASP B 1 85 ? -24.981 53.271 50.080 1.00 19.62 89 ASP B C 1
ATOM 5692 O O . ASP B 1 85 ? -24.382 52.744 51.000 1.00 19.77 89 ASP B O 1
ATOM 5701 N N . TYR B 1 86 ? -24.498 53.292 48.842 1.00 18.88 90 TYR B N 1
ATOM 5702 C CA . TYR B 1 86 ? -23.219 52.657 48.539 1.00 16.57 90 TYR B CA 1
ATOM 5703 C C . TYR B 1 86 ? -22.461 53.407 47.447 1.00 17.19 90 TYR B C 1
ATOM 5704 O O . TYR B 1 86 ? -23.060 54.004 46.566 1.00 17.53 90 TYR B O 1
ATOM 5722 N N . THR B 1 87 ? -21.131 53.361 47.532 1.00 18.13 91 THR B N 1
ATOM 5723 C CA . THR B 1 87 ? -20.248 53.971 46.558 1.00 15.23 91 THR B CA 1
ATOM 5724 C C . THR B 1 87 ? -18.836 53.404 46.786 1.00 13.83 91 THR B C 1
ATOM 5725 O O . THR B 1 87 ? -18.684 52.372 47.424 1.00 14.99 91 THR B O 1
ATOM 5736 N N . ILE B 1 88 ? -17.850 54.066 46.188 1.00 14.98 92 ILE B N 1
ATOM 5737 C CA . ILE B 1 88 ? -16.445 53.799 46.401 1.00 13.63 92 ILE B CA 1
ATOM 5738 C C . ILE B 1 88 ? -15.803 55.114 46.843 1.00 13.68 92 ILE B C 1
ATOM 5739 O O . ILE B 1 88 ? -16.175 56.169 46.348 1.00 15.26 92 ILE B O 1
ATOM 5755 N N . LEU B 1 89 ? -14.860 55.063 47.792 1.00 13.97 93 LEU B N 1
ATOM 5756 C CA . LEU B 1 89 ? -14.207 56.274 48.281 1.00 11.43 93 LEU B CA 1
ATOM 5757 C C . LEU B 1 89 ? -12.702 56.057 48.450 1.00 11.93 93 LEU B C 1
ATOM 5758 O O . LEU B 1 89 ? -12.255 54.956 48.843 1.00 13.69 93 LEU B O 1
ATOM 5774 N N . ALA B 1 90 ? -11.932 57.099 48.168 1.00 11.79 94 ALA B N 1
ATOM 5775 C CA . ALA B 1 90 ? -10.506 57.132 48.492 1.00 13.65 94 ALA B CA 1
ATOM 5776 C C . ALA B 1 90 ? -10.320 57.426 49.961 1.00 12.54 94 ALA B C 1
ATOM 5777 O O . ALA B 1 90 ? -10.923 58.349 50.492 1.00 11.66 94 ALA B O 1
ATOM 5784 N N . PRO B 1 91 ? -9.426 56.691 50.606 1.00 11.34 95 PRO B N 1
ATOM 5785 C CA . PRO B 1 91 ? -9.096 56.954 52.020 1.00 11.54 95 PRO B CA 1
ATOM 5786 C C . PRO B 1 91 ? -8.736 58.425 52.263 1.00 11.65 95 PRO B C 1
ATOM 5787 O O . PRO B 1 91 ? -9.103 58.951 53.329 1.00 12.05 95 PRO B O 1
ATOM 5798 N N . SER B 1 92 ? -8.020 59.067 51.342 1.00 11.63 96 SER B N 1
ATOM 5799 C CA . SER B 1 92 ? -7.617 60.453 51.565 1.00 12.67 96 SER B CA 1
ATOM 5800 C C . SER B 1 92 ? -8.699 61.466 51.271 1.00 14.11 96 SER B C 1
ATOM 5801 O O . SER B 1 92 ? -8.444 62.669 51.389 1.00 14.25 96 SER B O 1
ATOM 5809 N N . ASN B 1 93 ? -9.889 60.991 50.915 1.00 11.67 97 ASN B N 1
ATOM 5810 C CA . ASN B 1 93 ? -11.101 61.834 50.882 1.00 11.78 97 ASN B CA 1
ATOM 5811 C C . ASN B 1 93 ? -12.016 61.590 52.081 1.00 14.28 97 ASN B C 1
ATOM 5812 O O . ASN B 1 93 ? -13.092 62.197 52.155 1.00 15.89 97 ASN B O 1
ATOM 5840 N N . ALA B 1 95 ? -10.749 61.724 55.530 1.00 15.41 99 ALA B N 1
ATOM 5841 C CA . ALA B 1 95 ? -9.989 62.039 56.747 1.00 13.92 99 ALA B CA 1
ATOM 5842 C C . ALA B 1 95 ? -10.759 62.826 57.772 1.00 14.13 99 ALA B C 1
ATOM 5843 O O . ALA B 1 95 ? -10.435 62.751 58.971 1.00 19.17 99 ALA B O 1
ATOM 5850 N N . LYS B 1 96 ? -11.753 63.591 57.334 1.00 17.70 100 LYS B N 1
ATOM 5851 C CA . LYS B 1 96 ? -12.530 64.374 58.290 1.00 21.94 100 LYS B CA 1
ATOM 5852 C C . LYS B 1 96 ? -13.292 63.495 59.277 1.00 20.68 100 LYS B C 1
ATOM 5853 O O . LYS B 1 96 ? -13.543 63.894 60.418 1.00 25.55 100 LYS B O 1
ATOM 5872 N N . PHE B 1 97 ? -13.637 62.296 58.839 1.00 16.94 101 PHE B N 1
ATOM 5873 C CA . PHE B 1 97 ? -14.503 61.408 59.591 1.00 21.45 101 PHE B CA 1
ATOM 5874 C C . PHE B 1 97 ? -13.727 60.290 60.269 1.00 21.34 101 PHE B C 1
ATOM 5875 O O . PHE B 1 97 ? -14.163 59.768 61.291 1.00 24.07 101 PHE B O 1
ATOM 5892 N N . ALA B 1 98 ? -12.573 59.951 59.703 1.00 19.56 102 ALA B N 1
ATOM 5893 C CA . ALA B 1 98 ? -11.747 58.857 60.191 1.00 17.12 102 ALA B CA 1
ATOM 5894 C C . ALA B 1 98 ? -10.275 59.216 59.913 1.00 19.67 102 ALA B C 1
ATOM 5895 O O . ALA B 1 98 ? -9.741 58.907 58.868 1.00 18.71 102 ALA B O 1
ATOM 5902 N N . PRO B 1 99 ? -9.636 59.909 60.832 1.00 19.21 103 PRO B N 1
ATOM 5903 C CA . PRO B 1 99 ? -8.308 60.478 60.583 1.00 20.73 103 PRO B CA 1
ATOM 5904 C C . PRO B 1 99 ? -7.204 59.445 60.365 1.00 18.31 103 PRO B C 1
ATOM 5905 O O . PRO B 1 99 ? -6.148 59.833 59.838 1.00 17.36 103 PRO B O 1
ATOM 5916 N N . SER B 1 100 ? -7.417 58.196 60.790 1.00 16.54 104 SER B N 1
ATOM 5917 C CA . SER B 1 100 ? -6.442 57.146 60.555 1.00 15.30 104 SER B CA 1
ATOM 5918 C C . SER B 1 100 ? -6.590 56.491 59.186 1.00 14.03 104 SER B C 1
ATOM 5919 O O . SER B 1 100 ? -5.680 55.811 58.719 1.00 15.25 104 SER B O 1
ATOM 5927 N N . ILE B 1 101 ? -7.753 56.630 58.563 1.00 15.05 105 ILE B N 1
ATOM 5928 C CA . ILE B 1 101 ? -7.996 55.895 57.329 1.00 15.16 105 ILE B CA 1
ATOM 5929 C C . ILE B 1 101 ? -7.070 56.229 56.151 1.00 14.21 105 ILE B C 1
ATOM 5930 O O . ILE B 1 101 ? -6.754 55.347 55.360 1.00 14.53 105 ILE B O 1
ATOM 5946 N N . PRO B 1 102 ? -6.577 57.485 56.047 1.00 12.87 106 PRO B N 1
ATOM 5947 C CA . PRO B 1 102 ? -5.623 57.736 54.955 1.00 12.67 106 PRO B CA 1
ATOM 5948 C C . PRO B 1 102 ? -4.350 56.892 55.007 1.00 14.36 106 PRO B C 1
ATOM 5949 O O . PRO B 1 102 ? -3.643 56.783 54.005 1.00 15.11 106 PRO B O 1
ATOM 5960 N N . LEU B 1 103 ? -4.027 56.331 56.171 1.00 13.58 107 LEU B N 1
ATOM 5961 C CA . LEU B 1 103 ? -2.891 55.415 56.247 1.00 14.60 107 LEU B CA 1
ATOM 5962 C C . LEU B 1 103 ? -2.992 54.288 55.217 1.00 17.49 107 LEU B C 1
ATOM 5963 O O . LEU B 1 103 ? -1.988 53.823 54.706 1.00 17.37 107 LEU B O 1
ATOM 5996 N N . ASP B 1 105 ? -3.673 53.836 52.079 1.00 15.00 109 ASP B N 1
ATOM 5997 C CA . ASP B 1 105 ? -2.962 53.883 50.814 1.00 13.43 109 ASP B CA 1
ATOM 5998 C C . ASP B 1 105 ? -2.200 55.197 50.679 1.00 14.58 109 ASP B C 1
ATOM 5999 O O . ASP B 1 105 ? -2.083 55.761 49.598 1.00 15.30 109 ASP B O 1
ATOM 6025 N N . PRO B 1 107 ? 0.773 57.951 50.248 1.00 13.70 111 PRO B N 1
ATOM 6026 C CA . PRO B 1 107 ? 1.796 57.920 49.214 1.00 15.15 111 PRO B CA 1
ATOM 6027 C C . PRO B 1 107 ? 3.037 57.124 49.645 1.00 14.58 111 PRO B C 1
ATOM 6028 O O . PRO B 1 107 ? 3.464 57.209 50.801 1.00 15.91 111 PRO B O 1
ATOM 6039 N N . PHE B 1 108 ? 3.567 56.360 48.702 1.00 16.66 112 PHE B N 1
ATOM 6040 C CA . PHE B 1 108 ? 4.807 55.591 48.850 1.00 20.11 112 PHE B CA 1
ATOM 6041 C C . PHE B 1 108 ? 4.712 54.489 49.913 1.00 18.33 112 PHE B C 1
ATOM 6042 O O . PHE B 1 108 ? 5.744 53.985 50.381 1.00 21.66 112 PHE B O 1
ATOM 6059 N N . LEU B 1 109 ? 3.498 54.107 50.276 1.00 17.77 113 LEU B N 1
ATOM 6060 C CA . LEU B 1 109 ? 3.311 52.981 51.176 1.00 16.81 113 LEU B CA 1
ATOM 6061 C C . LEU B 1 109 ? 3.708 51.662 50.506 1.00 17.72 113 LEU B C 1
ATOM 6062 O O . LEU B 1 109 ? 4.356 50.838 51.129 1.00 20.38 113 LEU B O 1
ATOM 6078 N N . PHE B 1 110 ? 3.287 51.471 49.257 1.00 17.75 114 PHE B N 1
ATOM 6079 C CA . PHE B 1 110 ? 3.467 50.174 48.578 1.00 19.29 114 PHE B CA 1
ATOM 6080 C C . PHE B 1 110 ? 4.671 50.230 47.642 1.00 21.01 114 PHE B C 1
ATOM 6081 O O . PHE B 1 110 ? 4.851 51.213 46.925 1.00 25.58 114 PHE B O 1
ATOM 6098 N N . ARG B 1 111 ? 5.417 49.137 47.585 1.00 25.18 115 ARG B N 1
ATOM 6099 C CA . ARG B 1 111 ? 6.640 49.055 46.792 1.00 25.38 115 ARG B CA 1
ATOM 6100 C C . ARG B 1 111 ? 6.245 48.800 45.360 1.00 31.27 115 ARG B C 1
ATOM 6101 O O . ARG B 1 111 ? 6.891 49.280 44.436 1.00 29.63 115 ARG B O 1
ATOM 6122 N N . ASP B 1 112 ? 5.197 47.998 45.199 1.00 21.87 116 ASP B N 1
ATOM 6123 C CA . ASP B 1 112 ? 4.734 47.568 43.888 1.00 18.97 116 ASP B CA 1
ATOM 6124 C C . ASP B 1 112 ? 3.409 46.846 44.029 1.00 19.42 116 ASP B C 1
ATOM 6125 O O . ASP B 1 112 ? 2.839 46.775 45.119 1.00 17.35 116 ASP B O 1
ATOM 6134 N N . LEU B 1 113 ? 2.884 46.340 42.921 1.00 17.80 117 LEU B N 1
ATOM 6135 C CA . LEU B 1 113 ? 1.600 45.674 42.928 1.00 17.48 117 LEU B CA 1
ATOM 6136 C C . LEU B 1 113 ? 1.588 44.393 43.735 1.00 16.93 117 LEU B C 1
ATOM 6137 O O . LEU B 1 113 ? 0.588 44.082 44.352 1.00 17.66 117 LEU B O 1
ATOM 6153 N N . ASP B 1 114 ? 2.697 43.658 43.746 1.00 19.05 118 ASP B N 1
ATOM 6154 C CA . ASP B 1 114 ? 2.757 42.460 44.544 1.00 17.39 118 ASP B CA 1
ATOM 6155 C C . ASP B 1 114 ? 2.528 42.793 46.034 1.00 17.16 118 ASP B C 1
ATOM 6156 O O . ASP B 1 114 ? 1.829 42.065 46.742 1.00 19.52 118 ASP B O 1
ATOM 6165 N N . HIS B 1 115 ?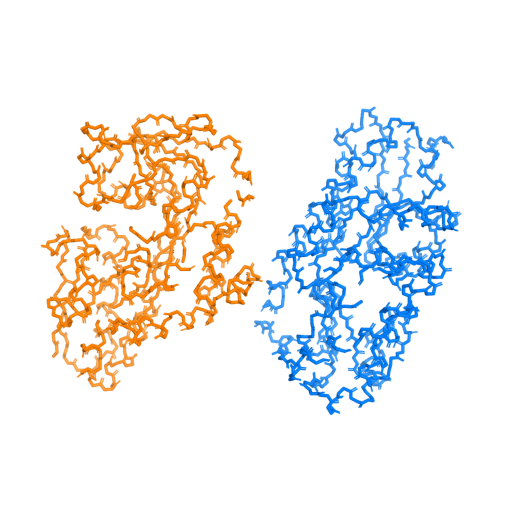 3.196 43.849 46.491 1.00 19.07 119 HIS B N 1
ATOM 6166 C CA . HIS B 1 115 ? 3.123 44.285 47.897 1.00 16.86 119 HIS B CA 1
ATOM 6167 C C . HIS B 1 115 ? 1.683 44.711 48.220 1.00 17.82 119 HIS B C 1
ATOM 6168 O O . HIS B 1 115 ? 1.119 44.342 49.239 1.00 16.21 119 HIS B O 1
ATOM 6183 N N . TRP B 1 116 ? 1.118 45.521 47.341 1.00 16.14 120 TRP B N 1
ATOM 6184 C CA . TRP B 1 116 ? -0.253 45.998 47.486 1.00 14.85 120 TRP B CA 1
ATOM 6185 C C . TRP B 1 116 ? -1.220 44.795 47.551 1.00 15.09 120 TRP B C 1
ATOM 6186 O O . TRP B 1 116 ? -2.098 44.733 48.426 1.00 15.47 120 TRP B O 1
ATOM 6207 N N . ASN B 1 117 ? -1.058 43.850 46.635 1.00 15.46 121 ASN B N 1
ATOM 6208 C CA . ASN B 1 117 ? -1.891 42.644 46.649 1.00 17.59 121 ASN B CA 1
ATOM 6209 C C . ASN B 1 117 ? -1.737 41.875 47.954 1.00 17.59 121 ASN B C 1
ATOM 6210 O O . ASN B 1 117 ? -2.710 41.359 48.495 1.00 19.01 121 ASN B O 1
ATOM 6221 N N . ALA B 1 118 ? -0.512 41.800 48.464 1.00 16.82 122 ALA B N 1
ATOM 6222 C CA . ALA B 1 118 ? -0.263 41.064 49.694 1.00 17.55 122 ALA B CA 1
ATOM 6223 C C . ALA B 1 118 ? -0.984 41.703 50.873 1.00 19.18 122 ALA B C 1
ATOM 6224 O O . ALA B 1 118 ? -1.510 41.028 51.763 1.00 19.14 122 ALA B O 1
ATOM 6231 N N . VAL B 1 119 ? -1.018 43.023 50.862 1.00 17.66 123 VAL B N 1
ATOM 6232 C CA . VAL B 1 119 ? -1.652 43.762 51.938 1.00 16.12 123 VAL B CA 1
ATOM 6233 C C . VAL B 1 119 ? -3.157 43.519 51.894 1.00 16.38 123 VAL B C 1
ATOM 6234 O O . VAL B 1 119 ? -3.760 43.219 52.916 1.00 18.88 123 VAL B O 1
ATOM 6247 N N . LEU B 1 120 ? -3.756 43.619 50.711 1.00 18.62 124 LEU B N 1
ATOM 6248 C CA . LEU B 1 120 ? -5.211 43.458 50.583 1.00 20.21 124 LEU B CA 1
ATOM 6249 C C . LEU B 1 120 ? -5.648 42.008 50.786 1.00 27.27 124 LEU B C 1
ATOM 6250 O O . LEU B 1 120 ? -6.768 41.753 51.206 1.00 28.29 124 LEU B O 1
ATOM 6266 N N . SER B 1 121 ? -4.762 41.070 50.492 1.00 19.40 125 SER B N 1
ATOM 6267 C CA . SER B 1 121 ? -5.053 39.646 50.759 1.00 21.23 125 SER B CA 1
ATOM 6268 C C . SER B 1 121 ? -5.015 39.265 52.231 1.00 25.06 125 SER B C 1
ATOM 6269 O O . SER B 1 121 ? -5.561 38.235 52.607 1.00 32.12 125 SER B O 1
ATOM 6277 N N . SER B 1 122 ? -4.331 40.060 53.042 1.00 20.23 126 SER B N 1
ATOM 6278 C CA . SER B 1 122 ? -4.258 39.855 54.469 1.00 21.13 126 SER B CA 1
ATOM 6279 C C . SER B 1 122 ? -5.418 40.546 55.164 1.00 23.98 126 SER B C 1
ATOM 6280 O O . SER B 1 122 ? -6.254 41.189 54.536 1.00 25.60 126 SER B O 1
ATOM 6288 N N . ASP B 1 123 ? -5.463 40.430 56.476 1.00 28.63 127 ASP B N 1
ATOM 6289 C CA . ASP B 1 123 ? -6.442 41.217 57.196 1.00 31.42 127 ASP B CA 1
ATOM 6290 C C . ASP B 1 123 ? -5.761 42.352 57.937 1.00 26.43 127 ASP B C 1
ATOM 6291 O O . ASP B 1 123 ? -6.295 42.868 58.914 1.00 24.56 127 ASP B O 1
ATOM 6300 N N . VAL B 1 124 ? -4.605 42.778 57.444 1.00 22.67 128 VAL B N 1
ATOM 6301 C CA . VAL B 1 124 ? -3.798 43.729 58.200 1.00 22.42 128 VAL B CA 1
ATOM 6302 C C . VAL B 1 124 ? -4.515 45.088 58.380 1.00 20.77 128 VAL B C 1
ATOM 6303 O O . VAL B 1 124 ? -4.297 45.791 59.386 1.00 21.86 128 VAL B O 1
ATOM 6316 N N . LEU B 1 125 ? -5.382 45.452 57.426 1.00 19.25 129 LEU B N 1
ATOM 6317 C CA . LEU B 1 125 ? -6.064 46.744 57.482 1.00 20.36 129 LEU B CA 1
ATOM 6318 C C . LEU B 1 125 ? -7.296 46.748 58.390 1.00 21.11 129 LEU B C 1
ATOM 6319 O O . LEU B 1 125 ? -7.953 47.771 58.517 1.00 19.33 129 LEU B O 1
ATOM 6335 N N . ALA B 1 126 ? -7.605 45.618 59.019 1.00 22.80 130 ALA B N 1
ATOM 6336 C CA . ALA B 1 126 ? -8.810 45.502 59.841 1.00 23.74 130 ALA B CA 1
ATOM 6337 C C . ALA B 1 126 ? -9.005 46.627 60.872 1.00 21.36 130 ALA B C 1
ATOM 6338 O O . ALA B 1 126 ? -10.125 47.117 61.050 1.00 20.78 130 ALA B O 1
ATOM 6345 N N . PRO B 1 127 ? -7.928 47.056 61.557 1.00 21.00 131 PRO B N 1
ATOM 6346 C CA . PRO B 1 127 ? -8.131 48.139 62.531 1.00 25.56 131 PRO B CA 1
ATOM 6347 C C . PRO B 1 127 ? -8.629 49.455 61.905 1.00 21.30 131 PRO B C 1
ATOM 6348 O O . PRO B 1 127 ? -9.330 50.236 62.570 1.00 21.12 131 PRO B O 1
ATOM 6359 N N . LEU B 1 128 ? -8.265 49.721 60.647 1.00 17.95 132 LEU B N 1
ATOM 6360 C CA . LEU B 1 128 ? -8.715 50.917 59.959 1.00 17.50 132 LEU B CA 1
ATOM 6361 C C . LEU B 1 128 ? -10.192 50.776 59.538 1.00 18.46 132 LEU B C 1
ATOM 6362 O O . LEU B 1 128 ? -10.949 51.748 59.611 1.00 19.63 132 LEU B O 1
ATOM 6378 N N . GLU B 1 129 ? -10.583 49.571 59.111 1.00 18.43 133 GLU B N 1
ATOM 6379 C CA . GLU B 1 129 ? -11.994 49.245 58.828 1.00 19.37 133 GLU B CA 1
ATOM 6380 C C . GLU B 1 129 ? -12.833 49.504 60.046 1.00 17.63 133 GLU B C 1
ATOM 6381 O O . GLU B 1 129 ? -13.915 50.078 59.946 1.00 19.66 133 GLU B O 1
ATOM 6393 N N . ASP B 1 130 ? -12.346 49.035 61.193 1.00 20.42 134 ASP B N 1
ATOM 6394 C CA . ASP B 1 130 ? -13.073 49.162 62.444 1.00 21.28 134 ASP B CA 1
ATOM 6395 C C . ASP B 1 130 ? -13.244 50.631 62.816 1.00 17.21 134 ASP B C 1
ATOM 6396 O O . ASP B 1 130 ? -14.345 51.052 63.190 1.00 20.85 134 ASP B O 1
ATOM 6405 N N . GLU B 1 131 ? -12.180 51.425 62.700 1.00 20.49 135 GLU B N 1
ATOM 6406 C CA . GLU B 1 131 ? -12.288 52.847 63.002 1.00 22.98 135 GLU B CA 1
ATOM 6407 C C . GLU B 1 131 ? -13.318 53.523 62.106 1.00 18.65 135 GLU B C 1
ATOM 6408 O O . GLU B 1 131 ? -14.110 54.343 62.560 1.00 22.44 135 GLU B O 1
ATOM 6420 N N . LEU B 1 132 ? -13.310 53.198 60.822 1.00 18.54 136 LEU B N 1
ATOM 6421 C CA . LEU B 1 132 ? -14.209 53.854 59.903 1.00 17.92 136 LEU B CA 1
ATOM 6422 C C . LEU B 1 132 ? -15.664 53.552 60.278 1.00 19.76 136 LEU B C 1
ATOM 6423 O O . LEU B 1 132 ? -16.503 54.441 60.263 1.00 19.22 136 LEU B O 1
ATOM 6439 N N . LEU B 1 133 ? -15.951 52.314 60.654 1.00 18.31 137 LEU B N 1
ATOM 6440 C CA . LEU B 1 133 ? -17.316 51.944 61.030 1.00 16.83 137 LEU B CA 1
ATOM 6441 C C . LEU B 1 133 ? -17.683 52.633 62.339 1.00 19.43 137 LEU B C 1
ATOM 6442 O O . LEU B 1 133 ? -18.746 53.256 62.468 1.00 20.15 137 LEU B O 1
ATOM 6458 N N . GLU B 1 134 ? -16.764 52.578 63.288 1.00 18.67 138 GLU B N 1
ATOM 6459 C CA . GLU B 1 134 ? -17.040 53.099 64.629 1.00 26.05 138 GLU B CA 1
ATOM 6460 C C . GLU B 1 134 ? -17.179 54.624 64.653 1.00 23.78 138 GLU B C 1
ATOM 6461 O O . GLU B 1 134 ? -18.122 55.167 65.267 1.00 27.08 138 GLU B O 1
ATOM 6473 N N . LYS B 1 135 ? -16.280 55.315 63.964 1.00 23.85 139 LYS B N 1
ATOM 6474 C CA . LYS B 1 135 ? -16.218 56.776 64.025 1.00 24.16 139 LYS B CA 1
ATOM 6475 C C . LYS B 1 135 ? -17.084 57.465 62.990 1.00 28.92 139 LYS B C 1
ATOM 6476 O O . LYS B 1 135 ? -17.623 58.541 63.250 1.00 28.18 139 LYS B O 1
ATOM 6495 N N . ALA B 1 136 ? -17.204 56.851 61.818 1.00 26.93 140 ALA B N 1
ATOM 6496 C CA . ALA B 1 136 ? -17.848 57.481 60.665 1.00 21.54 140 ALA B CA 1
ATOM 6497 C C . ALA B 1 136 ? -19.147 56.806 60.223 1.00 18.14 140 ALA B C 1
ATOM 6498 O O . ALA B 1 136 ? -19.837 57.309 59.324 1.00 21.21 140 ALA B O 1
ATOM 6505 N N . ASP B 1 137 ? -19.464 55.649 60.809 1.00 19.58 141 ASP B N 1
ATOM 6506 C CA . ASP B 1 137 ? -20.648 54.871 60.434 1.00 20.61 141 ASP B CA 1
ATOM 6507 C C . ASP B 1 137 ? -20.663 54.537 58.955 1.00 20.89 141 ASP B C 1
ATOM 6508 O O . ASP B 1 137 ? -21.708 54.592 58.300 1.00 22.17 141 ASP B O 1
ATOM 6517 N N . ILE B 1 138 ? -19.496 54.164 58.446 1.00 16.77 142 ILE B N 1
ATOM 6518 C CA . ILE B 1 138 ? -19.339 53.718 57.065 1.00 15.31 142 ILE B CA 1
ATOM 6519 C C . ILE B 1 138 ? -18.722 52.317 57.090 1.00 17.42 142 ILE B C 1
ATOM 6520 O O . ILE B 1 138 ? -17.691 52.082 57.741 1.00 16.58 142 ILE B O 1
ATOM 6536 N N . LYS B 1 139 ? -19.386 51.384 56.417 1.00 16.43 143 LYS B N 1
ATOM 6537 C CA . LYS B 1 139 ? -18.997 49.987 56.403 1.00 17.85 143 LYS B CA 1
ATOM 6538 C C . LYS B 1 139 ? -18.245 49.653 55.120 1.00 17.69 143 LYS B C 1
ATOM 6539 O O . LYS B 1 139 ? -18.778 49.843 54.033 1.00 16.97 143 LYS B O 1
ATOM 6558 N N . ILE B 1 140 ? -17.023 49.153 55.248 1.00 18.03 144 ILE B N 1
ATOM 6559 C CA . ILE B 1 140 ? -16.297 48.649 54.072 1.00 19.60 144 ILE B CA 1
ATOM 6560 C C . ILE B 1 140 ? -16.788 47.246 53.735 1.00 17.72 144 ILE B C 1
ATOM 6561 O O . ILE B 1 140 ? -16.741 46.343 54.581 1.00 20.61 144 ILE B O 1
ATOM 6577 N N . VAL B 1 141 ? -17.274 47.073 52.500 1.00 17.41 145 VAL B N 1
ATOM 6578 C CA . VAL B 1 141 ? -17.822 45.776 52.085 1.00 17.51 145 VAL B CA 1
ATOM 6579 C C . VAL B 1 141 ? -16.933 45.083 51.056 1.00 18.64 145 VAL B C 1
ATOM 6580 O O . VAL B 1 141 ? -17.164 43.921 50.736 1.00 19.85 145 VAL B O 1
ATOM 6593 N N . GLY B 1 142 ? -15.891 45.764 50.586 1.00 17.92 146 GLY B N 1
ATOM 6594 C CA . GLY B 1 142 ? -14.864 45.145 49.754 1.00 17.60 146 GLY B CA 1
ATOM 6595 C C . GLY B 1 142 ? -13.833 46.172 49.318 1.00 13.87 146 GLY B C 1
ATOM 6596 O O . GLY B 1 142 ? -13.961 47.339 49.690 1.00 15.71 146 GLY B O 1
ATOM 6600 N N . TYR B 1 143 ? -12.826 45.762 48.557 1.00 16.38 147 TYR B N 1
ATOM 6601 C CA . TYR B 1 143 ? -11.773 46.658 48.105 1.00 17.49 147 TYR B CA 1
ATOM 6602 C C . TYR B 1 143 ? -11.550 46.612 46.599 1.00 15.63 147 TYR B C 1
ATOM 6603 O O . TYR B 1 143 ? -11.207 45.561 46.043 1.00 17.51 147 TYR B O 1
ATOM 6621 N N . THR B 1 144 ? -11.688 47.765 45.945 1.00 14.22 148 THR B N 1
ATOM 6622 C CA . THR B 1 144 ? -11.260 47.905 44.567 1.00 14.98 148 THR B CA 1
ATOM 6623 C C . THR B 1 144 ? -10.040 48.816 44.514 1.00 12.90 148 THR B C 1
ATOM 6624 O O . THR B 1 144 ? -9.391 48.992 45.547 1.00 14.35 148 THR B O 1
ATOM 6635 N N . GLY B 1 145 ? -9.672 49.330 43.343 1.00 14.21 149 GLY B N 1
ATOM 6636 C CA . GLY B 1 145 ? -8.464 50.133 43.206 1.00 15.09 149 GLY B CA 1
ATOM 6637 C C . GLY B 1 145 ? -7.414 49.439 42.355 1.00 15.08 149 GLY B C 1
ATOM 6638 O O . GLY B 1 145 ? -7.748 48.630 41.507 1.00 17.58 149 GLY B O 1
ATOM 6642 N N . GLY B 1 146 ? -6.156 49.789 42.553 1.00 14.79 150 GLY B N 1
ATOM 6643 C CA . GLY B 1 146 ? -5.069 49.204 41.795 1.00 17.61 150 GLY B CA 1
ATOM 6644 C C . GLY B 1 146 ? -4.498 50.112 40.730 1.00 16.83 150 GLY B C 1
ATOM 6645 O O . GLY B 1 146 ? -3.703 49.683 39.909 1.00 17.18 150 GLY B O 1
ATOM 6649 N N . GLY B 1 147 ? -4.920 51.376 40.731 1.00 12.92 151 GLY B N 1
ATOM 6650 C CA . GLY B 1 147 ? -4.360 52.351 39.827 1.00 14.90 151 GLY B CA 1
ATOM 6651 C C . GLY B 1 147 ? -3.087 52.936 40.412 1.00 14.81 151 GLY B C 1
ATOM 6652 O O . GLY B 1 147 ? -2.921 52.989 41.622 1.00 16.19 151 GLY B O 1
ATOM 6656 N N . THR B 1 148 ? -2.179 53.382 39.566 1.00 14.61 152 THR B N 1
ATOM 6657 C CA . THR B 1 148 ? -0.943 54.015 40.046 1.00 15.62 152 THR B CA 1
ATOM 6658 C C . THR B 1 148 ? -1.012 55.521 39.785 1.00 13.77 152 THR B C 1
ATOM 6659 O O . THR B 1 148 ? -1.151 55.958 38.619 1.00 15.72 152 THR B O 1
ATOM 6670 N N . ARG B 1 149 ? -0.925 56.296 40.864 1.00 14.79 153 ARG B N 1
ATOM 6671 C CA . ARG B 1 149 ? -1.016 57.749 40.746 1.00 13.67 153 ARG B CA 1
ATOM 6672 C C . ARG B 1 149 ? 0.323 58.340 40.409 1.00 16.88 153 ARG B C 1
ATOM 6673 O O . ARG B 1 149 ? 1.345 57.967 40.991 1.00 15.84 153 ARG B O 1
ATOM 6694 N N . ASN B 1 150 ? 0.309 59.226 39.406 1.00 14.74 154 ASN B N 1
ATOM 6695 C CA . ASN B 1 150 ? 1.462 59.976 38.956 1.00 15.43 154 ASN B CA 1
ATOM 6696 C C . ASN B 1 150 ? 1.128 61.461 38.898 1.00 15.69 154 ASN B C 1
ATOM 6697 O O . ASN B 1 150 ? -0.040 61.842 38.868 1.00 15.38 154 ASN B O 1
ATOM 6708 N N . LEU B 1 151 ? 2.159 62.291 38.871 1.00 18.65 155 LEU B N 1
ATOM 6709 C CA . LEU B 1 151 ? 1.976 63.704 38.611 1.00 18.79 155 LEU B CA 1
ATOM 6710 C C . LEU B 1 151 ? 1.501 63.901 37.177 1.00 20.23 155 LEU B C 1
ATOM 6711 O O . LEU B 1 151 ? 1.997 63.254 36.257 1.00 19.66 155 LEU B O 1
ATOM 6727 N N . LEU B 1 152 ? 0.541 64.810 37.006 1.00 18.36 156 LEU B N 1
ATOM 6728 C CA . LEU B 1 152 ? 0.077 65.231 35.693 1.00 18.94 156 LEU B CA 1
ATOM 6729 C C . LEU B 1 152 ? 0.042 66.740 35.716 1.00 19.20 156 LEU B C 1
ATOM 6730 O O . LEU B 1 152 ? -0.568 67.318 36.612 1.00 19.74 156 LEU B O 1
ATOM 6746 N N . SER B 1 153 ? 0.696 67.370 34.745 1.00 19.72 157 SER B N 1
ATOM 6747 C CA . SER B 1 153 ? 0.953 68.803 34.799 1.00 20.58 157 SER B CA 1
ATOM 6748 C C . SER B 1 153 ? 0.833 69.439 33.421 1.00 26.94 157 SER B C 1
ATOM 6749 O O . SER B 1 153 ? 0.934 68.768 32.392 1.00 26.75 157 SER B O 1
ATOM 6757 N N . LYS B 1 154 ? 0.628 70.749 33.420 1.00 25.17 158 LYS B N 1
ATOM 6758 C CA . LYS B 1 154 ? 0.595 71.516 32.188 1.00 25.68 158 LYS B CA 1
ATOM 6759 C C . LYS B 1 154 ? 1.926 71.448 31.439 1.00 31.73 158 LYS B C 1
ATOM 6760 O O . LYS B 1 154 ? 1.945 71.244 30.227 1.00 34.86 158 LYS B O 1
ATOM 6779 N N . GLN B 1 155 ? 3.033 71.607 32.161 1.00 28.66 159 GLN B N 1
ATOM 6780 C CA . GLN B 1 155 ? 4.368 71.523 31.590 1.00 35.02 159 GLN B CA 1
ATOM 6781 C C . GLN B 1 155 ? 5.145 70.365 32.207 1.00 30.17 159 GLN B C 1
ATOM 6782 O O . GLN B 1 155 ? 4.782 69.867 33.254 1.00 27.94 159 GLN B O 1
ATOM 6796 N N . PRO B 1 156 ? 6.248 69.958 31.580 1.00 31.47 160 PRO B N 1
ATOM 6797 C CA . PRO B 1 156 ? 7.024 68.851 32.148 1.00 31.49 160 PRO B CA 1
ATOM 6798 C C . PRO B 1 156 ? 7.564 69.139 33.554 1.00 33.44 160 PRO B C 1
ATOM 6799 O O . PRO B 1 156 ? 8.026 70.241 33.819 1.00 29.23 160 PRO B O 1
ATOM 6810 N N . VAL B 1 157 ? 7.471 68.145 34.437 1.00 28.47 161 VAL B N 1
ATOM 6811 C CA . VAL B 1 157 ? 8.087 68.204 35.767 1.00 27.11 161 VAL B CA 1
ATOM 6812 C C . VAL B 1 157 ? 8.955 66.948 35.938 1.00 28.27 161 VAL B C 1
ATOM 6813 O O . VAL B 1 157 ? 8.440 65.888 36.275 1.00 30.50 161 VAL B O 1
ATOM 6826 N N . VAL B 1 158 ? 10.258 67.045 35.690 1.00 27.90 162 VAL B N 1
ATOM 6827 C CA . VAL B 1 158 ? 11.085 65.836 35.696 1.00 30.65 162 VAL B CA 1
ATOM 6828 C C . VAL B 1 158 ? 12.301 65.888 36.609 1.00 27.76 162 VAL B C 1
ATOM 6829 O O . VAL B 1 158 ? 13.012 64.905 36.730 1.00 35.82 162 VAL B O 1
ATOM 6842 N N . THR B 1 159 ? 12.526 67.020 37.264 1.00 30.40 163 THR B N 1
ATOM 6843 C CA . THR B 1 159 ? 13.611 67.142 38.229 1.00 30.44 163 THR B CA 1
ATOM 6844 C C . THR B 1 159 ? 13.131 67.776 39.523 1.00 26.38 163 THR B C 1
ATOM 6845 O O . THR B 1 159 ? 12.048 68.355 39.572 1.00 27.21 163 THR B O 1
ATOM 6856 N N . PHE B 1 160 ? 13.956 67.709 40.565 1.00 30.41 164 PHE B N 1
ATOM 6857 C CA . PHE B 1 160 ? 13.602 68.364 41.822 1.00 30.27 164 PHE B CA 1
ATOM 6858 C C . PHE B 1 160 ? 13.552 69.893 41.648 1.00 29.27 164 PHE B C 1
ATOM 6859 O O . PHE B 1 160 ? 12.772 70.579 42.312 1.00 33.90 164 PHE B O 1
ATOM 6876 N N . ASP B 1 161 ? 14.360 70.436 40.739 1.00 33.55 165 ASP B N 1
ATOM 6877 C CA . ASP B 1 161 ? 14.299 71.863 40.468 1.00 32.00 165 ASP B CA 1
ATOM 6878 C C . ASP B 1 161 ? 12.942 72.237 39.880 1.00 32.15 165 ASP B C 1
ATOM 6879 O O . ASP B 1 161 ? 12.390 73.288 40.192 1.00 32.27 165 ASP B O 1
ATOM 6888 N N . ASP B 1 162 ? 12.399 71.360 39.038 1.00 32.34 166 ASP B N 1
ATOM 6889 C CA . ASP B 1 162 ? 11.064 71.559 38.476 1.00 27.78 166 ASP B CA 1
ATOM 6890 C C . ASP B 1 162 ? 9.993 71.468 39.573 1.00 24.03 166 ASP B C 1
ATOM 6891 O O . ASP B 1 162 ? 9.007 72.205 39.565 1.00 27.39 166 ASP B O 1
ATOM 6900 N N . LEU B 1 163 ? 10.188 70.535 40.495 1.00 25.87 167 LEU B N 1
ATOM 6901 C CA . LEU B 1 163 ? 9.194 70.230 41.510 1.00 21.05 167 LEU B CA 1
ATOM 6902 C C . LEU B 1 163 ? 9.134 71.321 42.607 1.00 25.22 167 LEU B C 1
ATOM 6903 O O . LEU B 1 163 ? 8.083 71.529 43.251 1.00 24.52 167 LEU B O 1
ATOM 6919 N N . LYS B 1 164 ? 10.254 72.023 42.807 1.00 26.75 168 LYS B N 1
ATOM 6920 C CA . LYS B 1 164 ? 10.343 73.074 43.814 1.00 27.31 168 LYS B CA 1
ATOM 6921 C C . LYS B 1 164 ? 9.327 74.180 43.578 1.00 31.06 168 LYS B C 1
ATOM 6922 O O . LYS B 1 164 ? 9.356 74.860 42.549 1.00 29.71 168 LYS B O 1
ATOM 6941 N N . GLY B 1 165 ? 8.443 74.360 44.551 1.00 25.49 169 GLY B N 1
ATOM 6942 C CA . GLY B 1 165 ? 7.370 75.334 44.453 1.00 23.55 169 GLY B CA 1
ATOM 6943 C C . GLY B 1 165 ? 6.263 75.004 43.462 1.00 24.94 169 GLY B C 1
ATOM 6944 O O . GLY B 1 165 ? 5.386 75.841 43.244 1.00 26.30 169 GLY B O 1
ATOM 6948 N N . HIS B 1 166 ? 6.291 73.803 42.882 1.00 23.51 170 HIS B N 1
ATOM 6949 C CA . HIS B 1 166 ? 5.267 73.368 41.915 1.00 22.91 170 HIS B CA 1
ATOM 6950 C C . HIS B 1 166 ? 3.868 73.383 42.537 1.00 23.62 170 HIS B C 1
ATOM 6951 O O . HIS B 1 166 ? 3.608 72.697 43.516 1.00 24.24 170 HIS B O 1
ATOM 6966 N N . LYS B 1 167 ? 2.975 74.186 41.972 1.00 24.01 171 LYS B N 1
ATOM 6967 C CA . LYS B 1 167 ? 1.637 74.339 42.517 1.00 21.97 171 LYS B CA 1
ATOM 6968 C C . LYS B 1 167 ? 0.753 73.209 42.030 1.00 20.31 171 LYS B C 1
ATOM 6969 O O . LYS B 1 167 ? 0.500 73.073 40.825 1.00 18.87 171 LYS B O 1
ATOM 7005 N N . ARG B 1 169 ? -2.677 70.411 43.010 1.00 16.26 173 ARG B N 1
ATOM 7006 C CA . ARG B 1 169 ? -3.782 69.966 43.826 1.00 15.67 173 ARG B CA 1
ATOM 7007 C C . ARG B 1 169 ? -3.520 68.604 44.452 1.00 14.76 173 ARG B C 1
ATOM 7008 O O . ARG B 1 169 ? -2.963 67.708 43.808 1.00 15.10 173 ARG B O 1
ATOM 7029 N N . VAL B 1 170 ? -3.910 68.492 45.728 1.00 14.51 174 VAL B N 1
ATOM 7030 C CA . VAL B 1 170 ? -3.973 67.229 46.453 1.00 17.22 174 VAL B CA 1
ATOM 7031 C C . VAL B 1 170 ? -5.362 67.028 47.052 1.00 13.62 174 VAL B C 1
ATOM 7032 O O . VAL B 1 170 ? -6.113 67.984 47.217 1.00 15.45 174 VAL B O 1
ATOM 7062 N N . GLY B 1 172 ? -7.719 66.164 50.336 1.00 15.17 176 GLY B N 1
ATOM 7063 C CA . GLY B 1 172 ? -7.707 66.909 51.590 1.00 17.27 176 GLY B CA 1
ATOM 7064 C C . GLY B 1 172 ? -7.015 66.294 52.794 1.00 13.38 176 GLY B C 1
ATOM 7065 O O . GLY B 1 172 ? -6.681 67.007 53.741 1.00 17.27 176 GLY B O 1
ATOM 7069 N N . ALA B 1 173 ? -6.826 64.975 52.800 1.00 12.79 177 ALA B N 1
ATOM 7070 C CA . ALA B 1 173 ? -6.215 64.356 53.969 1.00 13.20 177 ALA B CA 1
ATOM 7071 C C . ALA B 1 173 ? -4.857 65.002 54.218 1.00 14.40 177 ALA B C 1
ATOM 7072 O O . ALA B 1 173 ? -4.065 65.149 53.295 1.00 15.16 177 ALA B O 1
ATOM 7079 N N . PRO B 1 174 ? -4.560 65.327 55.479 1.00 13.30 178 PRO B N 1
ATOM 7080 C CA . PRO B 1 174 ? -3.307 66.028 55.759 1.00 13.34 178 PRO B CA 1
ATOM 7081 C C . PRO B 1 174 ? -2.066 65.340 55.217 1.00 13.02 178 PRO B C 1
ATOM 7082 O O . PRO B 1 174 ? -1.142 66.019 54.762 1.00 14.86 178 PRO B O 1
ATOM 7093 N N . ILE B 1 175 ? -2.024 64.016 55.235 1.00 14.53 179 ILE B N 1
ATOM 7094 C CA . ILE B 1 175 ? -0.848 63.319 54.756 1.00 15.08 179 ILE B CA 1
ATOM 7095 C C . ILE B 1 175 ? -0.507 63.644 53.292 1.00 12.37 179 ILE B C 1
ATOM 7096 O O . ILE B 1 175 ? 0.660 63.611 52.912 1.00 13.92 179 ILE B O 1
ATOM 7112 N N . GLN B 1 176 ? -1.502 63.940 52.471 1.00 12.95 180 GLN B N 1
ATOM 7113 C CA . GLN B 1 176 ? -1.201 64.188 51.071 1.00 14.50 180 GLN B CA 1
ATOM 7114 C C . GLN B 1 176 ? -0.349 65.448 50.931 1.00 14.17 180 GLN B C 1
ATOM 7115 O O . GLN B 1 176 ? 0.715 65.428 50.282 1.00 14.64 180 GLN B O 1
ATOM 7129 N N . ALA B 1 177 ? -0.815 66.548 51.495 1.00 13.22 181 ALA B N 1
ATOM 7130 C CA . ALA B 1 177 ? -0.030 67.776 51.438 1.00 13.80 181 ALA B CA 1
ATOM 7131 C C . ALA B 1 177 ? 1.315 67.596 52.143 1.00 16.66 181 ALA B C 1
ATOM 7132 O O . ALA B 1 177 ? 2.318 68.147 51.720 1.00 17.94 181 ALA B O 1
ATOM 7139 N N . GLN B 1 178 ? 1.327 66.863 53.247 1.00 14.30 182 GLN B N 1
ATOM 7140 C CA . GLN B 1 178 ? 2.574 66.694 53.992 1.00 15.87 182 GLN B CA 1
ATOM 7141 C C . GLN B 1 178 ? 3.646 66.004 53.131 1.00 16.13 182 GLN B C 1
ATOM 7142 O O . GLN B 1 178 ? 4.800 66.400 53.154 1.00 15.34 182 GLN B O 1
ATOM 7156 N N . ILE B 1 179 ? 3.255 64.959 52.413 1.00 16.20 183 ILE B N 1
ATOM 7157 C CA . ILE B 1 179 ? 4.161 64.247 51.505 1.00 14.84 183 ILE B CA 1
ATOM 7158 C C . ILE B 1 179 ? 4.677 65.188 50.433 1.00 18.29 183 ILE B C 1
ATOM 7159 O O . ILE B 1 179 ? 5.874 65.313 50.224 1.00 16.65 183 ILE B O 1
ATOM 7175 N N . PHE B 1 180 ? 3.776 65.901 49.772 1.00 16.60 184 PHE B N 1
ATOM 7176 C CA . PHE B 1 180 ? 4.203 66.710 48.645 1.00 14.39 184 PHE B CA 1
ATOM 7177 C C . PHE B 1 180 ? 4.967 67.966 49.066 1.00 19.08 184 PHE B C 1
ATOM 7178 O O . PHE B 1 180 ? 5.885 68.392 48.354 1.00 18.33 184 PHE B O 1
ATOM 7195 N N . GLN B 1 181 ? 4.667 68.499 50.253 1.00 17.97 185 GLN B N 1
ATOM 7196 C CA . GLN B 1 181 ? 5.489 69.571 50.831 1.00 19.85 185 GLN B CA 1
ATOM 7197 C C . GLN B 1 181 ? 6.919 69.077 51.120 1.00 21.35 185 GLN B C 1
ATOM 7198 O O . GLN B 1 181 ? 7.904 69.784 50.862 1.00 21.45 185 GLN B O 1
ATOM 7212 N N . ALA B 1 182 ? 7.043 67.869 51.656 1.00 18.05 186 ALA B N 1
ATOM 7213 C CA . ALA B 1 182 ? 8.355 67.281 51.917 1.00 19.22 186 ALA B CA 1
ATOM 7214 C C . ALA B 1 182 ? 9.160 67.044 50.630 1.00 23.05 186 ALA B C 1
ATOM 7215 O O . ALA B 1 182 ? 10.391 67.079 50.637 1.00 22.07 186 ALA B O 1
ATOM 7222 N N . LEU B 1 183 ? 8.459 66.870 49.518 1.00 17.86 187 LEU B N 1
ATOM 7223 C CA . LEU B 1 183 ? 9.096 66.792 48.208 1.00 21.54 187 LEU B CA 1
ATOM 7224 C C . LEU B 1 183 ? 9.402 68.160 47.573 1.00 21.78 187 LEU B C 1
ATOM 7225 O O . LEU B 1 183 ? 9.939 68.209 46.459 1.00 21.98 187 LEU B O 1
ATOM 7241 N N . THR B 1 184 ? 9.069 69.226 48.307 1.00 22.89 188 THR B N 1
ATOM 7242 C CA . THR B 1 184 ? 9.342 70.658 48.003 1.00 21.94 188 THR B CA 1
ATOM 7243 C C . THR B 1 184 ? 8.308 71.331 47.077 1.00 20.99 188 THR B C 1
ATOM 7244 O O . THR B 1 184 ? 8.413 72.514 46.767 1.00 22.11 188 THR B O 1
ATOM 7255 N N . ALA B 1 185 ? 7.262 70.592 46.711 1.00 17.72 189 ALA B N 1
ATOM 7256 C CA . ALA B 1 185 ? 6.152 71.162 45.961 1.00 21.22 189 ALA B CA 1
ATOM 7257 C C . ALA B 1 185 ? 5.257 72.082 46.826 1.00 19.79 189 ALA B C 1
ATOM 7258 O O . ALA B 1 185 ? 5.447 72.203 48.039 1.00 20.24 189 ALA B O 1
ATOM 7265 N N . ALA B 1 186 ? 4.290 72.729 46.182 1.00 21.19 190 ALA B N 1
ATOM 7266 C CA . ALA B 1 186 ? 3.344 73.627 46.854 1.00 22.01 190 ALA B CA 1
ATOM 7267 C C . ALA B 1 186 ? 1.930 73.080 46.708 1.00 20.58 190 ALA B C 1
ATOM 7268 O O . ALA B 1 186 ? 1.178 73.463 45.824 1.00 20.35 190 ALA B O 1
ATOM 7275 N N . PRO B 1 187 ? 1.562 72.135 47.577 1.00 21.03 191 PRO B N 1
ATOM 7276 C CA . PRO B 1 187 ? 0.256 71.498 47.434 1.00 20.45 191 PRO B CA 1
ATOM 7277 C C . PRO B 1 187 ? -0.867 72.374 47.944 1.00 19.35 191 PRO B C 1
ATOM 7278 O O . PRO B 1 187 ? -0.651 73.196 48.828 1.00 22.19 191 PRO B O 1
ATOM 7289 N N . SER B 1 188 ? -2.048 72.193 47.360 1.00 18.13 192 SER B N 1
ATOM 7290 C CA . SER B 1 188 ? -3.246 72.910 47.741 1.00 17.79 192 SER B CA 1
ATOM 7291 C C . SER B 1 188 ? -4.436 71.975 47.632 1.00 18.60 192 SER B C 1
ATOM 7292 O O . SER B 1 188 ? -4.533 71.233 46.681 1.00 18.18 192 SER B O 1
ATOM 7300 N N . ALA B 1 189 ? -5.321 71.988 48.623 1.00 22.39 193 ALA B N 1
ATOM 7301 C CA . ALA B 1 189 ? -6.524 71.155 48.578 1.00 21.30 193 ALA B CA 1
ATOM 7302 C C . ALA B 1 189 ? -7.648 71.852 47.787 1.00 27.34 193 ALA B C 1
ATOM 7303 O O . ALA B 1 189 ? -8.245 72.836 48.241 1.00 29.66 193 ALA B O 1
ATOM 7310 N N . ILE B 1 190 ? -7.906 71.345 46.581 1.00 22.78 194 ILE B N 1
ATOM 7311 C CA . ILE B 1 190 ? -8.919 71.865 45.661 1.00 23.27 194 ILE B CA 1
ATOM 7312 C C . ILE B 1 190 ? -9.843 70.693 45.287 1.00 19.33 194 ILE B C 1
ATOM 7313 O O . ILE B 1 190 ? -9.382 69.558 45.111 1.00 21.04 194 ILE B O 1
ATOM 7329 N N . ALA B 1 191 ? -11.139 70.958 45.232 1.00 21.79 195 ALA B N 1
ATOM 7330 C CA . ALA B 1 191 ? -12.154 69.965 44.925 1.00 19.94 195 ALA B CA 1
ATOM 7331 C C . ALA B 1 191 ? -11.864 69.293 43.581 1.00 17.21 195 ALA B C 1
ATOM 7332 O O . ALA B 1 191 ? -11.464 69.927 42.624 1.00 19.71 195 ALA B O 1
ATOM 7339 N N . TYR B 1 192 ? -12.123 68.007 43.519 1.00 16.71 196 TYR B N 1
ATOM 7340 C CA . TYR B 1 192 ? -11.777 67.220 42.322 1.00 15.12 196 TYR B CA 1
ATOM 7341 C C . TYR B 1 192 ? -12.477 67.755 41.088 1.00 16.51 196 TYR B C 1
ATOM 7342 O O . TYR B 1 192 ? -11.910 67.762 39.999 1.00 20.45 196 TYR B O 1
ATOM 7360 N N . ASN B 1 193 ? -13.724 68.202 41.240 1.00 17.92 197 ASN B N 1
ATOM 7361 C CA . ASN B 1 193 ? -14.454 68.728 40.104 1.00 21.58 197 ASN B CA 1
ATOM 7362 C C . ASN B 1 193 ? -14.084 70.169 39.762 1.00 21.85 197 ASN B C 1
ATOM 7363 O O . ASN B 1 193 ? -14.662 70.725 38.860 1.00 22.24 197 ASN B O 1
ATOM 7374 N N . GLU B 1 194 ? -13.070 70.722 40.427 1.00 19.93 198 GLU B N 1
ATOM 7375 C CA . GLU B 1 194 ? -12.556 72.052 40.107 1.00 20.63 198 GLU B CA 1
ATOM 7376 C C . GLU B 1 194 ? -11.097 72.043 39.641 1.00 21.57 198 GLU B C 1
ATOM 7377 O O . GLU B 1 194 ? -10.542 73.068 39.260 1.00 22.20 198 GLU B O 1
ATOM 7389 N N . VAL B 1 195 ? -10.482 70.861 39.612 1.00 16.83 199 VAL B N 1
ATOM 7390 C CA . VAL B 1 195 ? -9.090 70.739 39.188 1.00 17.30 199 VAL B CA 1
ATOM 7391 C C . VAL B 1 195 ? -8.855 71.197 37.746 1.00 18.09 199 VAL B C 1
ATOM 7392 O O . VAL B 1 195 ? -7.932 71.943 37.473 1.00 18.79 199 VAL B O 1
ATOM 7405 N N . TYR B 1 196 ? -9.702 70.747 36.832 1.00 19.39 200 TYR B N 1
ATOM 7406 C CA . TYR B 1 196 ? -9.528 71.008 35.409 1.00 20.01 200 TYR B CA 1
ATOM 7407 C C . TYR B 1 196 ? -9.491 72.518 35.191 1.00 22.47 200 TYR B C 1
ATOM 7408 O O . TYR B 1 196 ? -8.566 73.038 34.572 1.00 22.07 200 TYR B O 1
ATOM 7426 N N . ASN B 1 197 ? -10.468 73.217 35.742 1.00 23.10 201 ASN B N 1
ATOM 7427 C CA . ASN B 1 197 ? -10.511 74.670 35.604 1.00 22.51 201 ASN B CA 1
ATOM 7428 C C . ASN B 1 197 ? -9.396 75.386 36.363 1.00 24.59 201 ASN B C 1
ATOM 7429 O O . ASN B 1 197 ? -8.876 76.406 35.888 1.00 24.04 201 ASN B O 1
ATOM 7440 N N . ALA B 1 198 ? -9.023 74.883 37.535 1.00 22.13 202 ALA B N 1
ATOM 7441 C CA . ALA B 1 198 ? -7.934 75.495 38.268 1.00 20.46 202 ALA B CA 1
ATOM 7442 C C . ALA B 1 198 ? -6.645 75.462 37.460 1.00 20.64 202 ALA B C 1
ATOM 7443 O O . ALA B 1 198 ? -5.823 76.371 37.523 1.00 22.40 202 ALA B O 1
ATOM 7450 N N . ILE B 1 199 ? -6.449 74.392 36.707 1.00 20.69 203 ILE B N 1
ATOM 7451 C CA . ILE B 1 199 ? -5.298 74.315 35.825 1.00 23.64 203 ILE B CA 1
ATOM 7452 C C . ILE B 1 199 ? -5.451 75.304 34.668 1.00 26.53 203 ILE B C 1
ATOM 7453 O O . ILE B 1 199 ? -4.522 76.045 34.373 1.00 26.10 203 ILE B O 1
ATOM 7469 N N . GLN B 1 200 ? -6.627 75.320 34.038 1.00 27.46 204 GLN B N 1
ATOM 7470 C CA . GLN B 1 200 ? -6.902 76.238 32.929 1.00 32.75 204 GLN B CA 1
ATOM 7471 C C . GLN B 1 200 ? -6.539 77.671 33.313 1.00 32.67 204 GLN B C 1
ATOM 7472 O O . GLN B 1 200 ? -5.938 78.407 32.520 1.00 34.73 204 GLN B O 1
ATOM 7486 N N . THR B 1 201 ? -6.921 78.069 34.528 1.00 25.40 205 THR B N 1
ATOM 7487 C CA . THR B 1 201 ? -6.774 79.464 34.959 1.00 25.25 205 THR B CA 1
ATOM 7488 C C . THR B 1 201 ? -5.403 79.763 35.579 1.00 28.93 205 THR B C 1
ATOM 7489 O O . THR B 1 201 ? -5.084 80.913 35.852 1.00 31.47 205 THR B O 1
ATOM 7500 N N . GLY B 1 202 ? -4.595 78.728 35.799 1.00 31.09 206 GLY B N 1
ATOM 7501 C CA . GLY B 1 202 ? -3.248 78.904 36.319 1.00 30.12 206 GLY B CA 1
ATOM 7502 C C . GLY B 1 202 ? -3.133 78.956 37.836 1.00 25.72 206 GLY B C 1
ATOM 7503 O O . GLY B 1 202 ? -2.059 79.229 38.372 1.00 33.25 206 GLY B O 1
ATOM 7507 N N . VAL B 1 203 ? -4.223 78.669 38.535 1.00 24.25 207 VAL B N 1
ATOM 7508 C CA . VAL B 1 203 ? -4.193 78.627 39.999 1.00 23.84 207 VAL B CA 1
ATOM 7509 C C . VAL B 1 203 ? -3.233 77.513 40.436 1.00 23.15 207 VAL B C 1
ATOM 7510 O O . VAL B 1 203 ? -2.468 77.676 41.383 1.00 26.26 207 VAL B O 1
ATOM 7523 N N . ILE B 1 204 ? -3.301 76.389 39.727 1.00 23.11 208 ILE B N 1
ATOM 7524 C CA . ILE B 1 204 ? -2.349 75.284 39.881 1.00 22.90 208 ILE B CA 1
ATOM 7525 C C . ILE B 1 204 ? -1.724 74.916 38.536 1.00 23.23 208 ILE B C 1
ATOM 7526 O O . ILE B 1 204 ? -2.258 75.238 37.469 1.00 23.75 208 ILE B O 1
ATOM 7542 N N . ALA B 1 205 ? -0.574 74.256 38.596 1.00 21.88 209 ALA B N 1
ATOM 7543 C CA . ALA B 1 205 ? 0.153 73.812 37.411 1.00 21.39 209 ALA B CA 1
ATOM 7544 C C . ALA B 1 205 ? -0.087 72.338 37.136 1.00 23.43 209 ALA B C 1
ATOM 7545 O O . ALA B 1 205 ? 0.282 71.832 36.086 1.00 23.69 209 ALA B O 1
ATOM 7552 N N . GLY B 1 206 ? -0.693 71.641 38.093 1.00 18.38 210 GLY B N 1
ATOM 7553 C CA . GLY B 1 206 ? -0.876 70.212 37.955 1.00 17.78 210 GLY B CA 1
ATOM 7554 C C . GLY B 1 206 ? -1.584 69.600 39.143 1.00 20.10 210 GLY B C 1
ATOM 7555 O O . GLY B 1 206 ? -2.048 70.298 40.048 1.00 18.65 210 GLY B O 1
ATOM 7559 N N . PHE B 1 207 ? -1.687 68.274 39.102 1.00 17.05 211 PHE B N 1
ATOM 7560 C CA . PHE B 1 207 ? -2.248 67.492 40.191 1.00 17.23 211 PHE B CA 1
ATOM 7561 C C . PHE B 1 207 ? -1.678 66.090 40.067 1.00 14.68 211 PHE B C 1
ATOM 7562 O O . PHE B 1 207 ? -0.617 65.925 39.487 1.00 15.39 211 PHE B O 1
ATOM 7579 N N . GLU B 1 208 ? -2.338 65.099 40.640 1.00 14.85 212 GLU B N 1
ATOM 7580 C CA . GLU B 1 208 ? -1.825 63.731 40.559 1.00 12.56 212 GLU B CA 1
ATOM 7581 C C . GLU B 1 208 ? -3.000 62.772 40.552 1.00 13.64 212 GLU B C 1
ATOM 7582 O O . GLU B 1 208 ? -4.000 63.010 41.217 1.00 15.23 212 GLU B O 1
ATOM 7594 N N . ASN B 1 209 ? -2.881 61.704 39.757 1.00 13.32 213 ASN B N 1
ATOM 7595 C CA . ASN B 1 209 ? -4.000 60.788 39.551 1.00 14.32 213 ASN B CA 1
ATOM 7596 C C . ASN B 1 209 ? -3.493 59.575 38.794 1.00 14.04 213 ASN B C 1
ATOM 7597 O O . ASN B 1 209 ? -2.402 59.585 38.204 1.00 14.75 213 ASN B O 1
ATOM 7608 N N . GLU B 1 210 ? -4.311 58.525 38.807 1.00 15.05 214 GLU B N 1
ATOM 7609 C CA . GLU B 1 210 ? -4.039 57.286 38.108 1.00 14.45 214 GLU B CA 1
ATOM 7610 C C . GLU B 1 210 ? -4.571 57.313 36.670 1.00 13.47 214 GLU B C 1
ATOM 7611 O O . GLU B 1 210 ? -5.326 58.201 36.291 1.00 14.64 214 GLU B O 1
ATOM 7623 N N . ALA B 1 211 ? -4.183 56.321 35.883 1.00 14.07 215 ALA B N 1
ATOM 7624 C CA . ALA B 1 211 ? -4.469 56.325 34.462 1.00 17.75 215 ALA B CA 1
ATOM 7625 C C . ALA B 1 211 ? -5.954 56.353 34.087 1.00 14.47 215 ALA B C 1
ATOM 7626 O O . ALA B 1 211 ? -6.351 57.062 33.164 1.00 16.10 215 ALA B O 1
ATOM 7633 N N . ALA B 1 212 ? -6.745 55.503 34.744 1.00 18.38 216 ALA B N 1
ATOM 7634 C CA . ALA B 1 212 ? -8.117 55.264 34.314 1.00 15.77 216 ALA B CA 1
ATOM 7635 C C . ALA B 1 212 ? -8.954 56.516 34.458 1.00 14.24 216 ALA B C 1
ATOM 7636 O O . ALA B 1 212 ? -9.770 56.838 33.590 1.00 17.44 216 ALA B O 1
ATOM 7643 N N . SER B 1 213 ? -8.761 57.236 35.556 1.00 14.26 217 SER B N 1
ATOM 7644 C CA . SER B 1 213 ? -9.487 58.487 35.771 1.00 14.25 217 SER B CA 1
ATOM 7645 C C . SER B 1 213 ? -8.953 59.649 34.919 1.00 16.38 217 SER B C 1
ATOM 7646 O O . SER B 1 213 ? -9.726 60.449 34.429 1.00 16.85 217 SER B O 1
ATOM 7654 N N . ILE B 1 214 ? -7.646 59.730 34.688 1.00 16.44 218 ILE B N 1
ATOM 7655 C CA . ILE B 1 214 ? -7.121 60.724 33.755 1.00 16.24 218 ILE B CA 1
ATOM 7656 C C . ILE B 1 214 ? -7.754 60.524 32.360 1.00 19.18 218 ILE B C 1
ATOM 7657 O O . ILE B 1 214 ? -8.222 61.478 31.720 1.00 18.83 218 ILE B O 1
ATOM 7673 N N . GLN B 1 215 ? -7.836 59.273 31.912 1.00 15.55 219 GLN B N 1
ATOM 7674 C CA . GLN B 1 215 ? -8.309 59.007 30.552 1.00 16.50 219 GLN B CA 1
ATOM 7675 C C . GLN B 1 215 ? -9.811 59.260 30.496 1.00 17.98 219 GLN B C 1
ATOM 7676 O O . GLN B 1 215 ? -10.297 59.937 29.569 1.00 20.70 219 GLN B O 1
ATOM 7690 N N . ASN B 1 216 ? -10.533 58.756 31.503 1.00 21.90 220 ASN B N 1
ATOM 7691 C CA . ASN B 1 216 ? -12.000 58.801 31.472 1.00 19.26 220 ASN B CA 1
ATOM 7692 C C . ASN B 1 216 ? -12.535 60.218 31.524 1.00 23.17 220 ASN B C 1
ATOM 7693 O O . ASN B 1 216 ? -13.503 60.555 30.835 1.00 22.79 220 ASN B O 1
ATOM 7704 N N . LEU B 1 217 ? -11.898 61.046 32.332 1.00 20.25 221 LEU B N 1
ATOM 7705 C CA . LEU B 1 217 ? -12.350 62.436 32.518 1.00 19.05 221 LEU B CA 1
ATOM 7706 C C . LEU B 1 217 ? -11.590 63.428 31.656 1.00 21.06 221 LEU B C 1
ATOM 7707 O O . LEU B 1 217 ? -11.855 64.637 31.687 1.00 22.46 221 LEU B O 1
ATOM 7723 N N . LYS B 1 218 ? -10.658 62.912 30.861 1.00 22.99 222 LYS B N 1
ATOM 7724 C CA . LYS B 1 218 ? -9.958 63.699 29.850 1.00 22.06 222 LYS B CA 1
ATOM 7725 C C . LYS B 1 218 ? -9.122 64.827 30.424 1.00 19.94 222 LYS B C 1
ATOM 7726 O O . LYS B 1 218 ? -8.998 65.897 29.833 1.00 23.52 222 LYS B O 1
ATOM 7745 N N . PHE B 1 219 ? -8.527 64.587 31.585 1.00 18.60 223 PHE B N 1
ATOM 7746 C CA . PHE B 1 219 ? -7.683 65.599 32.196 1.00 22.07 223 PHE B CA 1
ATOM 7747 C C . PHE B 1 219 ? -6.433 65.883 31.361 1.00 19.58 223 PHE B C 1
ATOM 7748 O O . PHE B 1 219 ? -5.815 66.935 31.516 1.00 22.19 223 PHE B O 1
ATOM 7765 N N . TYR B 1 220 ? -6.038 64.945 30.501 1.00 20.62 224 TYR B N 1
ATOM 7766 C CA . TYR B 1 220 ? -4.907 65.200 29.605 1.00 25.56 224 TYR B CA 1
ATOM 7767 C C . TYR B 1 220 ? -5.093 66.441 28.730 1.00 23.26 224 TYR B C 1
ATOM 7768 O O . TYR B 1 220 ? -4.125 66.980 28.196 1.00 26.32 224 TYR B O 1
ATOM 7786 N N . GLU B 1 221 ? -6.339 66.874 28.563 1.00 23.80 225 GLU B N 1
ATOM 7787 C CA . GLU B 1 221 ? -6.649 68.043 27.739 1.00 29.74 225 GLU B CA 1
ATOM 7788 C C . GLU B 1 221 ? -6.008 69.327 28.241 1.00 27.90 225 GLU B C 1
ATOM 7789 O O . GLU B 1 221 ? -5.641 70.194 27.445 1.00 31.91 225 GLU B O 1
ATOM 7801 N N . VAL B 1 222 ? -5.886 69.456 29.556 1.00 25.38 226 VAL B N 1
ATOM 7802 C CA . VAL B 1 222 ? -5.285 70.640 30.174 1.00 33.43 226 VAL B CA 1
ATOM 7803 C C . VAL B 1 222 ? -3.934 70.350 30.823 1.00 29.48 226 VAL B C 1
ATOM 7804 O O . VAL B 1 222 ? -3.179 71.285 31.126 1.00 27.51 226 VAL B O 1
ATOM 7817 N N . ALA B 1 223 ? -3.648 69.066 31.050 1.00 22.78 227 ALA B N 1
ATOM 7818 C CA . ALA B 1 223 ? -2.418 68.654 31.711 1.00 25.26 227 ALA B CA 1
ATOM 7819 C C . ALA B 1 223 ? -1.817 67.463 30.959 1.00 21.84 227 ALA B C 1
ATOM 7820 O O . ALA B 1 223 ? -1.991 66.315 31.366 1.00 23.19 227 ALA B O 1
ATOM 7827 N N . PRO B 1 224 ? -1.110 67.746 29.864 1.00 25.21 228 PRO B N 1
ATOM 7828 C CA . PRO B 1 224 ? -0.656 66.674 28.974 1.00 25.89 228 PRO B CA 1
ATOM 7829 C C . PRO B 1 224 ? 0.721 66.095 29.301 1.00 24.41 228 PRO B C 1
ATOM 7830 O O . PRO B 1 224 ? 1.260 65.320 28.509 1.00 29.86 228 PRO B O 1
ATOM 7841 N N . ASN B 1 225 ? 1.283 66.459 30.444 1.00 23.36 229 ASN B N 1
ATOM 7842 C CA . ASN B 1 225 ? 2.600 65.974 30.839 1.00 24.50 229 ASN B CA 1
ATOM 7843 C C . ASN B 1 225 ? 2.567 65.147 32.123 1.00 21.50 229 ASN B C 1
ATOM 7844 O O . ASN B 1 225 ? 2.310 65.642 33.228 1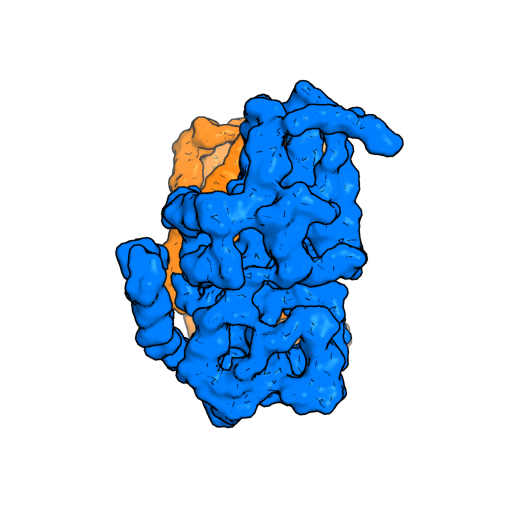.00 22.57 229 ASN B O 1
ATOM 7855 N N . LEU B 1 226 ? 2.841 63.857 31.974 1.00 20.38 230 LEU B N 1
ATOM 7856 C CA . LEU B 1 226 ? 2.788 62.931 33.090 1.00 20.88 230 LEU B CA 1
ATOM 7857 C C . LEU B 1 226 ? 4.206 62.581 33.520 1.00 22.71 230 LEU B C 1
ATOM 7858 O O . LEU B 1 226 ? 5.075 62.338 32.689 1.00 22.54 230 LEU B O 1
ATOM 7874 N N . THR B 1 227 ? 4.438 62.587 34.822 1.00 19.69 231 THR B N 1
ATOM 7875 C CA . THR B 1 227 ? 5.718 62.209 35.387 1.00 22.61 231 THR B CA 1
ATOM 7876 C C . THR B 1 227 ? 5.556 60.945 36.217 1.00 17.59 231 THR B C 1
ATOM 7877 O O . THR B 1 227 ? 4.704 60.887 37.113 1.00 18.15 231 THR B O 1
ATOM 7888 N N . LEU B 1 228 ? 6.400 59.958 35.929 1.00 19.69 232 LEU B N 1
ATOM 7889 C CA . LEU B 1 228 ? 6.299 58.631 36.560 1.00 18.58 232 LEU B CA 1
ATOM 7890 C C . LEU B 1 228 ? 6.854 58.581 37.979 1.00 18.63 232 LEU B C 1
ATOM 7891 O O . LEU B 1 228 ? 7.790 57.833 38.287 1.00 22.79 232 LEU B O 1
ATOM 7907 N N . THR B 1 229 ? 6.238 59.369 38.851 1.00 16.69 233 THR B N 1
ATOM 7908 C CA . THR B 1 229 ? 6.568 59.364 40.268 1.00 17.36 233 THR B CA 1
ATOM 7909 C C . THR B 1 229 ? 6.023 58.079 40.909 1.00 18.34 233 THR B C 1
ATOM 7910 O O . THR B 1 229 ? 6.572 57.608 41.898 1.00 19.26 233 THR B O 1
ATOM 7921 N N . ARG B 1 230 ? 4.971 57.501 40.316 1.00 17.39 234 ARG B N 1
ATOM 7922 C CA . ARG B 1 230 ? 4.351 56.272 40.823 1.00 16.97 234 ARG B CA 1
ATOM 7923 C C . ARG B 1 230 ? 4.286 56.309 42.359 1.00 17.69 234 ARG B C 1
ATOM 7924 O O . ARG B 1 230 ? 4.728 55.381 43.057 1.00 17.61 234 ARG B O 1
ATOM 7945 N N . HIS B 1 231 ? 3.678 57.370 42.882 1.00 16.29 235 HIS B N 1
ATOM 7946 C CA . HIS B 1 231 ? 3.761 57.653 44.311 1.00 14.85 235 HIS B CA 1
ATOM 7947 C C . HIS B 1 231 ? 2.618 57.067 45.131 1.00 16.27 235 HIS B C 1
ATOM 7948 O O . HIS B 1 231 ? 2.657 57.149 46.346 1.00 21.42 235 HIS B O 1
ATOM 7963 N N . SER B 1 232 ? 1.585 56.533 44.479 1.00 14.43 236 SER B N 1
ATOM 7964 C CA . SER B 1 232 ? 0.509 55.829 45.167 1.00 15.54 236 SER B CA 1
ATOM 7965 C C . SER B 1 232 ? -0.004 54.689 44.311 1.00 17.02 236 SER B C 1
ATOM 7966 O O . SER B 1 232 ? -0.090 54.798 43.087 1.00 18.19 236 SER B O 1
ATOM 7974 N N . ILE B 1 233 ? -0.307 53.566 44.950 1.00 15.98 237 ILE B N 1
ATOM 7975 C CA . ILE B 1 233 ? -1.119 52.531 44.328 1.00 13.20 237 ILE B CA 1
ATOM 7976 C C . ILE B 1 233 ? -2.410 52.547 45.119 1.00 13.89 237 ILE B C 1
ATOM 7977 O O . ILE B 1 233 ? -2.380 52.495 46.340 1.00 17.63 237 ILE B O 1
ATOM 7993 N N . THR B 1 234 ? -3.533 52.677 44.427 1.00 13.61 238 THR B N 1
ATOM 7994 C CA . THR B 1 234 ? -4.764 53.062 45.116 1.00 13.42 238 THR B CA 1
ATOM 7995 C C . THR B 1 234 ? -5.417 51.865 45.787 1.00 14.51 238 THR B C 1
ATOM 7996 O O . THR B 1 234 ? -5.427 50.751 45.250 1.00 13.19 238 THR B O 1
ATOM 8007 N N . VAL B 1 235 ? -5.930 52.115 46.987 1.00 13.12 239 VAL B N 1
ATOM 8008 C CA . VAL B 1 235 ? -6.837 51.216 47.696 1.00 11.05 239 VAL B CA 1
ATOM 8009 C C . VAL B 1 235 ? -8.169 51.929 47.798 1.00 10.75 239 VAL B C 1
ATOM 8010 O O . VAL B 1 235 ? -8.237 53.019 48.356 1.00 11.93 239 VAL B O 1
ATOM 8023 N N . ARG B 1 236 ? -9.223 51.350 47.232 1.00 11.69 240 ARG B N 1
ATOM 8024 C CA . ARG B 1 236 ? -10.500 52.045 47.064 1.00 12.19 240 ARG B CA 1
ATOM 8025 C C . ARG B 1 236 ? -11.632 51.189 47.639 1.00 12.45 240 ARG B C 1
ATOM 8026 O O . ARG B 1 236 ? -12.248 50.356 46.959 1.00 14.46 240 ARG B O 1
ATOM 8047 N N . PRO B 1 237 ? -11.895 51.385 48.920 1.00 13.25 241 PRO B N 1
ATOM 8048 C CA . PRO B 1 237 ? -12.998 50.613 49.509 1.00 12.82 241 PRO B CA 1
ATOM 8049 C C . PRO B 1 237 ? -14.341 50.867 48.828 1.00 15.44 241 PRO B C 1
ATOM 8050 O O . PRO B 1 237 ? -14.703 51.983 48.501 1.00 16.66 241 PRO B O 1
ATOM 8061 N N . ILE B 1 238 ? -15.055 49.771 48.622 1.00 12.43 242 ILE B N 1
ATOM 8062 C CA . ILE B 1 238 ? -16.477 49.802 48.317 1.00 11.86 242 ILE B CA 1
ATOM 8063 C C . ILE B 1 238 ? -17.143 49.913 49.665 1.00 15.55 242 ILE B C 1
ATOM 8064 O O . ILE B 1 238 ? -16.900 49.097 50.575 1.00 16.18 242 ILE B O 1
ATOM 8080 N N . VAL B 1 239 ? -17.958 50.947 49.810 1.00 15.61 243 VAL B N 1
ATOM 8081 C CA . VAL B 1 239 ? -18.527 51.270 51.114 1.00 14.90 243 VAL B CA 1
ATOM 8082 C C . VAL B 1 239 ? -20.054 51.340 51.064 1.00 16.31 243 VAL B C 1
ATOM 8083 O O . VAL B 1 239 ? -20.649 51.667 50.049 1.00 19.34 243 VAL B O 1
ATOM 8113 N N . SER B 1 241 ? -23.320 52.851 53.743 1.00 19.27 245 SER B N 1
ATOM 8114 C CA . SER B 1 241 ? -23.583 53.506 54.998 1.00 18.04 245 SER B CA 1
ATOM 8115 C C . SER B 1 241 ? -23.876 52.445 56.068 1.00 19.57 245 SER B C 1
ATOM 8116 O O . SER B 1 241 ? -24.582 51.461 55.822 1.00 21.11 245 SER B O 1
ATOM 8124 N N . GLY B 1 242 ? -23.339 52.670 57.255 1.00 23.26 246 GLY B N 1
ATOM 8125 C CA . GLY B 1 242 ? -23.664 51.835 58.392 1.00 27.81 246 GLY B CA 1
ATOM 8126 C C . GLY B 1 242 ? -25.163 51.803 58.642 1.00 28.87 246 GLY B C 1
ATOM 8127 O O . GLY B 1 242 ? -25.733 50.744 58.862 1.00 25.64 246 GLY B O 1
ATOM 8131 N N . LYS B 1 243 ? -25.804 52.964 58.584 1.00 24.30 247 LYS B N 1
ATOM 8132 C CA . LYS B 1 243 ? -27.248 53.029 58.778 1.00 28.52 247 LYS B CA 1
ATOM 8133 C C . LYS B 1 243 ? -27.978 52.038 57.869 1.00 32.90 247 LYS B C 1
ATOM 8134 O O . LYS B 1 243 ? -28.817 51.254 58.322 1.00 31.76 247 LYS B O 1
ATOM 8153 N N . THR B 1 244 ? -27.679 52.079 56.578 1.00 23.72 248 THR B N 1
ATOM 8154 C CA . THR B 1 244 ? -28.381 51.234 55.638 1.00 26.34 248 THR B CA 1
ATOM 8155 C C . THR B 1 244 ? -27.972 49.766 55.791 1.00 28.14 248 THR B C 1
ATOM 8156 O O . THR B 1 244 ? -28.825 48.887 55.799 1.00 28.27 248 THR B O 1
ATOM 8167 N N . PHE B 1 245 ? -26.676 49.505 55.935 1.00 23.31 249 PHE B N 1
ATOM 8168 C CA . PHE B 1 245 ? -26.192 48.132 56.047 1.00 24.87 249 PHE B CA 1
ATOM 8169 C C . PHE B 1 245 ? -26.848 47.425 57.237 1.00 26.43 249 PHE B C 1
ATOM 8170 O O . PHE B 1 245 ? -27.350 46.308 57.113 1.00 27.61 249 PHE B O 1
ATOM 8187 N N . ASN B 1 246 ? -26.838 48.087 58.388 1.00 32.82 250 ASN B N 1
ATOM 8188 C CA . ASN B 1 246 ? -27.415 47.508 59.593 1.00 38.16 250 ASN B CA 1
ATOM 8189 C C . ASN B 1 246 ? -28.932 47.312 59.509 1.00 36.70 250 ASN B C 1
ATOM 8190 O O . ASN B 1 246 ? -29.485 46.480 60.221 1.00 43.66 250 ASN B O 1
ATOM 8201 N N . SER B 1 247 ? -29.595 48.040 58.610 1.00 30.15 251 SER B N 1
ATOM 8202 C CA . SER B 1 247 ? -31.044 47.925 58.437 1.00 33.38 251 SER B CA 1
ATOM 8203 C C . SER B 1 247 ? -31.443 46.724 57.586 1.00 37.22 251 SER B C 1
ATOM 8204 O O . SER B 1 247 ? -32.620 46.369 57.519 1.00 39.57 251 SER B O 1
ATOM 8212 N N . LEU B 1 248 ? -30.473 46.109 56.920 1.00 36.95 252 LEU B N 1
ATOM 8213 C CA . LEU B 1 248 ? -30.765 45.009 56.012 1.00 36.34 252 LEU B CA 1
ATOM 8214 C C . LEU B 1 248 ? -30.968 43.707 56.780 1.00 34.83 252 LEU B C 1
ATOM 8215 O O . LEU B 1 248 ? -30.330 43.483 57.807 1.00 36.56 252 LEU B O 1
ATOM 8231 N N . PRO B 1 249 ? -31.840 42.834 56.267 1.00 36.40 253 PRO B N 1
ATOM 8232 C CA . PRO B 1 249 ? -31.952 41.508 56.881 1.00 41.75 253 PRO B CA 1
ATOM 8233 C C . PRO B 1 249 ? -30.598 40.805 56.916 1.00 43.87 253 PRO B C 1
ATOM 8234 O O . PRO B 1 249 ? -29.745 41.045 56.054 1.00 36.95 253 PRO B O 1
ATOM 8245 N N . ALA B 1 250 ? -30.412 39.954 57.918 1.00 39.49 254 ALA B N 1
ATOM 8246 C CA . ALA B 1 250 ? -29.142 39.287 58.151 1.00 37.14 254 ALA B CA 1
ATOM 8247 C C . ALA B 1 250 ? -28.618 38.564 56.913 1.00 35.39 254 ALA B C 1
ATOM 8248 O O . ALA B 1 250 ? -27.417 38.603 56.640 1.00 41.87 254 ALA B O 1
ATOM 8255 N N . ASP B 1 251 ? -29.505 37.914 56.163 1.00 38.61 255 ASP B N 1
ATOM 8256 C CA . ASP B 1 251 ? -29.075 37.174 54.976 1.00 42.07 255 ASP B CA 1
ATOM 8257 C C . ASP B 1 251 ? -28.551 38.125 53.897 1.00 37.70 255 ASP B C 1
ATOM 8258 O O . ASP B 1 251 ? -27.546 37.840 53.253 1.00 38.12 255 ASP B O 1
ATOM 8267 N N . LEU B 1 252 ? -29.220 39.262 53.723 1.00 36.28 256 LEU B N 1
ATOM 8268 C CA . LEU B 1 252 ? -28.777 40.258 52.748 1.00 31.80 256 LEU B CA 1
ATOM 8269 C C . LEU B 1 252 ? -27.452 40.911 53.162 1.00 33.57 256 LEU B C 1
ATOM 8270 O O . LEU B 1 252 ? -26.599 41.175 52.315 1.00 28.42 256 LEU B O 1
ATOM 8286 N N . GLN B 1 253 ? -27.256 41.150 54.455 1.00 30.03 257 GLN B N 1
ATOM 8287 C CA . GLN B 1 253 ? -25.956 41.619 54.936 1.00 30.15 257 GLN B CA 1
ATOM 8288 C C . GLN B 1 253 ? -24.825 40.687 54.483 1.00 32.23 257 GLN B C 1
ATOM 8289 O O . GLN B 1 253 ? -23.809 41.142 53.976 1.00 29.63 257 GLN B O 1
ATOM 8303 N N . ALA B 1 254 ? -25.013 39.379 54.654 1.00 30.77 258 ALA B N 1
ATOM 8304 C CA . ALA B 1 254 ? -23.988 38.411 54.288 1.00 26.89 258 ALA B CA 1
ATOM 8305 C C . ALA B 1 254 ? -23.749 38.410 52.785 1.00 27.54 258 ALA B C 1
ATOM 8306 O O . ALA B 1 254 ? -22.604 38.327 52.332 1.00 29.82 258 ALA B O 1
ATOM 8313 N N . VAL B 1 255 ? -24.830 38.519 52.016 1.00 30.31 259 VAL B N 1
ATOM 8314 C CA . VAL B 1 255 ? -24.734 38.595 50.556 1.00 29.60 259 VAL B CA 1
ATOM 8315 C C . VAL B 1 255 ? -23.974 39.843 50.117 1.00 26.57 259 VAL B C 1
ATOM 8316 O O . VAL B 1 255 ? -23.161 39.791 49.193 1.00 26.82 259 VAL B O 1
ATOM 8329 N N . VAL B 1 256 ? -24.270 40.967 50.762 1.00 25.90 260 VAL B N 1
ATOM 8330 C CA . VAL B 1 256 ? -23.584 42.231 50.476 1.00 25.18 260 VAL B CA 1
ATOM 8331 C C . VAL B 1 256 ? -22.082 42.109 50.712 1.00 27.58 260 VAL B C 1
ATOM 8332 O O . VAL B 1 256 ? -21.294 42.598 49.922 1.00 23.19 260 VAL B O 1
ATOM 8345 N N . LEU B 1 257 ? -21.690 41.444 51.791 1.00 24.75 261 LEU B N 1
ATOM 8346 C CA . LEU B 1 257 ? -20.276 41.262 52.073 1.00 23.83 261 LEU B CA 1
ATOM 8347 C C . LEU B 1 257 ? -19.605 40.325 51.056 1.00 24.98 261 LEU B C 1
ATOM 8348 O O . LEU B 1 257 ? -18.464 40.554 50.667 1.00 24.21 261 LEU B O 1
ATOM 8364 N N . GLU B 1 258 ? -20.272 39.260 50.619 1.00 26.28 262 GLU B N 1
ATOM 8365 C CA . GLU B 1 258 ? -19.599 38.384 49.657 1.00 29.01 262 GLU B CA 1
ATOM 8366 C C . GLU B 1 258 ? -19.616 39.027 48.272 1.00 24.72 262 GLU B C 1
ATOM 8367 O O . GLU B 1 258 ? -18.627 38.968 47.558 1.00 26.37 262 GLU B O 1
ATOM 8379 N N . ALA B 1 259 ? -20.703 39.702 47.922 1.00 24.94 263 ALA B N 1
ATOM 8380 C CA . ALA B 1 259 ? -20.734 40.434 46.651 1.00 25.63 263 ALA B CA 1
ATOM 8381 C C . ALA B 1 259 ? -19.707 41.566 46.630 1.00 23.97 263 ALA B C 1
ATOM 8382 O O . ALA B 1 259 ? -19.072 41.803 45.617 1.00 22.70 263 ALA B O 1
ATOM 8389 N N . GLY B 1 260 ? -19.530 42.250 47.756 1.00 20.74 264 GLY B N 1
ATOM 8390 C CA . GLY B 1 260 ? -18.545 43.313 47.835 1.00 20.89 264 GLY B CA 1
ATOM 8391 C C . GLY B 1 260 ? -17.134 42.788 47.665 1.00 21.39 264 GLY B C 1
ATOM 8392 O O . GLY B 1 260 ? -16.299 43.392 46.991 1.00 19.35 264 GLY B O 1
ATOM 8396 N N . GLU B 1 261 ? -16.844 41.665 48.313 1.00 22.36 265 GLU B N 1
ATOM 8397 C CA . GLU B 1 261 ? -15.508 41.105 48.282 1.00 23.41 265 GLU B CA 1
ATOM 8398 C C . GLU B 1 261 ? -15.170 40.682 46.862 1.00 23.36 265 GLU B C 1
ATOM 8399 O O . GLU B 1 261 ? -14.075 40.946 46.382 1.00 23.63 265 GLU B O 1
ATOM 8411 N N . GLU B 1 262 ? -16.123 40.020 46.203 1.00 23.56 266 GLU B N 1
ATOM 8412 C CA . GLU B 1 262 ? -15.926 39.550 44.834 1.00 22.16 266 GLU B CA 1
ATOM 8413 C C . GLU B 1 262 ? -15.911 40.683 43.806 1.00 23.43 266 GLU B C 1
ATOM 8414 O O . GLU B 1 262 ? -15.107 40.641 42.872 1.00 26.04 266 GLU B O 1
ATOM 8426 N N . ALA B 1 263 ? -16.770 41.692 43.979 1.00 23.55 267 ALA B N 1
ATOM 8427 C CA . ALA B 1 263 ? -16.774 42.861 43.095 1.00 19.00 267 ALA B CA 1
ATOM 8428 C C . ALA B 1 263 ? -15.456 43.600 43.220 1.00 18.60 267 ALA B C 1
ATOM 8429 O O . ALA B 1 263 ? -14.931 44.081 42.238 1.00 19.30 267 ALA B O 1
ATOM 8436 N N . GLY B 1 264 ? -14.946 43.694 44.440 1.00 19.09 268 GLY B N 1
ATOM 8437 C CA . GLY B 1 264 ? -13.658 44.322 44.692 1.00 18.02 268 GLY B CA 1
ATOM 8438 C C . GLY B 1 264 ? -12.516 43.614 43.994 1.00 17.68 268 GLY B C 1
ATOM 8439 O O . GLY B 1 264 ? -11.700 44.234 43.343 1.00 18.69 268 GLY B O 1
ATOM 8443 N N . ALA B 1 265 ? -12.453 42.295 44.130 1.00 20.93 269 ALA B N 1
ATOM 8444 C CA . ALA B 1 265 ? -11.425 41.540 43.439 1.00 20.48 269 ALA B CA 1
ATOM 8445 C C . ALA B 1 265 ? -11.524 41.723 41.919 1.00 18.00 269 ALA B C 1
ATOM 8446 O O . ALA B 1 265 ? -10.497 41.834 41.245 1.00 21.83 269 ALA B O 1
ATOM 8453 N N . TYR B 1 266 ? -12.747 41.740 41.392 1.00 23.84 270 TYR B N 1
ATOM 8454 C CA . TYR B 1 266 ? -12.976 42.005 39.958 1.00 22.21 270 TYR B CA 1
ATOM 8455 C C . TYR B 1 266 ? -12.394 43.367 39.559 1.00 19.19 270 TYR B C 1
ATOM 8456 O O . TYR B 1 266 ? -11.638 43.481 38.586 1.00 19.94 270 TYR B O 1
ATOM 8474 N N . GLY B 1 267 ? -12.717 44.401 40.337 1.00 19.60 271 GLY B N 1
ATOM 8475 C CA . GLY B 1 267 ? -12.335 45.742 39.975 1.00 16.89 271 GLY B CA 1
ATOM 8476 C C . GLY B 1 267 ? -10.860 46.021 40.128 1.00 16.50 271 GLY B C 1
ATOM 8477 O O . GLY B 1 267 ? -10.304 46.838 39.380 1.00 17.44 271 GLY B O 1
ATOM 8481 N N . ARG B 1 268 ? -10.253 45.383 41.128 1.00 16.17 272 ARG B N 1
ATOM 8482 C CA . ARG B 1 268 ? -8.814 45.477 41.355 1.00 22.53 272 ARG B CA 1
ATOM 8483 C C . ARG B 1 268 ? -8.007 44.832 40.242 1.00 17.16 272 ARG B C 1
ATOM 8484 O O . ARG B 1 268 ? -6.994 45.369 39.800 1.00 18.86 272 ARG B O 1
ATOM 8505 N N . GLU B 1 269 ? -8.448 43.649 39.836 1.00 19.12 273 GLU B N 1
ATOM 8506 C CA . GLU B 1 269 ? -7.819 42.931 38.749 1.00 19.80 273 GLU B CA 1
ATOM 8507 C C . GLU B 1 269 ? -7.875 43.778 37.484 1.00 20.69 273 GLU B C 1
ATOM 8508 O O . GLU B 1 269 ? -6.859 43.993 36.819 1.00 19.43 273 GLU B O 1
ATOM 8520 N N . LEU B 1 270 ? -9.064 44.307 37.210 1.00 20.73 274 LEU B N 1
ATOM 8521 C CA . LEU B 1 270 ? -9.303 45.127 36.036 1.00 21.03 274 LEU B CA 1
ATOM 8522 C C . LEU B 1 270 ? -8.426 46.382 36.030 1.00 19.46 274 LEU B C 1
ATOM 8523 O O . LEU B 1 270 ? -7.678 46.629 35.076 1.00 17.41 274 LEU B O 1
ATOM 8539 N N . GLU B 1 271 ? -8.505 47.185 37.083 1.00 16.50 275 GLU B N 1
ATOM 8540 C CA . GLU B 1 271 ? -7.833 48.472 37.041 1.00 14.98 275 GLU B CA 1
ATOM 8541 C C . GLU B 1 271 ? -6.301 48.283 37.026 1.00 16.82 275 GLU B C 1
ATOM 8542 O O . GLU B 1 271 ? -5.596 48.938 36.276 1.00 16.00 275 GLU B O 1
ATOM 8554 N N . SER B 1 272 ? -5.787 47.384 37.854 1.00 15.56 276 SER B N 1
ATOM 8555 C CA . SER B 1 272 ? -4.341 47.148 37.878 1.00 17.88 276 SER B CA 1
ATOM 8556 C C . SER B 1 272 ? -3.801 46.560 36.568 1.00 17.80 276 SER B C 1
ATOM 8557 O O . SER B 1 272 ? -2.690 46.874 36.173 1.00 21.69 276 SER B O 1
ATOM 8565 N N . ARG B 1 273 ? -4.582 45.722 35.896 1.00 18.12 277 ARG B N 1
ATOM 8566 C CA . ARG B 1 273 ? -4.192 45.222 34.578 1.00 21.66 277 ARG B CA 1
ATOM 8567 C C . ARG B 1 273 ? -4.198 46.314 33.508 1.00 18.05 277 ARG B C 1
ATOM 8568 O O . ARG B 1 273 ? -3.345 46.318 32.593 1.00 22.09 277 ARG B O 1
ATOM 8589 N N . GLU B 1 274 ? -5.168 47.231 33.584 1.00 17.31 278 GLU B N 1
ATOM 8590 C CA . GLU B 1 274 ? -5.351 48.209 32.509 1.00 20.60 278 GLU B CA 1
ATOM 8591 C C . GLU B 1 274 ? -4.522 49.481 32.671 1.00 18.40 278 GLU B C 1
ATOM 8592 O O . GLU B 1 274 ? -4.421 50.262 31.742 1.00 19.89 278 GLU B O 1
ATOM 8604 N N . ASP B 1 275 ? -3.947 49.708 33.842 1.00 17.11 279 ASP B N 1
ATOM 8605 C CA . ASP B 1 275 ? -3.372 51.027 34.131 1.00 15.56 279 ASP B CA 1
ATOM 8606 C C . ASP B 1 275 ? -2.255 51.394 33.132 1.00 16.43 279 ASP B C 1
ATOM 8607 O O . ASP B 1 275 ? -2.305 52.448 32.483 1.00 16.74 279 ASP B O 1
ATOM 8616 N N . GLY B 1 276 ? -1.245 50.536 32.990 1.00 17.59 280 GLY B N 1
ATOM 8617 C CA . GLY B 1 276 ? -0.167 50.807 32.072 1.00 17.36 280 GLY B CA 1
ATOM 8618 C C . GLY B 1 276 ? -0.627 50.831 30.624 1.00 18.02 280 GLY B C 1
ATOM 8619 O O . GLY B 1 276 ? -0.069 51.548 29.798 1.00 19.06 280 GLY B O 1
ATOM 8623 N N . VAL B 1 277 ? -1.645 50.026 30.325 1.00 18.31 281 VAL B N 1
ATOM 8624 C CA . VAL B 1 277 ? -2.186 49.952 28.969 1.00 19.20 281 VAL B CA 1
ATOM 8625 C C . VAL B 1 277 ? -2.766 51.318 28.645 1.00 18.85 281 VAL B C 1
ATOM 8626 O O . VAL B 1 277 ? -2.520 51.850 27.573 1.00 19.55 281 VAL B O 1
ATOM 8639 N N . LYS B 1 278 ? -3.539 51.882 29.570 1.00 18.10 282 LYS B N 1
ATOM 8640 C CA . LYS B 1 278 ? -4.165 53.185 29.326 1.00 18.71 282 LYS B CA 1
ATOM 8641 C C . LYS B 1 278 ? -3.163 54.335 29.207 1.00 20.11 282 LYS B C 1
ATOM 8642 O O . LYS B 1 278 ? -3.343 55.238 28.384 1.00 18.97 282 LYS B O 1
ATOM 8661 N N . LEU B 1 279 ? -2.109 54.317 30.016 1.00 18.98 283 LEU B N 1
ATOM 8662 C CA . LEU B 1 279 ? -1.030 55.274 29.811 1.00 17.69 283 LEU B CA 1
ATOM 8663 C C . LEU B 1 279 ? -0.497 55.185 28.388 1.00 19.15 283 LEU B C 1
ATOM 8664 O O . LEU B 1 279 ? -0.299 56.203 27.712 1.00 22.33 283 LEU B O 1
ATOM 8680 N N . GLN B 1 280 ? -0.237 53.964 27.916 1.00 19.07 284 GLN B N 1
ATOM 8681 C CA . GLN B 1 280 ? 0.312 53.826 26.576 1.00 20.22 284 GLN B CA 1
ATOM 8682 C C . GLN B 1 280 ? -0.708 54.236 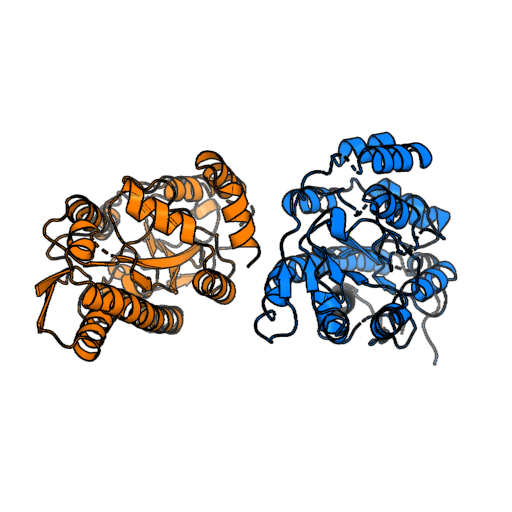25.509 1.00 20.91 284 GLN B C 1
ATOM 8683 O O . GLN B 1 280 ? -0.342 54.806 24.495 1.00 21.79 284 GLN B O 1
ATOM 8697 N N . GLU B 1 281 ? -1.995 53.995 25.760 1.00 20.65 285 GLU B N 1
ATOM 8698 C CA . GLU B 1 281 ? -3.024 54.385 24.808 1.00 21.98 285 GLU B CA 1
ATOM 8699 C C . GLU B 1 281 ? -3.008 55.894 24.597 1.00 21.62 285 GLU B C 1
ATOM 8700 O O . GLU B 1 281 ? -3.134 56.377 23.464 1.00 22.79 285 GLU B O 1
ATOM 8729 N N . VAL B 1 283 ? -0.400 57.897 25.223 1.00 21.16 287 VAL B N 1
ATOM 8730 C CA . VAL B 1 283 ? 0.836 58.218 24.528 1.00 21.94 287 VAL B CA 1
ATOM 8731 C C . VAL B 1 283 ? 0.685 57.992 23.023 1.00 26.26 287 VAL B C 1
ATOM 8732 O O . VAL B 1 283 ? 1.018 58.874 22.219 1.00 24.71 287 VAL B O 1
ATOM 8745 N N . ASP B 1 284 ? 0.182 56.820 22.655 1.00 23.54 288 ASP B N 1
ATOM 8746 C CA . ASP B 1 284 ? 0.024 56.476 21.239 1.00 25.04 288 ASP B CA 1
ATOM 8747 C C . ASP B 1 284 ? -0.922 57.450 20.519 1.00 25.91 288 ASP B C 1
ATOM 8748 O O . ASP B 1 284 ? -0.786 57.692 19.314 1.00 27.37 288 ASP B O 1
ATOM 8757 N N . ALA B 1 285 ? -1.910 57.965 21.243 1.00 25.21 289 ALA B N 1
ATOM 8758 C CA . ALA B 1 285 ? -2.921 58.855 20.676 1.00 29.61 289 ALA B CA 1
ATOM 8759 C C . ALA B 1 285 ? -2.478 60.312 20.678 1.00 32.44 289 ALA B C 1
ATOM 8760 O O . ALA B 1 285 ? -3.245 61.192 20.287 1.00 36.56 289 ALA B O 1
ATOM 8767 N N . GLY B 1 286 ? -1.266 60.576 21.158 1.00 26.80 290 GLY B N 1
ATOM 8768 C CA . GLY B 1 286 ? -0.747 61.929 21.213 1.00 30.06 290 GLY B CA 1
ATOM 8769 C C . GLY B 1 286 ? -1.396 62.806 22.263 1.00 31.70 290 GLY B C 1
ATOM 8770 O O . GLY B 1 286 ? -1.350 64.040 22.166 1.00 31.94 290 GLY B O 1
ATOM 8774 N N . GLN B 1 287 ? -1.953 62.178 23.297 1.00 28.92 291 GLN B N 1
ATOM 8775 C CA . GLN B 1 287 ? -2.674 62.895 24.356 1.00 29.53 291 GLN B CA 1
ATOM 8776 C C . GLN B 1 287 ? -1.802 63.207 25.579 1.00 23.94 291 GLN B C 1
ATOM 8777 O O . GLN B 1 287 ? -2.055 64.189 26.300 1.00 26.98 291 GLN B O 1
ATOM 8791 N N . LEU B 1 288 ? -0.785 62.375 25.794 1.00 28.77 292 LEU B N 1
ATOM 8792 C CA . LEU B 1 288 ? 0.114 62.472 26.936 1.00 25.82 292 LEU B CA 1
ATOM 8793 C C . LEU B 1 288 ? 1.555 62.315 26.515 1.00 28.07 292 LEU B C 1
ATOM 8794 O O . LEU B 1 288 ? 1.862 61.548 25.605 1.00 28.26 292 LEU B O 1
ATOM 8810 N N . THR B 1 289 ? 2.437 63.059 27.174 1.00 27.12 293 THR B N 1
ATOM 8811 C CA . THR B 1 289 ? 3.864 62.801 27.099 1.00 27.29 293 THR B CA 1
ATOM 8812 C C . THR B 1 289 ? 4.272 62.275 28.455 1.00 30.68 293 THR B C 1
ATOM 8813 O O . THR B 1 289 ? 4.004 62.914 29.459 1.00 27.61 293 THR B O 1
ATOM 8824 N N . VAL B 1 290 ? 4.891 61.096 28.477 1.00 25.55 294 VAL B N 1
ATOM 8825 C CA . VAL B 1 290 ? 5.249 60.428 29.729 1.00 24.64 294 VAL B CA 1
ATOM 8826 C C . VAL B 1 290 ? 6.758 60.512 29.949 1.00 29.98 294 VAL B C 1
ATOM 8827 O O . VAL B 1 290 ? 7.555 60.121 29.074 1.00 30.76 294 VAL B O 1
ATOM 8840 N N . SER B 1 291 ? 7.155 61.034 31.104 1.00 25.69 295 SER B N 1
ATOM 8841 C CA . SER B 1 291 ? 8.568 61.191 31.424 1.00 27.38 295 SER B CA 1
ATOM 8842 C C . SER B 1 291 ? 8.875 60.555 32.764 1.00 26.49 295 SER B C 1
ATOM 8843 O O . SER B 1 291 ? 8.047 60.597 33.669 1.00 25.45 295 SER B O 1
ATOM 8851 N N . GLU B 1 292 ? 10.078 60.005 32.908 1.00 29.88 296 GLU B N 1
ATOM 8852 C CA . GLU B 1 292 ? 10.541 59.597 34.224 1.00 27.50 296 GLU B CA 1
ATOM 8853 C C . GLU B 1 292 ? 10.888 60.837 35.045 1.00 30.64 296 GLU B C 1
ATOM 8854 O O . GLU B 1 292 ? 11.172 61.905 34.488 1.00 30.57 296 GLU B O 1
ATOM 8866 N N . PHE B 1 293 ? 10.859 60.680 36.365 1.00 29.30 297 PHE B N 1
ATOM 8867 C CA . PHE B 1 293 ? 11.390 61.679 37.272 1.00 29.29 297 PHE B CA 1
ATOM 8868 C C . PHE B 1 293 ? 12.862 61.368 37.523 1.00 35.28 297 PHE B C 1
ATOM 8869 O O . PHE B 1 293 ? 13.237 60.221 37.749 1.00 35.90 297 PHE B O 1
ATOM 8886 N N . GLU B 1 294 ? 13.710 62.387 37.486 1.00 35.69 298 GLU B N 1
ATOM 8887 C CA . GLU B 1 294 ? 15.133 62.126 37.394 1.00 38.60 298 GLU B CA 1
ATOM 8888 C C . GLU B 1 294 ? 15.728 61.341 38.561 1.00 38.24 298 GLU B C 1
ATOM 8889 O O . GLU B 1 294 ? 16.459 60.386 38.337 1.00 54.24 298 GLU B O 1
ATOM 8901 N N . ASN B 1 295 ? 15.420 61.702 39.792 1.00 49.01 299 ASN B N 1
ATOM 8902 C CA . ASN B 1 295 ? 16.017 60.967 40.899 1.00 49.73 299 ASN B CA 1
ATOM 8903 C C . ASN B 1 295 ? 14.935 60.423 41.825 1.00 42.40 299 ASN B C 1
ATOM 8904 O O . ASN B 1 295 ? 14.889 60.743 43.008 1.00 41.01 299 ASN B O 1
ATOM 8915 N N . ARG B 1 296 ? 14.061 59.590 41.274 1.00 41.40 300 ARG B N 1
ATOM 8916 C CA . ARG B 1 296 ? 12.882 59.163 42.014 1.00 40.01 300 ARG B CA 1
ATOM 8917 C C . ARG B 1 296 ? 13.181 58.494 43.336 1.00 41.17 300 ARG B C 1
ATOM 8918 O O . ARG B 1 296 ? 12.489 58.723 44.312 1.00 37.49 300 ARG B O 1
ATOM 8939 N N . ASP B 1 297 ? 14.172 57.616 43.380 1.00 41.01 301 ASP B N 1
ATOM 8940 C CA . ASP B 1 297 ? 14.335 56.828 44.590 1.00 40.81 301 ASP B CA 1
ATOM 8941 C C . ASP B 1 297 ? 14.833 57.694 45.752 1.00 37.59 301 ASP B C 1
ATOM 8942 O O . ASP B 1 297 ? 14.684 57.338 46.920 1.00 39.83 301 ASP B O 1
ATOM 8951 N N . LYS B 1 298 ? 15.375 58.864 45.425 1.00 34.53 302 LYS B N 1
ATOM 8952 C CA . LYS B 1 298 ? 15.616 59.879 46.438 1.00 32.56 302 LYS B CA 1
ATOM 8953 C C . LYS B 1 298 ? 14.290 60.322 47.101 1.00 31.71 302 LYS B C 1
ATOM 8954 O O . LYS B 1 298 ? 14.277 60.705 48.273 1.00 30.99 302 LYS B O 1
ATOM 8990 N N . LEU B 1 300 ? 11.886 58.483 47.962 1.00 25.30 304 LEU B N 1
ATOM 8991 C CA . LEU B 1 300 ? 11.534 57.521 48.980 1.00 29.10 304 LEU B CA 1
ATOM 8992 C C . LEU B 1 300 ? 12.171 57.897 50.307 1.00 27.97 304 LEU B C 1
ATOM 8993 O O . LEU B 1 300 ? 11.528 57.836 51.339 1.00 29.21 304 LEU B O 1
ATOM 9009 N N . GLU B 1 301 ? 13.440 58.284 50.305 1.00 30.87 305 GLU B N 1
ATOM 9010 C CA . GLU B 1 301 ? 14.052 58.608 51.585 1.00 30.91 305 GLU B CA 1
ATOM 9011 C C . GLU B 1 301 ? 13.520 59.948 52.116 1.00 27.42 305 GLU B C 1
ATOM 9012 O O . GLU B 1 301 ? 13.431 60.159 53.316 1.00 29.93 305 GLU B O 1
ATOM 9041 N N . VAL B 1 303 ? 10.402 61.057 51.958 1.00 22.91 307 VAL B N 1
ATOM 9042 C CA . VAL B 1 303 ? 9.042 60.962 52.468 1.00 19.61 307 VAL B CA 1
ATOM 9043 C C . VAL B 1 303 ? 8.914 60.035 53.682 1.00 19.33 307 VAL B C 1
ATOM 9044 O O . VAL B 1 303 ? 7.912 60.085 54.400 1.00 18.67 307 VAL B O 1
ATOM 9057 N N . LYS B 1 304 ? 9.930 59.206 53.936 1.00 20.34 308 LYS B N 1
ATOM 9058 C CA . LYS B 1 304 ? 9.802 58.223 55.004 1.00 20.18 308 LYS B CA 1
ATOM 9059 C C . LYS B 1 304 ? 9.545 58.854 56.393 1.00 19.71 308 LYS B C 1
ATOM 9060 O O . LYS B 1 304 ? 8.699 58.381 57.140 1.00 18.91 308 LYS B O 1
ATOM 9079 N N . PRO B 1 305 ? 10.261 59.932 56.729 1.00 20.28 309 PRO B N 1
ATOM 9080 C CA . PRO B 1 305 ? 9.984 60.559 58.033 1.00 19.86 309 PRO B CA 1
ATOM 9081 C C . PRO B 1 305 ? 8.558 61.083 58.148 1.00 18.66 309 PRO B C 1
ATOM 9082 O O . PRO B 1 305 ? 7.977 61.005 59.219 1.00 17.91 309 PRO B O 1
ATOM 9093 N N . VAL B 1 306 ? 8.002 61.613 57.065 1.00 18.21 310 VAL B N 1
ATOM 9094 C CA . VAL B 1 306 ? 6.637 62.101 57.081 1.00 17.59 310 VAL B CA 1
ATOM 9095 C C . VAL B 1 306 ? 5.633 60.951 57.283 1.00 16.05 310 VAL B C 1
ATOM 9096 O O . VAL B 1 306 ? 4.669 61.078 58.052 1.00 15.25 310 VAL B O 1
ATOM 9109 N N . GLN B 1 307 ? 5.860 59.830 56.609 1.00 16.34 311 GLN B N 1
ATOM 9110 C CA . GLN B 1 307 ? 5.053 58.639 56.845 1.00 15.81 311 GLN B CA 1
ATOM 9111 C C . GLN B 1 307 ? 5.112 58.231 58.296 1.00 15.84 311 GLN B C 1
ATOM 9112 O O . GLN B 1 307 ? 4.086 57.924 58.894 1.00 15.11 311 GLN B O 1
ATOM 9126 N N . ASP B 1 308 ? 6.322 58.195 58.852 1.00 16.78 312 ASP B N 1
ATOM 9127 C CA . ASP B 1 308 ? 6.523 57.717 60.221 1.00 17.00 312 ASP B CA 1
ATOM 9128 C C . ASP B 1 308 ? 5.854 58.647 61.232 1.00 16.33 312 ASP B C 1
ATOM 9129 O O . ASP B 1 308 ? 5.238 58.201 62.217 1.00 15.95 312 ASP B O 1
ATOM 9138 N N . ALA B 1 309 ? 6.019 59.948 61.004 1.00 16.31 313 ALA B N 1
ATOM 9139 C CA . ALA B 1 309 ? 5.423 60.953 61.890 1.00 15.78 313 ALA B CA 1
ATOM 9140 C C . ALA B 1 309 ? 3.901 60.875 61.927 1.00 15.28 313 ALA B C 1
ATOM 9141 O O . ALA B 1 309 ? 3.283 61.010 62.974 1.00 15.53 313 ALA B O 1
ATOM 9148 N N . TYR B 1 310 ? 3.289 60.633 60.783 1.00 14.62 314 TYR B N 1
ATOM 9149 C CA . TYR B 1 310 ? 1.855 60.518 60.707 1.00 13.70 314 TYR B CA 1
ATOM 9150 C C . TYR B 1 310 ? 1.389 59.263 61.444 1.00 17.04 314 TYR B C 1
ATOM 9151 O O . TYR B 1 310 ? 0.458 59.315 62.241 1.00 14.98 314 TYR B O 1
ATOM 9169 N N . ALA B 1 311 ? 2.033 58.138 61.196 1.00 14.80 315 ALA B N 1
ATOM 9170 C CA . ALA B 1 311 ? 1.639 56.917 61.889 1.00 13.73 315 ALA B CA 1
ATOM 9171 C C . ALA B 1 311 ? 1.782 57.087 63.406 1.00 14.43 315 ALA B C 1
ATOM 9172 O O . ALA B 1 311 ? 0.957 56.601 64.178 1.00 15.05 315 ALA B O 1
ATOM 9179 N N . ALA B 1 312 ? 2.844 57.747 63.843 1.00 14.46 316 ALA B N 1
ATOM 9180 C CA . ALA B 1 312 ? 3.046 57.982 65.271 1.00 14.92 316 ALA B CA 1
ATOM 9181 C C . ALA B 1 312 ? 1.920 58.814 65.881 1.00 15.34 316 ALA B C 1
ATOM 9182 O O . ALA B 1 312 ? 1.447 58.538 66.996 1.00 15.84 316 ALA B O 1
ATOM 9189 N N . GLU B 1 313 ? 1.507 59.848 65.161 1.00 16.12 317 GLU B N 1
ATOM 9190 C CA . GLU B 1 313 ? 0.502 60.779 65.651 1.00 18.84 317 GLU B CA 1
ATOM 9191 C C . GLU B 1 313 ? -0.848 60.101 65.836 1.00 19.20 317 GLU B C 1
ATOM 9192 O O . GLU B 1 313 ? -1.551 60.393 66.777 1.00 19.82 317 GLU B O 1
ATOM 9204 N N . ILE B 1 314 ? -1.192 59.158 64.966 1.00 17.10 318 ILE B N 1
ATOM 9205 C CA . ILE B 1 314 ? -2.450 58.416 65.078 1.00 16.47 318 ILE B CA 1
ATOM 9206 C C . ILE B 1 314 ? -2.336 57.115 65.865 1.00 19.17 318 ILE B C 1
ATOM 9207 O O . ILE B 1 314 ? -3.312 56.382 65.983 1.00 20.55 318 ILE B O 1
ATOM 9223 N N . GLY B 1 315 ? -1.156 56.818 66.400 1.00 18.27 319 GLY B N 1
ATOM 9224 C CA . GLY B 1 315 ? -0.963 55.616 67.192 1.00 23.55 319 GLY B CA 1
ATOM 9225 C C . GLY B 1 315 ? -0.968 54.334 66.371 1.00 22.33 319 GLY B C 1
ATOM 9226 O O . GLY B 1 315 ? -1.416 53.288 66.850 1.00 23.46 319 GLY B O 1
ATOM 9230 N N . ALA B 1 316 ? -0.463 54.397 65.135 1.00 18.68 320 ALA B N 1
ATOM 9231 C CA . ALA B 1 316 ? -0.444 53.244 64.241 1.00 14.74 320 ALA B CA 1
ATOM 9232 C C . ALA B 1 316 ? 0.956 52.854 63.767 1.00 14.85 320 ALA B C 1
ATOM 9233 O O . ALA B 1 316 ? 1.091 52.297 62.673 1.00 17.40 320 ALA B O 1
ATOM 9240 N N . SER B 1 317 ? 1.991 53.138 64.552 1.00 16.09 321 SER B N 1
ATOM 9241 C CA . SER B 1 317 ? 3.355 52.794 64.131 1.00 16.17 321 SER B CA 1
ATOM 9242 C C . SER B 1 317 ? 3.529 51.286 63.886 1.00 16.85 321 SER B C 1
ATOM 9243 O O . SER B 1 317 ? 4.151 50.882 62.902 1.00 17.90 321 SER B O 1
ATOM 9251 N N . ASP B 1 318 ? 2.977 50.467 64.775 1.00 19.87 322 ASP B N 1
ATOM 9252 C CA . ASP B 1 318 ? 3.101 49.023 64.610 1.00 18.71 322 ASP B CA 1
ATOM 9253 C C . ASP B 1 318 ? 2.356 48.568 63.351 1.00 18.51 322 ASP B C 1
ATOM 9254 O O . ASP B 1 318 ? 2.860 47.725 62.617 1.00 20.60 322 ASP B O 1
ATOM 9263 N N . L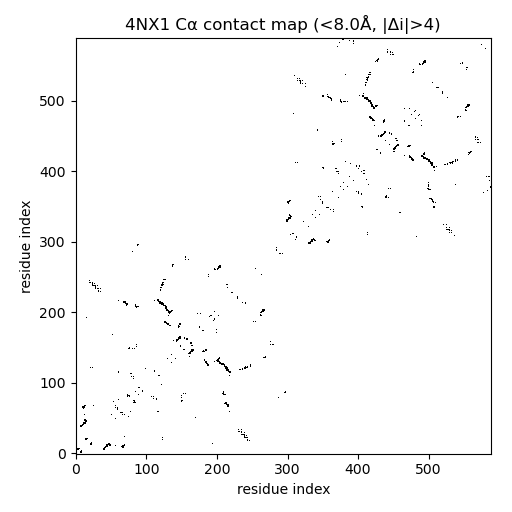EU B 1 319 ? 1.159 49.107 63.114 1.00 20.49 323 LEU B N 1
ATOM 9264 C CA . LEU B 1 319 ? 0.417 48.768 61.902 1.00 18.09 323 LEU B CA 1
ATOM 9265 C C . LEU B 1 319 ? 1.222 49.114 60.648 1.00 19.64 323 LEU B C 1
ATOM 9266 O O . LEU B 1 319 ? 1.290 48.332 59.721 1.00 18.97 323 LEU B O 1
ATOM 9282 N N . LEU B 1 320 ? 1.846 50.291 60.631 1.00 15.93 324 LEU B N 1
ATOM 9283 C CA . LEU B 1 320 ? 2.665 50.680 59.488 1.00 16.24 324 LEU B CA 1
ATOM 9284 C C . LEU B 1 320 ? 3.844 49.710 59.296 1.00 17.46 324 LEU B C 1
ATOM 9285 O O . LEU B 1 320 ? 4.156 49.350 58.186 1.00 17.94 324 LEU B O 1
ATOM 9301 N N . GLU B 1 321 ? 4.534 49.344 60.378 1.00 18.26 325 GLU B N 1
ATOM 9302 C CA . GLU B 1 321 ? 5.633 48.388 60.289 1.00 20.03 325 GLU B CA 1
ATOM 9303 C C . GLU B 1 321 ? 5.150 47.090 59.672 1.00 21.96 325 GLU B C 1
ATOM 9304 O O . GLU B 1 321 ? 5.839 46.487 58.848 1.00 22.25 325 GLU B O 1
ATOM 9316 N N . ALA B 1 322 ? 3.969 46.645 60.090 1.00 20.07 326 ALA B N 1
ATOM 9317 C CA . ALA B 1 322 ? 3.419 45.382 59.606 1.00 20.47 326 ALA B CA 1
ATOM 9318 C C . ALA B 1 322 ? 3.070 45.453 58.124 1.00 23.40 326 ALA B C 1
ATOM 9319 O O . ALA B 1 322 ? 3.306 44.515 57.384 1.00 23.05 326 ALA B O 1
ATOM 9326 N N . VAL B 1 323 ? 2.489 46.567 57.690 1.00 20.46 327 VAL B N 1
ATOM 9327 C CA . VAL B 1 323 ? 2.183 46.741 56.276 1.00 20.22 327 VAL B CA 1
ATOM 9328 C C . VAL B 1 323 ? 3.479 46.737 55.463 1.00 25.43 327 VAL B C 1
ATOM 9329 O O . VAL B 1 323 ? 3.574 46.051 54.451 1.00 23.16 327 VAL B O 1
ATOM 9342 N N . ARG B 1 324 ? 4.476 47.502 55.910 1.00 23.43 328 ARG B N 1
ATOM 9343 C CA . ARG B 1 324 ? 5.762 47.578 55.223 1.00 22.37 328 ARG B CA 1
ATOM 9344 C C . ARG B 1 324 ? 6.419 46.207 55.046 1.00 27.81 328 ARG B C 1
ATOM 9345 O O . ARG B 1 324 ? 7.144 46.006 54.073 1.00 27.96 328 ARG B O 1
ATOM 9366 N N . ALA B 1 325 ? 6.172 45.286 55.984 1.00 21.58 329 ALA B N 1
ATOM 9367 C CA . ALA B 1 325 ? 6.839 43.977 56.018 1.00 26.53 329 ALA B CA 1
ATOM 9368 C C . ALA B 1 325 ? 6.129 42.898 55.196 1.00 26.67 329 ALA B C 1
ATOM 9369 O O . ALA B 1 325 ? 6.616 41.757 55.103 1.00 27.68 329 ALA B O 1
ATOM 9376 N N . LYS B 1 326 ? 5.004 43.255 54.583 1.00 28.83 330 LYS B N 1
ATOM 9377 C CA . LYS B 1 326 ? 4.311 42.354 53.672 1.00 27.01 330 LYS B CA 1
ATOM 9378 C C . LYS B 1 326 ? 4.974 42.366 52.298 1.00 27.00 330 LYS B C 1
ATOM 9379 O O . LYS B 1 326 ? 4.494 41.727 51.346 1.00 29.78 330 LYS B O 1
#

Nearest PDB structures (foldseek):
  2pfy-assembly4_D  TM=8.784E-01  e=5.694E-20  Bordetella pertussis Tohama I
  4n4u-assembly2_B  TM=7.589E-01  e=6.046E-17  Bordetella bronchiseptica RB50
  4nap-assembly1_A  TM=8.277E-01  e=1.664E-16  Oleidesulfovibrio alaskensis G20
  4n6d-assembly1_A  TM=7.425E-01  e=1.164E-16  Maridesulfovibrio salexigens DSM 2638
  4mni-assembly1_A  TM=8.166E-01  e=1.698E-12  Polaromonas sp. JS666

InterPro domains:
  IPR004682 TRAP transporter solute receptor, DctP family [PIRSF006470] (10-326)
  IPR018389 TRAP transporter solute receptor DctP [PF03480] (39-314)
  IPR018389 TRAP transporter solute receptor DctP [PTHR33376] (8-327)
  IPR038404 TRAP transporter solute receptor DctP superfamily [G3DSA:3.40.190.170] (11-330)

Secondary structure (P-SEA, 3-state):
cccccccbbbbbcccccccaaaaaaaaaaaaaaacccbbbbbbbbcccccccaaaaaaaaaacccccbbbbbcccccccccccccccccccaaaaaaaaacccaaaaaaaaaacccccccbbbbcbbbbbbcccccccccccccccccccaaaaaaaaaaccccccccccaaaaaaaacccccccccaaaaaaacccccccbbbccccccbbbbcccaaaaaaccaaaaaaaaaaaaaaaaaaaaaaaaaaaaaaaccccccbbbbbbccccccccaaaaaaaaaaacaaaaaaaac/cbbbbcccccccaaaaaaaaaaaaaaacccbbbbbbbbcccccccaaaaaaaaaacccccbbbbbcccccccccccccccccccaaaaaaaaacccaaaaaaaaaacccccccbbbbbbbbbbbcccccccccccccccccccaaaaaaaaaaccbbbbbcccaaaaaaaaccccccccccaaaaaacccccccbbbcccccbbbbbcccaaaaaaccaaaaaaaaaaaaaaaaaaaaaaaaaaaaaaaccccccbbbbccccccccccaaaaaaaaaaaccaaaaaaaaac

B-factor: mean 27.87, std 11.09, range [10.45, 86.63]

Sequence (589 aa):
HHHHHHETVLRGASFDEEHAFTKTLRKFEELVDEKYDGDVTFDLRLNGELGVESDYVTFLNQGVAIDYTILAPSNAKFAPSIPLDPFLFRDLDHWNAVLSSDVLAPLEDELLEKADIKIVGYTGGGTRNLLSKQPVVTFDDLKGHKRVGAPIQAQIFQALTAAPSAIAYNEVYNAIQTGVIAGFENEAASIQNLKFYEVAPNLTLTRHSITVRPIVSGKTFNSLPADLQAVVLEAGEEAGAYGRELESREDGVKLQEVDAGQLTVSEFENRDKLEVKPVQDAYAAEIGASDLLEAVRTVLRGASFDEEHAFTKTLRKFEELVDEKYDGDVTFDLRLNGELGVESDYVTFLNQGVAIDYTILAPSNAKFAPSIPLDPFLFRDLDHWNAVLSSDVLAPLEDELLEKADIKIVGYTGGGTRNLLSKQPVVTFDDLKGHKRVGAPIQAQIFQALTAAPSAIAYNEVYNAIQTGVIAGFENEAASIQNLKFYEVAPNLTLTRHSITVRPIVSGKTFNSLPADLQAVVLEAGEEAGAYGRELESREDGVKLQEVDAGQLTVSEFENRDKLEVKPVQDAYAAEIGASDLLEAVRAK